Protein 9JM7 (pdb70)

Secondary structure (DSSP, 8-state):
-HHHHHHHHHHHHT-S-HHHHHHHHHS-HHHHHHHHHHHHHHHHHTT-HHHH--HHHHHHHHH-/-HHHHHHHHHHHHHHHHHHHHHTSS-HHHHHHHHHHHHHHHHHHT--HHHHHHHHHHHHHHHHH-/-HHHHHHHHHHHHT-S-HHHHHHHHT--STHHHHHHHHHHHHHHHTT-HHHH--HHHHHHHHH-/-HHHHHHHHHHHHHHHHHHHHTTS--HHHHHHHHHHHHHHHHHHS--HHHHHHHHHHHHHHHHH-/-HHHHHHHHHHHHT-S-HHHHHHHHSSTHHHHHHHHHHHHHHHHHHT-HHHH--HHHHHHHHH-/-HHHHHHHHHHHHHHHHHHHHHTSS-HHHHHHHHHHHHHHHHHHS--HHHHHHHHHHHHHHHHH-

B-factor: mean 50.33, std 24.83, range [6.51, 97.69]

Foldseek 3Di:
DLLLVLLVLLVVLVQDDPVLNVCSVPNDLVSVLVSLLSSLVSSVVVVVNVSSCSVVSSVVSVVD/DLVVLLVVLLVLLVVLVVCDVVPNDDDVVSLVSSVVVLVVSCVVVVDPSSVVSNVVSSVVSNVVD/DLLVVLLVLLVVLVQDDPVLSCCSNPNDAPVNLVSLLSSLVVSVVVVNNVSSVNVVSSCVRVVD/DLVVLLVVLVVQLVVLVVCVVVVNDDDVRSLVSSCVVLVVSCVVPPDPSSVVSSVVSSVVSVVVD/DLLVLLLVLLVVLVLDDPVQSVCLVPPPLVSVLVSLVRSLVSCVVVVVNVSSVSVVSSVVSVVD/DLVVLLVVLLVLLVVLLVCDVVPVDDPVVSLVSSVVVLVVSCVVVVDPSSVVSNVVSSVVSVVSD

Nearest PDB structures (foldseek):
  7z3q-assembly3_E  TM=3.842E-01  e=3.992E+00  Homo sapiens
  4hwi-assembly1_B  TM=5.485E-01  e=4.210E+00  Arabidopsis thaliana
  7z3q-assembly3_E  TM=3.921E-01  e=6.815E+00  Homo sapiens
  7z3q-assembly3_E  TM=3.857E-01  e=7.756E+00  Homo sapiens

Sequence (387 aa):
VVREAIAYFAKEAGALSEAELEKVKNGSNEEAIALGEKAVARAKALGKEKEAKIKVLVEELKKEGVEAAKKEIKKLKEEVLKKYKKGEINEEEAIKEFVEKALKLVKAVGDEAVKKFAIEEAKALVEELVVREAIAYFAKEAGALSEAELEKVKNGSNEEAIALGEKAVARAKALGKEKEAKIKVLVEELKKEGVEAAKKEIKKLKEEVLKKYKKGEINEEEAIKEFVEKALKLVKAVGDEAVKKFAIEEAKALVEELVVREAIAYFAKEAGALSEAELEKVKNGSNEEAIALGEKAVARAKALGKEKEAKIKVLVEELKKEGVEAAKKEIKKLKEEVLKKYKKGEINEEEAIKEFVEKALKLVKAVGDEAVKKFAIEEAKALVEEL

Solvent-accessible surface area: 20498 Å² total

Structure (mmCIF, N/CA/C/O backbone):
data_9JM7
#
_entry.id   9JM7
#
_cell.length_a   37.701
_cell.length_b   63.447
_cell.length_c   123.334
_cell.angle_alpha   90.00
_cell.angle_beta   94.88
_cell.angle_gamma   90.00
#
_symmetry.space_group_name_H-M   'P 1 21 1'
#
loop_
_entity.id
_entity.type
_entity.pdbx_description
1 polymer LRD-2A
2 polymer LRD-2V
3 water water
#
loop_
_atom_site.group_PDB
_atom_site.id
_atom_site.type_symbol
_atom_site.label_atom_id
_atom_site.label_alt_id
_atom_site.label_comp_id
_atom_site.label_asym_id
_atom_site.label_entity_id
_atom_site.label_seq_id
_atom_site.pdbx_PDB_ins_code
_atom_site.Cartn_x
_atom_site.Cartn_y
_atom_site.Cartn_z
_atom_site.occupancy
_atom_site.B_iso_or_equiv
_atom_site.auth_seq_id
_atom_site.auth_comp_id
_atom_site.auth_asym_id
_atom_site.auth_atom_id
_atom_site.pdbx_PDB_model_num
ATOM 1 N N . VAL A 1 3 ? 9.884 7.259 11.276 1.00 16.81 1 VAL A N 1
ATOM 2 C CA . VAL A 1 3 ? 8.674 6.508 10.884 1.00 19.79 1 VAL A CA 1
ATOM 3 C C . VAL A 1 3 ? 8.810 5.043 11.318 1.00 20.41 1 VAL A C 1
ATOM 4 O O . VAL A 1 3 ? 7.815 4.404 11.684 1.00 17.61 1 VAL A O 1
ATOM 8 N N . VAL A 1 4 ? 10.042 4.526 11.313 1.00 19.36 2 VAL A N 1
ATOM 9 C CA . VAL A 1 4 ? 10.238 3.127 11.695 1.00 28.17 2 VAL A CA 1
ATOM 10 C C . VAL A 1 4 ? 9.773 2.900 13.122 1.00 23.38 2 VAL A C 1
ATOM 11 O O . VAL A 1 4 ? 8.978 1.991 13.404 1.00 23.66 2 VAL A O 1
ATOM 15 N N . ARG A 1 5 ? 10.223 3.754 14.037 1.00 23.46 3 ARG A N 1
ATOM 16 C CA . ARG A 1 5 ? 9.815 3.650 15.432 1.00 23.67 3 ARG A CA 1
ATOM 17 C C . ARG A 1 5 ? 8.317 3.739 15.560 1.00 27.59 3 ARG A C 1
ATOM 18 O O . ARG A 1 5 ? 7.696 2.953 16.289 1.00 33.07 3 ARG A O 1
ATOM 26 N N . GLU A 1 6 ? 7.707 4.708 14.871 1.00 22.09 4 GLU A N 1
ATOM 27 C CA . GLU A 1 6 ? 6.270 4.876 14.973 1.00 22.28 4 GLU A CA 1
ATOM 28 C C . GLU A 1 6 ? 5.543 3.675 14.386 1.00 24.57 4 GLU A C 1
ATOM 29 O O . GLU A 1 6 ? 4.501 3.262 14.903 1.00 25.86 4 GLU A O 1
ATOM 35 N N . ALA A 1 7 ? 6.090 3.090 13.312 1.00 22.83 5 ALA A N 1
ATOM 36 C CA . ALA A 1 7 ? 5.457 1.906 12.734 1.00 24.24 5 ALA A CA 1
ATOM 37 C C . ALA A 1 7 ? 5.522 0.718 13.699 1.00 21.30 5 ALA A C 1
ATOM 38 O O . ALA A 1 7 ? 4.524 -0.001 13.879 1.00 22.07 5 ALA A O 1
ATOM 40 N N . ILE A 1 8 ? 6.675 0.528 14.349 1.00 22.48 6 ILE A N 1
ATOM 41 C CA . ILE A 1 8 ? 6.824 -0.551 15.328 1.00 27.75 6 ILE A CA 1
ATOM 42 C C . ILE A 1 8 ? 5.860 -0.338 16.489 1.00 30.20 6 ILE A C 1
ATOM 43 O O . ILE A 1 8 ? 5.150 -1.271 16.900 1.00 26.04 6 ILE A O 1
ATOM 48 N N . ALA A 1 9 ? 5.809 0.892 17.017 1.00 28.18 7 ALA A N 1
ATOM 49 C CA . ALA A 1 9 ? 4.924 1.198 18.143 1.00 25.14 7 ALA A CA 1
ATOM 50 C C . ALA A 1 9 ? 3.473 0.945 17.777 1.00 31.21 7 ALA A C 1
ATOM 51 O O . ALA A 1 9 ? 2.732 0.317 18.541 1.00 36.71 7 ALA A O 1
ATOM 53 N N . TYR A 1 10 ? 3.051 1.389 16.585 1.00 30.50 8 TYR A N 1
ATOM 54 C CA . TYR A 1 10 ? 1.674 1.172 16.142 1.00 29.94 8 TYR A CA 1
ATOM 55 C C . TYR A 1 10 ? 1.341 -0.317 16.018 1.00 29.98 8 TYR A C 1
ATOM 56 O O . TYR A 1 10 ? 0.260 -0.759 16.420 1.00 29.66 8 TYR A O 1
ATOM 65 N N . PHE A 1 11 ? 2.229 -1.101 15.391 1.00 25.60 9 PHE A N 1
ATOM 66 C CA . PHE A 1 11 ? 1.901 -2.509 15.209 1.00 28.47 9 PHE A CA 1
ATOM 67 C C . PHE A 1 11 ? 1.958 -3.265 16.532 1.00 30.11 9 PHE A C 1
ATOM 68 O O . PHE A 1 11 ? 1.140 -4.163 16.765 1.00 36.25 9 PHE A O 1
ATOM 76 N N . ALA A 1 12 ? 2.883 -2.900 17.417 1.00 27.15 10 ALA A N 1
ATOM 77 C CA . ALA A 1 12 ? 2.924 -3.527 18.731 1.00 37.83 10 ALA A CA 1
ATOM 78 C C . ALA A 1 12 ? 1.700 -3.152 19.551 1.00 32.13 10 ALA A C 1
ATOM 79 O O . ALA A 1 12 ? 1.220 -3.964 20.346 1.00 42.64 10 ALA A O 1
ATOM 81 N N . LYS A 1 13 ? 1.202 -1.926 19.379 1.00 39.38 11 LYS A N 1
ATOM 82 C CA . LYS A 1 13 ? -0.051 -1.507 19.998 1.00 37.85 11 LYS A CA 1
ATOM 83 C C . LYS A 1 13 ? -1.213 -2.335 19.489 1.00 38.30 11 LYS A C 1
ATOM 84 O O . LYS A 1 13 ? -1.923 -2.971 20.272 1.00 42.44 11 LYS A O 1
ATOM 90 N N . GLU A 1 14 ? -1.398 -2.368 18.169 1.00 37.07 12 GLU A N 1
ATOM 91 C CA . GLU A 1 14 ? -2.484 -3.147 17.585 1.00 39.64 12 GLU A CA 1
ATOM 92 C C . GLU A 1 14 ? -2.411 -4.607 18.015 1.00 43.46 12 GLU A C 1
ATOM 93 O O . GLU A 1 14 ? -3.448 -5.242 18.245 1.00 37.97 12 GLU A O 1
ATOM 99 N N . ALA A 1 15 ? -1.195 -5.160 18.102 1.00 37.78 13 ALA A N 1
ATOM 100 C CA . ALA A 1 15 ? -0.985 -6.529 18.558 1.00 41.86 13 ALA A CA 1
ATOM 101 C C . ALA A 1 15 ? -1.042 -6.667 20.071 1.00 49.81 13 ALA A C 1
ATOM 102 O O . ALA A 1 15 ? -1.160 -7.796 20.567 1.00 47.32 13 ALA A O 1
ATOM 104 N N . GLY A 1 16 ? -0.982 -5.558 20.808 1.00 47.37 14 GLY A N 1
ATOM 105 C CA . GLY A 1 16 ? -0.933 -5.635 22.255 1.00 49.59 14 GLY A CA 1
ATOM 106 C C . GLY A 1 16 ? 0.313 -6.318 22.762 1.00 51.03 14 GLY A C 1
ATOM 107 O O . GLY A 1 16 ? 0.279 -6.970 23.812 1.00 48.91 14 GLY A O 1
ATOM 108 N N . ALA A 1 17 ? 1.420 -6.184 22.036 1.00 51.41 15 ALA A N 1
ATOM 109 C CA . ALA A 1 17 ? 2.666 -6.852 22.376 1.00 48.58 15 ALA A CA 1
ATOM 110 C C . ALA A 1 17 ? 3.525 -6.061 23.343 1.00 41.83 15 ALA A C 1
ATOM 111 O O . ALA A 1 17 ? 4.512 -6.604 23.847 1.00 45.38 15 ALA A O 1
ATOM 113 N N . LEU A 1 18 ? 3.175 -4.806 23.619 1.00 45.46 16 LEU A N 1
ATOM 114 C CA . LEU A 1 18 ? 3.965 -3.947 24.491 1.00 46.02 16 LEU A CA 1
ATOM 115 C C . LEU A 1 18 ? 3.033 -3.111 25.361 1.00 49.61 16 LEU A C 1
ATOM 116 O O . LEU A 1 18 ? 1.835 -2.986 25.091 1.00 47.89 16 LEU A O 1
ATOM 121 N N . SER A 1 19 ? 3.602 -2.504 26.397 1.00 49.30 17 SER A N 1
ATOM 122 C CA . SER A 1 19 ? 2.854 -1.647 27.306 1.00 54.09 17 SER A CA 1
ATOM 123 C C . SER A 1 19 ? 2.976 -0.180 26.900 1.00 53.55 17 SER A C 1
ATOM 124 O O . SER A 1 19 ? 3.878 0.217 26.153 1.00 51.91 17 SER A O 1
ATOM 127 N N . GLU A 1 20 ? 2.078 0.642 27.458 1.00 53.35 18 GLU A N 1
ATOM 128 C CA . GLU A 1 20 ? 2.106 2.068 27.157 1.00 54.61 18 GLU A CA 1
ATOM 129 C C . GLU A 1 20 ? 3.483 2.642 27.425 1.00 54.35 18 GLU A C 1
ATOM 130 O O . GLU A 1 20 ? 4.035 3.369 26.589 1.00 57.54 18 GLU A O 1
ATOM 132 N N . ALA A 1 21 ? 4.085 2.267 28.554 1.00 51.88 19 ALA A N 1
ATOM 133 C CA . ALA A 1 21 ? 5.430 2.742 28.845 1.00 53.49 19 ALA A CA 1
ATOM 134 C C . ALA A 1 21 ? 6.419 2.229 27.815 1.00 50.41 19 ALA A C 1
ATOM 135 O O . ALA A 1 21 ? 7.329 2.960 27.398 1.00 55.19 19 ALA A O 1
ATOM 137 N N . GLU A 1 22 ? 6.193 1.019 27.311 1.00 47.42 20 GLU A N 1
ATOM 138 C CA . GLU A 1 22 ? 7.126 0.469 26.343 1.00 51.20 20 GLU A CA 1
ATOM 139 C C . GLU A 1 22 ? 6.912 1.086 24.974 1.00 49.45 20 GLU A C 1
ATOM 140 O O . GLU A 1 22 ? 7.881 1.314 24.242 1.00 46.90 20 GLU A O 1
ATOM 146 N N . LEU A 1 23 ? 5.666 1.406 24.633 1.00 49.66 21 LEU A N 1
ATOM 147 C CA . LEU A 1 23 ? 5.421 2.092 23.372 1.00 49.10 21 LEU A CA 1
ATOM 148 C C . LEU A 1 23 ? 6.071 3.465 23.387 1.00 46.58 21 LEU A C 1
ATOM 149 O O . LEU A 1 23 ? 6.655 3.907 22.386 1.00 47.74 21 LEU A O 1
ATOM 154 N N . GLU A 1 24 ? 5.979 4.159 24.523 1.00 49.06 22 GLU A N 1
ATOM 155 C CA . GLU A 1 24 ? 6.608 5.466 24.623 1.00 43.37 22 GLU A CA 1
ATOM 156 C C . GLU A 1 24 ? 8.122 5.338 24.533 1.00 44.33 22 GLU A C 1
ATOM 157 O O . GLU A 1 24 ? 8.779 6.161 23.891 1.00 47.32 22 GLU A O 1
ATOM 160 N N . LYS A 1 25 ? 8.695 4.294 25.141 1.00 48.79 23 LYS A N 1
ATOM 161 C CA . LYS A 1 25 ? 10.144 4.116 25.047 1.00 50.12 23 LYS A CA 1
ATOM 162 C C . LYS A 1 25 ? 10.590 3.679 23.652 1.00 43.87 23 LYS A C 1
ATOM 163 O O . LYS A 1 25 ? 11.709 3.996 23.243 1.00 46.24 23 LYS A O 1
ATOM 169 N N . VAL A 1 26 ? 9.711 3.027 22.893 1.00 45.37 24 VAL A N 1
ATOM 170 C CA . VAL A 1 26 ? 9.987 2.746 21.487 1.00 39.61 24 VAL A CA 1
ATOM 171 C C . VAL A 1 26 ? 10.006 4.039 20.699 1.00 39.32 24 VAL A C 1
ATOM 172 O O . VAL A 1 26 ? 10.858 4.242 19.827 1.00 38.43 24 VAL A O 1
ATOM 176 N N . LYS A 1 27 ? 9.049 4.930 20.980 1.00 43.54 25 LYS A N 1
ATOM 177 C CA . LYS A 1 27 ? 8.935 6.156 20.199 1.00 43.84 25 LYS A CA 1
ATOM 178 C C . LYS A 1 27 ? 10.041 7.152 20.525 1.00 45.67 25 LYS A C 1
ATOM 179 O O . LYS A 1 27 ? 10.636 7.744 19.616 1.00 45.38 25 LYS A O 1
ATOM 185 N N . ASN A 1 28 ? 10.353 7.333 21.808 1.00 42.30 26 ASN A N 1
ATOM 186 C CA . ASN A 1 28 ? 11.221 8.432 22.212 1.00 49.12 26 ASN A CA 1
ATOM 187 C C . ASN A 1 28 ? 12.387 7.976 23.075 1.00 54.91 26 ASN A C 1
ATOM 188 O O . ASN A 1 28 ? 12.953 8.797 23.806 1.00 63.30 26 ASN A O 1
ATOM 193 N N . GLY A 1 29 ? 12.777 6.710 22.995 1.00 50.71 27 GLY A N 1
ATOM 194 C CA . GLY A 1 29 ? 13.910 6.215 23.742 1.00 49.42 27 GLY A CA 1
ATOM 195 C C . GLY A 1 29 ? 15.150 6.165 22.838 1.00 49.38 27 GLY A C 1
ATOM 196 O O . GLY A 1 29 ? 15.210 6.744 21.796 1.00 46.10 27 GLY A O 1
ATOM 197 N N . SER A 1 30 ? 16.124 5.387 23.324 1.00 52.75 28 SER A N 1
ATOM 198 C CA . SER A 1 30 ? 17.374 5.257 22.585 1.00 53.54 28 SER A CA 1
ATOM 199 C C . SER A 1 30 ? 17.246 4.169 21.519 1.00 56.57 28 SER A C 1
ATOM 200 O O . SER A 1 30 ? 16.320 3.349 21.537 1.00 52.90 28 SER A O 1
ATOM 203 N N . ASN A 1 31 ? 18.196 4.165 20.579 1.00 54.49 29 ASN A N 1
ATOM 204 C CA . ASN A 1 31 ? 18.138 3.157 19.524 1.00 52.57 29 ASN A CA 1
ATOM 205 C C . ASN A 1 31 ? 18.164 1.749 20.122 1.00 55.48 29 ASN A C 1
ATOM 206 O O . ASN A 1 31 ? 17.407 0.869 19.699 1.00 51.61 29 ASN A O 1
ATOM 211 N N . GLU A 1 32 ? 19.055 1.518 21.094 1.00 52.87 30 GLU A N 1
ATOM 212 C CA . GLU A 1 32 ? 19.183 0.174 21.667 1.00 52.42 30 GLU A CA 1
ATOM 213 C C . GLU A 1 32 ? 17.899 -0.278 22.357 1.00 49.71 30 GLU A C 1
ATOM 214 O O . GLU A 1 32 ? 17.455 -1.423 22.166 1.00 51.21 30 GLU A O 1
ATOM 220 N N . GLU A 1 33 ? 17.249 0.606 23.115 1.00 48.62 31 GLU A N 1
ATOM 221 C CA . GLU A 1 33 ? 16.027 0.181 23.793 1.00 50.80 31 GLU A CA 1
ATOM 222 C C . GLU A 1 33 ? 14.892 0.016 22.800 1.00 44.41 31 GLU A C 1
ATOM 223 O O . GLU A 1 33 ? 14.008 -0.825 22.999 1.00 48.39 31 GLU A O 1
ATOM 229 N N . ALA A 1 34 ? 14.890 0.822 21.742 1.00 46.14 32 ALA A N 1
ATOM 230 C CA . ALA A 1 34 ? 13.919 0.629 20.676 1.00 47.86 32 ALA A CA 1
ATOM 231 C C . ALA A 1 34 ? 14.068 -0.762 20.055 1.00 43.56 32 ALA A C 1
ATOM 232 O O . ALA A 1 34 ? 13.075 -1.486 19.886 1.00 33.00 32 ALA A O 1
ATOM 234 N N . ILE A 1 35 ? 15.307 -1.166 19.747 1.00 47.66 33 ILE A N 1
ATOM 235 C CA . ILE A 1 35 ? 15.540 -2.503 19.187 1.00 42.27 33 ILE A CA 1
ATOM 236 C C . ILE A 1 35 ? 15.111 -3.581 20.169 1.00 41.53 33 ILE A C 1
ATOM 237 O O . ILE A 1 35 ? 14.440 -4.561 19.799 1.00 39.93 33 ILE A O 1
ATOM 242 N N . ALA A 1 36 ? 15.498 -3.423 21.435 1.00 41.00 34 ALA A N 1
ATOM 243 C CA . ALA A 1 36 ? 15.156 -4.405 22.464 1.00 44.56 34 ALA A CA 1
ATOM 244 C C . ALA A 1 36 ? 13.645 -4.571 22.602 1.00 39.55 34 ALA A C 1
ATOM 245 O O . ALA A 1 36 ? 13.124 -5.696 22.636 1.00 39.37 34 ALA A O 1
ATOM 247 N N . LEU A 1 37 ? 12.925 -3.454 22.688 1.00 42.18 35 LEU A N 1
ATOM 248 C CA . LEU A 1 37 ? 11.482 -3.517 22.865 1.00 36.19 35 LEU A CA 1
ATOM 249 C C . LEU A 1 37 ? 10.798 -4.070 21.626 1.00 34.79 35 LEU A C 1
ATOM 250 O O . LEU A 1 37 ? 9.788 -4.771 21.740 1.00 34.24 35 LEU A O 1
ATOM 255 N N . GLY A 1 38 ? 11.316 -3.767 20.434 1.00 42.28 36 GLY A N 1
ATOM 256 C CA . GLY A 1 38 ? 10.764 -4.382 19.234 1.00 35.60 36 GLY A CA 1
ATOM 257 C C . GLY A 1 38 ? 10.968 -5.886 19.212 1.00 29.15 36 GLY A C 1
ATOM 258 O O . GLY A 1 38 ? 10.071 -6.640 18.808 1.00 32.37 36 GLY A O 1
ATOM 259 N N . GLU A 1 39 ? 12.139 -6.362 19.657 1.00 31.65 37 GLU A N 1
ATOM 260 C CA . GLU A 1 39 ? 12.331 -7.814 19.714 1.00 34.26 37 GLU A CA 1
ATOM 261 C C . GLU A 1 39 ? 11.378 -8.439 20.728 1.00 35.76 37 GLU A C 1
ATOM 262 O O . GLU A 1 39 ? 10.796 -9.504 20.478 1.00 39.38 37 GLU A O 1
ATOM 268 N N . LYS A 1 40 ? 11.161 -7.748 21.852 1.00 41.84 38 LYS A N 1
ATOM 269 C CA . LYS A 1 40 ? 10.178 -8.212 22.829 1.00 39.55 38 LYS A CA 1
ATOM 270 C C . LYS A 1 40 ? 8.781 -8.256 22.229 1.00 40.64 38 LYS A C 1
ATOM 271 O O . LYS A 1 40 ? 8.063 -9.241 22.407 1.00 40.18 38 LYS A O 1
ATOM 277 N N . ALA A 1 41 ? 8.387 -7.203 21.501 1.00 39.45 39 ALA A N 1
ATOM 278 C CA . ALA A 1 41 ? 7.087 -7.174 20.834 1.00 35.48 39 ALA A CA 1
ATOM 279 C C . ALA A 1 41 ? 6.953 -8.283 19.807 1.00 30.65 39 ALA A C 1
ATOM 280 O O . ALA A 1 41 ? 5.878 -8.866 19.661 1.00 36.14 39 ALA A O 1
ATOM 282 N N . VAL A 1 42 ? 8.031 -8.599 19.090 1.00 37.11 40 VAL A N 1
ATOM 283 C CA . VAL A 1 42 ? 8.001 -9.724 18.155 1.00 37.33 40 VAL A CA 1
ATOM 284 C C . VAL A 1 42 ? 7.681 -11.009 18.902 1.00 35.91 40 VAL A C 1
ATOM 285 O O . VAL A 1 42 ? 6.756 -11.747 18.545 1.00 31.81 40 VAL A O 1
ATOM 289 N N . ALA A 1 43 ? 8.430 -11.262 19.978 1.00 39.20 41 ALA A N 1
ATOM 290 C CA . ALA A 1 43 ? 8.218 -12.479 20.757 1.00 42.56 41 ALA A CA 1
ATOM 291 C C . ALA A 1 43 ? 6.815 -12.512 21.367 1.00 44.17 41 ALA A C 1
ATOM 292 O O . ALA A 1 43 ? 6.141 -13.556 21.356 1.00 44.43 41 ALA A O 1
ATOM 294 N N . ARG A 1 44 ? 6.328 -11.362 21.844 1.00 38.33 42 ARG A N 1
ATOM 295 C CA . ARG A 1 44 ? 5.031 -11.324 22.511 1.00 36.74 42 ARG A CA 1
ATOM 296 C C . ARG A 1 44 ? 3.902 -11.492 21.519 1.00 39.53 42 ARG A C 1
ATOM 297 O O . ARG A 1 44 ? 2.906 -12.158 21.815 1.00 39.01 42 ARG A O 1
ATOM 305 N N . ALA A 1 45 ? 4.036 -10.902 20.334 1.00 39.00 43 ALA A N 1
ATOM 306 C CA . ALA A 1 45 ? 2.990 -11.044 19.338 1.00 40.29 43 ALA A CA 1
ATOM 307 C C . ALA A 1 45 ? 2.940 -12.463 18.809 1.00 34.33 43 ALA A C 1
ATOM 308 O O . ALA A 1 45 ? 1.849 -13.017 18.625 1.00 36.46 43 ALA A O 1
ATOM 310 N N . LYS A 1 46 ? 4.103 -13.076 18.545 1.00 40.56 44 LYS A N 1
ATOM 311 C CA . LYS A 1 46 ? 4.058 -14.478 18.125 1.00 38.19 44 LYS A CA 1
ATOM 312 C C . LYS A 1 46 ? 3.454 -15.358 19.213 1.00 41.73 44 LYS A C 1
ATOM 313 O O . LYS A 1 46 ? 2.648 -16.247 18.908 1.00 44.88 44 LYS A O 1
ATOM 319 N N . ALA A 1 47 ? 3.709 -15.036 20.484 1.00 41.89 45 ALA A N 1
ATOM 320 C CA . ALA A 1 47 ? 3.119 -15.821 21.563 1.00 44.48 45 ALA A CA 1
ATOM 321 C C . ALA A 1 47 ? 1.602 -15.686 21.592 1.00 45.22 45 ALA A C 1
ATOM 322 O O . ALA A 1 47 ? 0.907 -16.627 21.988 1.00 43.47 45 ALA A O 1
ATOM 324 N N . LEU A 1 48 ? 1.074 -14.543 21.167 1.00 42.88 46 LEU A N 1
ATOM 325 C CA . LEU A 1 48 ? -0.357 -14.267 21.153 1.00 36.08 46 LEU A CA 1
ATOM 326 C C . LEU A 1 48 ? -1.048 -14.686 19.857 1.00 42.67 46 LEU A C 1
ATOM 327 O O . LEU A 1 48 ? -2.250 -14.426 19.698 1.00 43.35 46 LEU A O 1
ATOM 332 N N . GLY A 1 49 ? -0.329 -15.307 18.924 1.00 40.27 47 GLY A N 1
ATOM 333 C CA . GLY A 1 49 ? -0.925 -15.701 17.665 1.00 40.09 47 GLY A CA 1
ATOM 334 C C . GLY A 1 49 ? -0.949 -14.639 16.582 1.00 39.48 47 GLY A C 1
ATOM 335 O O . GLY A 1 49 ? -1.501 -14.893 15.503 1.00 42.29 47 GLY A O 1
ATOM 336 N N . LYS A 1 50 ? -0.402 -13.454 16.834 1.00 39.39 48 LYS A N 1
ATOM 337 C CA . LYS A 1 50 ? -0.283 -12.428 15.789 1.00 38.92 48 LYS A CA 1
ATOM 338 C C . LYS A 1 50 ? 1.018 -12.666 15.022 1.00 33.89 48 LYS A C 1
ATOM 339 O O . LYS A 1 50 ? 2.006 -11.941 15.159 1.00 30.56 48 LYS A O 1
ATOM 345 N N . GLU A 1 51 ? 1.009 -13.708 14.182 1.00 36.19 49 GLU A N 1
ATOM 346 C CA . GLU A 1 51 ? 2.247 -14.114 13.525 1.00 34.86 49 GLU A CA 1
ATOM 347 C C . GLU A 1 51 ? 2.618 -13.148 12.402 1.00 29.40 49 GLU A C 1
ATOM 348 O O . GLU A 1 51 ? 3.793 -12.830 12.220 1.00 30.93 49 GLU A O 1
ATOM 354 N N . LYS A 1 52 ? 1.642 -12.705 11.615 1.00 24.87 50 LYS A N 1
ATOM 355 C CA . LYS A 1 52 ? 1.948 -11.728 10.568 1.00 31.05 50 LYS A CA 1
ATOM 356 C C . LYS A 1 52 ? 2.465 -10.421 11.166 1.00 27.24 50 LYS A C 1
ATOM 357 O O . LYS A 1 52 ? 3.385 -9.793 10.620 1.00 25.11 50 LYS A O 1
ATOM 363 N N . GLU A 1 53 ? 1.863 -9.957 12.268 1.00 25.39 51 GLU A N 1
ATOM 364 C CA . GLU A 1 53 ? 2.365 -8.737 12.884 1.00 26.14 51 GLU A CA 1
ATOM 365 C C . GLU A 1 53 ? 3.749 -8.946 13.471 1.00 23.58 51 GLU A C 1
ATOM 366 O O . GLU A 1 53 ? 4.592 -8.041 13.437 1.00 24.35 51 GLU A O 1
ATOM 372 N N . ALA A 1 54 ? 3.995 -10.124 14.042 1.00 25.39 52 ALA A N 1
ATOM 373 C CA . ALA A 1 54 ? 5.347 -10.442 14.474 1.00 22.37 52 ALA A CA 1
ATOM 374 C C . ALA A 1 54 ? 6.318 -10.351 13.309 1.00 18.56 52 ALA A C 1
ATOM 375 O O . ALA A 1 54 ? 7.405 -9.791 13.445 1.00 22.98 52 ALA A O 1
ATOM 377 N N . LYS A 1 55 ? 5.950 -10.891 12.155 1.00 21.13 53 LYS A N 1
ATOM 378 C CA . LYS A 1 55 ? 6.849 -10.793 11.000 1.00 24.70 53 LYS A CA 1
ATOM 379 C C . LYS A 1 55 ? 7.113 -9.335 10.576 1.00 20.27 53 LYS A C 1
ATOM 380 O O . LYS A 1 55 ? 8.248 -8.941 10.284 1.00 16.98 53 LYS A O 1
ATOM 405 N N . ILE A 1 57 ? 6.909 -6.601 12.384 1.00 23.31 55 ILE A N 1
ATOM 406 C CA . ILE A 1 57 ? 7.690 -5.902 13.387 1.00 18.96 55 ILE A CA 1
ATOM 407 C C . ILE A 1 57 ? 9.106 -6.388 13.379 1.00 25.94 55 ILE A C 1
ATOM 408 O O . ILE A 1 57 ? 10.000 -5.582 13.591 1.00 24.27 55 ILE A O 1
ATOM 413 N N . LYS A 1 58 ? 9.334 -7.683 13.099 1.00 21.93 56 LYS A N 1
ATOM 414 C CA . LYS A 1 58 ? 10.702 -8.190 12.990 1.00 27.24 56 LYS A CA 1
ATOM 415 C C . LYS A 1 58 ? 11.451 -7.490 11.857 1.00 25.21 56 LYS A C 1
ATOM 416 O O . LYS A 1 58 ? 12.585 -7.018 12.043 1.00 21.43 56 LYS A O 1
ATOM 422 N N . VAL A 1 59 ? 10.809 -7.328 10.700 1.00 24.04 57 VAL A N 1
ATOM 423 C CA . VAL A 1 59 ? 11.471 -6.624 9.603 1.00 22.77 57 VAL A CA 1
ATOM 424 C C . VAL A 1 59 ? 11.821 -5.178 9.986 1.00 24.91 57 VAL A C 1
ATOM 425 O O . VAL A 1 59 ? 12.926 -4.695 9.704 1.00 29.92 57 VAL A O 1
ATOM 429 N N . LEU A 1 60 ? 10.908 -4.478 10.668 1.00 24.50 58 LEU A N 1
ATOM 430 C CA . LEU A 1 60 ? 11.194 -3.077 11.006 1.00 28.74 58 LEU A CA 1
ATOM 431 C C . LEU A 1 60 ? 12.380 -2.960 11.973 1.00 29.80 58 LEU A C 1
ATOM 432 O O . LEU A 1 60 ? 13.182 -2.027 11.883 1.00 26.34 58 LEU A O 1
ATOM 437 N N . VAL A 1 61 ? 12.485 -3.894 12.921 1.00 27.34 59 VAL A N 1
ATOM 438 C CA . VAL A 1 61 ? 13.611 -3.934 13.856 1.00 30.22 59 VAL A CA 1
ATOM 439 C C . VAL A 1 61 ? 14.907 -4.217 13.119 1.00 29.92 59 VAL A C 1
ATOM 440 O O . VAL A 1 61 ? 15.945 -3.605 13.406 1.00 29.39 59 VAL A O 1
ATOM 444 N N . GLU A 1 62 ? 14.862 -5.119 12.127 1.00 24.37 60 GLU A N 1
ATOM 445 C CA . GLU A 1 62 ? 16.037 -5.296 11.278 1.00 30.08 60 GLU A CA 1
ATOM 446 C C . GLU A 1 62 ? 16.439 -3.966 10.667 1.00 30.53 60 GLU A C 1
ATOM 447 O O . GLU A 1 62 ? 17.626 -3.629 10.608 1.00 33.89 60 GLU A O 1
ATOM 453 N N . GLU A 1 63 ? 15.446 -3.182 10.241 1.00 28.35 61 GLU A N 1
ATOM 454 C CA . GLU A 1 63 ? 15.716 -1.858 9.682 1.00 34.54 61 GLU A CA 1
ATOM 455 C C . GLU A 1 63 ? 16.341 -0.925 10.712 1.00 33.95 61 GLU A C 1
ATOM 456 O O . GLU A 1 63 ? 17.251 -0.151 10.388 1.00 38.15 61 GLU A O 1
ATOM 462 N N . LEU A 1 64 ? 15.851 -0.956 11.954 1.00 32.43 62 LEU A N 1
ATOM 463 C CA . LEU A 1 64 ? 16.457 -0.125 12.997 1.00 39.69 62 LEU A CA 1
ATOM 464 C C . LEU A 1 64 ? 17.918 -0.503 13.203 1.00 41.19 62 LEU A C 1
ATOM 465 O O . LEU A 1 64 ? 18.768 0.371 13.389 1.00 45.30 62 LEU A O 1
ATOM 470 N N . LYS A 1 65 ? 18.221 -1.809 13.213 1.00 37.94 63 LYS A N 1
ATOM 471 C CA . LYS A 1 65 ? 19.612 -2.240 13.290 1.00 38.22 63 LYS A CA 1
ATOM 472 C C . LYS A 1 65 ? 20.410 -1.673 12.123 1.00 45.91 63 LYS A C 1
ATOM 473 O O . LYS A 1 65 ? 21.454 -1.041 12.322 1.00 48.85 63 LYS A O 1
ATOM 479 N N . LYS A 1 66 ? 19.885 -1.814 10.899 1.00 45.88 64 LYS A N 1
ATOM 480 C CA . LYS A 1 66 ? 20.642 -1.393 9.721 1.00 43.85 64 LYS A CA 1
ATOM 481 C C . LYS A 1 66 ? 21.019 0.076 9.788 1.00 49.41 64 LYS A C 1
ATOM 482 O O . LYS A 1 66 ? 22.068 0.471 9.265 1.00 58.56 64 LYS A O 1
ATOM 488 N N . GLU A 1 67 ? 20.225 0.887 10.476 1.00 54.16 65 GLU A N 1
ATOM 489 C CA . GLU A 1 67 ? 20.515 2.313 10.600 1.00 46.51 65 GLU A CA 1
ATOM 490 C C . GLU A 1 67 ? 21.710 2.553 11.516 1.00 46.12 65 GLU A C 1
ATOM 491 O O . GLU A 1 67 ? 21.576 2.501 12.741 1.00 45.77 65 GLU A O 1
ATOM 493 N N . GLY B 2 2 ? 4.983 15.422 -4.247 1.00 10.65 1 GLY B N 1
ATOM 494 C CA . GLY B 2 2 ? 4.357 15.897 -3.028 1.00 8.72 1 GLY B CA 1
ATOM 495 C C . GLY B 2 2 ? 3.678 14.823 -2.222 1.00 17.58 1 GLY B C 1
ATOM 496 O O . GLY B 2 2 ? 3.784 13.596 -2.537 1.00 10.38 1 GLY B O 1
ATOM 497 N N . VAL B 2 3 ? 2.902 15.271 -1.241 1.00 15.75 2 VAL B N 1
ATOM 498 C CA . VAL B 2 3 ? 2.207 14.339 -0.359 1.00 18.96 2 VAL B CA 1
ATOM 499 C C . VAL B 2 3 ? 1.326 13.393 -1.176 1.00 23.74 2 VAL B C 1
ATOM 500 O O . VAL B 2 3 ? 1.379 12.164 -1.004 1.00 17.04 2 VAL B O 1
ATOM 504 N N . GLU B 2 4 ? 0.525 13.956 -2.076 1.00 17.91 3 GLU B N 1
ATOM 505 C CA . GLU B 2 4 ? -0.491 13.166 -2.781 1.00 20.22 3 GLU B CA 1
ATOM 506 C C . GLU B 2 4 ? 0.132 12.181 -3.768 1.00 26.31 3 GLU B C 1
ATOM 507 O O . GLU B 2 4 ? -0.318 11.027 -3.887 1.00 18.33 3 GLU B O 1
ATOM 513 N N . ALA B 2 5 ? 1.167 12.613 -4.475 1.00 11.32 4 ALA B N 1
ATOM 514 C CA . ALA B 2 5 ? 1.891 11.749 -5.389 1.00 21.05 4 ALA B CA 1
ATOM 515 C C . ALA B 2 5 ? 2.617 10.623 -4.631 1.00 14.40 4 ALA B C 1
ATOM 516 O O . ALA B 2 5 ? 2.662 9.477 -5.083 1.00 15.56 4 ALA B O 1
ATOM 518 N N . ALA B 2 6 ? 3.202 10.951 -3.482 1.00 16.84 5 ALA B N 1
ATOM 519 C CA . ALA B 2 6 ? 3.863 9.965 -2.641 1.00 15.89 5 ALA B CA 1
ATOM 520 C C . ALA B 2 6 ? 2.873 8.914 -2.154 1.00 18.48 5 ALA B C 1
ATOM 521 O O . ALA B 2 6 ? 3.190 7.714 -2.108 1.00 16.13 5 ALA B O 1
ATOM 523 N N . LYS B 2 7 ? 1.678 9.339 -1.777 1.00 17.73 6 LYS B N 1
ATOM 524 C CA . LYS B 2 7 ? 0.666 8.410 -1.315 1.00 16.47 6 LYS B CA 1
ATOM 525 C C . LYS B 2 7 ? 0.206 7.507 -2.451 1.00 17.10 6 LYS B C 1
ATOM 526 O O . LYS B 2 7 ? 0.080 6.283 -2.272 1.00 16.53 6 LYS B O 1
ATOM 532 N N . LYS B 2 8 ? 0.022 8.080 -3.641 1.00 14.52 7 LYS B N 1
ATOM 533 C CA . LYS B 2 8 ? -0.280 7.277 -4.819 1.00 19.13 7 LYS B CA 1
ATOM 534 C C . LYS B 2 8 ? 0.773 6.203 -5.051 1.00 15.59 7 LYS B C 1
ATOM 535 O O . LYS B 2 8 ? 0.439 5.047 -5.352 1.00 14.18 7 LYS B O 1
ATOM 541 N N . GLU B 2 9 ? 2.064 6.583 -4.962 1.00 16.00 8 GLU B N 1
ATOM 542 C CA . GLU B 2 9 ? 3.137 5.597 -5.159 1.00 18.25 8 GLU B CA 1
ATOM 543 C C . GLU B 2 9 ? 3.136 4.521 -4.075 1.00 12.51 8 GLU B C 1
ATOM 544 O O . GLU B 2 9 ? 3.435 3.354 -4.358 1.00 12.85 8 GLU B O 1
ATOM 550 N N . ILE B 2 10 ? 2.861 4.894 -2.821 1.00 9.89 9 ILE B N 1
ATOM 551 C CA . ILE B 2 10 ? 2.834 3.920 -1.740 1.00 8.26 9 ILE B CA 1
ATOM 552 C C . ILE B 2 10 ? 1.691 2.905 -1.957 1.00 14.81 9 ILE B C 1
ATOM 553 O O . ILE B 2 10 ? 1.867 1.685 -1.798 1.00 14.31 9 ILE B O 1
ATOM 558 N N . LYS B 2 11 ? 0.513 3.386 -2.371 1.00 12.34 10 LYS B N 1
ATOM 559 C CA . LYS B 2 11 ? -0.606 2.476 -2.609 1.00 12.63 10 LYS B CA 1
ATOM 560 C C . LYS B 2 11 ? -0.335 1.562 -3.794 1.00 18.33 10 LYS B C 1
ATOM 561 O O . LYS B 2 11 ? -0.624 0.349 -3.742 1.00 12.87 10 LYS B O 1
ATOM 567 N N . LYS B 2 12 ? 0.226 2.134 -4.873 1.00 14.75 11 LYS B N 1
ATOM 568 C CA . LYS B 2 12 ? 0.550 1.336 -6.046 1.00 17.91 11 LYS B CA 1
ATOM 569 C C . LYS B 2 12 ? 1.623 0.293 -5.735 1.00 19.61 11 LYS B C 1
ATOM 570 O O . LYS B 2 12 ? 1.564 -0.830 -6.255 1.00 14.21 11 LYS B O 1
ATOM 576 N N . LEU B 2 13 ? 2.575 0.637 -4.862 1.00 15.08 12 LEU B N 1
ATOM 577 C CA . LEU B 2 13 ? 3.583 -0.321 -4.416 1.00 19.02 12 LEU B CA 1
ATOM 578 C C . LEU B 2 13 ? 2.956 -1.467 -3.635 1.00 17.92 12 LEU B C 1
ATOM 579 O O . LEU B 2 13 ? 3.363 -2.631 -3.789 1.00 16.15 12 LEU B O 1
ATOM 584 N N . LYS B 2 14 ? 2.039 -1.161 -2.720 1.00 15.95 13 LYS B N 1
ATOM 585 C CA . LYS B 2 14 ? 1.345 -2.216 -1.993 1.00 19.81 13 LYS B CA 1
ATOM 586 C C . LYS B 2 14 ? 0.587 -3.161 -2.941 1.00 20.96 13 LYS B C 1
ATOM 587 O O . LYS B 2 14 ? 0.551 -4.377 -2.727 1.00 17.51 13 LYS B O 1
ATOM 593 N N . GLU B 2 15 ? -0.054 -2.595 -3.967 1.00 18.04 14 GLU B N 1
ATOM 594 C CA . GLU B 2 15 ? -0.773 -3.425 -4.934 1.00 19.22 14 GLU B CA 1
ATOM 595 C C . GLU B 2 15 ? 0.191 -4.270 -5.766 1.00 17.70 14 GLU B C 1
ATOM 596 O O . GLU B 2 15 ? -0.119 -5.423 -6.101 1.00 19.56 14 GLU B O 1
ATOM 602 N N . GLU B 2 16 ? 1.351 -3.729 -6.124 1.00 18.18 15 GLU B N 1
ATOM 603 C CA . GLU B 2 16 ? 2.331 -4.523 -6.874 1.00 17.82 15 GLU B CA 1
ATOM 604 C C . GLU B 2 16 ? 2.857 -5.685 -6.037 1.00 22.78 15 GLU B C 1
ATOM 605 O O . GLU B 2 16 ? 3.040 -6.821 -6.535 1.00 14.32 15 GLU B O 1
ATOM 611 N N . VAL B 2 17 ? 3.159 -5.405 -4.775 1.00 17.95 16 VAL B N 1
ATOM 612 C CA . VAL B 2 17 ? 3.641 -6.433 -3.862 1.00 15.46 16 VAL B CA 1
ATOM 613 C C . VAL B 2 17 ? 2.597 -7.524 -3.682 1.00 13.62 16 VAL B C 1
ATOM 614 O O . VAL B 2 17 ? 2.915 -8.730 -3.671 1.00 13.65 16 VAL B O 1
ATOM 618 N N . LEU B 2 18 ? 1.313 -7.125 -3.521 1.00 14.18 17 LEU B N 1
ATOM 619 C CA . LEU B 2 18 ? 0.256 -8.116 -3.333 1.00 14.30 17 LEU B CA 1
ATOM 620 C C . LEU B 2 18 ? 0.093 -8.960 -4.582 1.00 13.58 17 LEU B C 1
ATOM 621 O O . LEU B 2 18 ? -0.108 -10.166 -4.493 1.00 17.94 17 LEU B O 1
ATOM 626 N N . LYS B 2 19 ? 0.196 -8.338 -5.755 1.00 13.32 18 LYS B N 1
ATOM 627 C CA . LYS B 2 19 ? 0.063 -9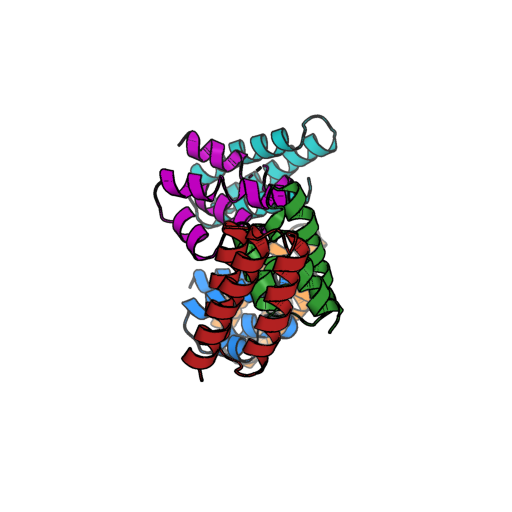.093 -6.993 1.00 14.13 18 LYS B CA 1
ATOM 628 C C . LYS B 2 19 ? 1.177 -10.116 -7.149 1.00 20.50 18 LYS B C 1
ATOM 629 O O . LYS B 2 19 ? 0.915 -11.258 -7.560 1.00 18.82 18 LYS B O 1
ATOM 635 N N . LYS B 2 20 ? 2.422 -9.756 -6.837 1.00 16.11 19 LYS B N 1
ATOM 636 C CA . LYS B 2 20 ? 3.465 -10.776 -6.849 1.00 18.73 19 LYS B CA 1
ATOM 637 C C . LYS B 2 20 ? 3.152 -11.906 -5.864 1.00 18.10 19 LYS B C 1
ATOM 638 O O . LYS B 2 20 ? 3.456 -13.070 -6.122 1.00 16.97 19 LYS B O 1
ATOM 644 N N . TYR B 2 21 ? 2.612 -11.563 -4.697 1.00 16.36 20 TYR B N 1
ATOM 645 C CA . TYR B 2 21 ? 2.409 -12.547 -3.648 1.00 15.20 20 TYR B CA 1
ATOM 646 C C . TYR B 2 21 ? 1.286 -13.517 -4.022 1.00 18.62 20 TYR B C 1
ATOM 647 O O . TYR B 2 21 ? 1.440 -14.734 -3.886 1.00 12.54 20 TYR B O 1
ATOM 656 N N . LYS B 2 22 ? 0.187 -12.991 -4.574 1.00 15.41 21 LYS B N 1
ATOM 657 C CA . LYS B 2 22 ? -0.934 -13.815 -4.981 1.00 18.89 21 LYS B CA 1
ATOM 658 C C . LYS B 2 22 ? -0.688 -14.553 -6.288 1.00 24.42 21 LYS B C 1
ATOM 659 O O . LYS B 2 22 ? -1.388 -15.542 -6.561 1.00 21.89 21 LYS B O 1
ATOM 665 N N . LYS B 2 23 ? 0.349 -14.179 -7.044 1.00 20.51 22 LYS B N 1
ATOM 666 C CA . LYS B 2 23 ? 0.793 -14.966 -8.182 1.00 22.74 22 LYS B CA 1
ATOM 667 C C . LYS B 2 23 ? 1.736 -16.095 -7.793 1.00 23.32 22 LYS B C 1
ATOM 668 O O . LYS B 2 23 ? 1.973 -16.976 -8.620 1.00 25.65 22 LYS B O 1
ATOM 674 N N . GLY B 2 24 ? 2.259 -16.087 -6.560 1.00 18.48 23 GLY B N 1
ATOM 675 C CA . GLY B 2 24 ? 3.193 -17.070 -6.089 1.00 24.36 23 GLY B CA 1
ATOM 676 C C . GLY B 2 24 ? 4.651 -16.756 -6.296 1.00 27.35 23 GLY B C 1
ATOM 677 O O . GLY B 2 24 ? 5.495 -17.639 -6.073 1.00 23.89 23 GLY B O 1
ATOM 678 N N . GLU B 2 25 ? 4.980 -15.539 -6.713 1.00 24.13 24 GLU B N 1
ATOM 679 C CA . GLU B 2 25 ? 6.368 -15.200 -6.992 1.00 23.61 24 GLU B CA 1
ATOM 680 C C . GLU B 2 25 ? 7.151 -14.912 -5.719 1.00 20.53 24 GLU B C 1
ATOM 681 O O . GLU B 2 25 ? 8.366 -15.086 -5.705 1.00 22.03 24 GLU B O 1
ATOM 687 N N . ILE B 2 26 ? 6.489 -14.495 -4.641 1.00 20.55 25 ILE B N 1
ATOM 688 C CA . ILE B 2 26 ? 7.162 -14.237 -3.371 1.00 21.21 25 ILE B CA 1
ATOM 689 C C . ILE B 2 26 ? 6.323 -14.790 -2.241 1.00 18.99 25 ILE B C 1
ATOM 690 O O . ILE B 2 26 ? 5.109 -14.971 -2.374 1.00 16.22 25 ILE B O 1
ATOM 695 N N . ASN B 2 27 ? 6.987 -15.089 -1.139 1.00 18.51 26 ASN B N 1
ATOM 696 C CA . ASN B 2 27 ? 6.262 -15.530 0.035 1.00 19.18 26 ASN B CA 1
ATOM 697 C C . ASN B 2 27 ? 5.895 -14.334 0.904 1.00 19.62 26 ASN B C 1
ATOM 698 O O . ASN B 2 27 ? 6.243 -13.186 0.629 1.00 26.32 26 ASN B O 1
ATOM 703 N N . GLU B 2 28 ? 5.286 -14.650 2.043 1.00 21.04 27 GLU B N 1
ATOM 704 C CA . GLU B 2 28 ? 4.720 -13.646 2.933 1.00 25.20 27 GLU B CA 1
ATOM 705 C C . GLU B 2 28 ? 5.800 -12.704 3.469 1.00 25.45 27 GLU B C 1
ATOM 706 O O . GLU B 2 28 ? 5.657 -11.475 3.404 1.00 19.29 27 GLU B O 1
ATOM 712 N N . GLU B 2 29 ? 6.891 -13.265 3.996 1.00 23.36 28 GLU B N 1
ATOM 713 C CA . GLU B 2 29 ? 7.946 -12.430 4.574 1.00 19.86 28 GLU B CA 1
ATOM 714 C C . GLU B 2 29 ? 8.668 -11.623 3.507 1.00 21.23 28 GLU B C 1
ATOM 715 O O . GLU B 2 29 ? 9.033 -10.457 3.739 1.00 25.00 28 GLU B O 1
ATOM 721 N N . GLU B 2 30 ? 8.859 -12.189 2.313 1.00 13.93 29 GLU B N 1
ATOM 722 C CA . GLU B 2 30 ? 9.435 -11.437 1.212 1.00 14.00 29 GLU B CA 1
ATOM 723 C C . GLU B 2 30 ? 8.551 -10.278 0.805 1.00 13.70 29 GLU B C 1
ATOM 724 O O . GLU B 2 30 ? 9.047 -9.225 0.451 1.00 14.29 29 GLU B O 1
ATOM 730 N N . ALA B 2 31 ? 7.224 -10.472 0.849 1.00 14.55 30 ALA B N 1
ATOM 731 C CA . ALA B 2 31 ? 6.305 -9.393 0.525 1.00 15.91 30 ALA B CA 1
ATOM 732 C C . ALA B 2 31 ? 6.435 -8.263 1.528 1.00 11.16 30 ALA B C 1
ATOM 733 O O . ALA B 2 31 ? 6.495 -7.099 1.148 1.00 12.47 30 ALA B O 1
ATOM 735 N N . ILE B 2 32 ? 6.455 -8.604 2.822 1.00 13.83 31 ILE B N 1
ATOM 736 C CA . ILE B 2 32 ? 6.635 -7.579 3.856 1.00 10.71 31 ILE B CA 1
ATOM 737 C C . ILE B 2 32 ? 7.914 -6.812 3.630 1.00 15.76 31 ILE B C 1
ATOM 738 O O . ILE B 2 32 ? 7.932 -5.566 3.717 1.00 17.66 31 ILE B O 1
ATOM 743 N N . LYS B 2 33 ? 9.016 -7.517 3.359 1.00 12.98 32 LYS B N 1
ATOM 744 C CA . LYS B 2 33 ? 10.316 -6.888 3.204 1.00 13.85 32 LYS B CA 1
ATOM 745 C C . LYS B 2 33 ? 10.355 -5.974 1.998 1.00 12.11 32 LYS B C 1
ATOM 746 O O . LYS B 2 33 ? 10.893 -4.868 2.056 1.00 15.57 32 LYS B O 1
ATOM 752 N N . GLU B 2 34 ? 9.833 -6.438 0.867 1.00 10.10 33 GLU B N 1
ATOM 753 C CA . GLU B 2 34 ? 9.897 -5.602 -0.321 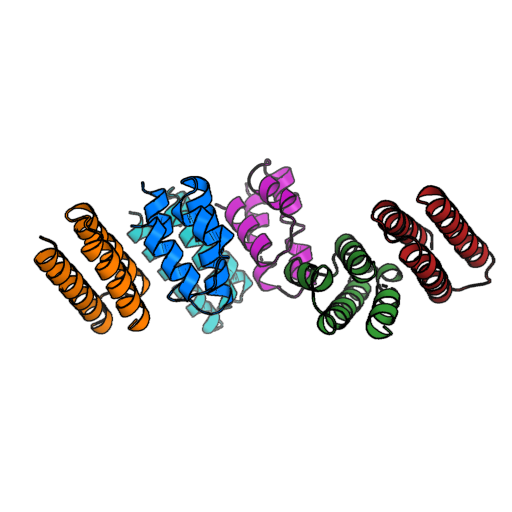1.00 15.34 33 GLU B CA 1
ATOM 754 C C . GLU B 2 34 ? 9.066 -4.320 -0.118 1.00 19.48 33 GLU B C 1
ATOM 755 O O . GLU B 2 34 ? 9.516 -3.219 -0.486 1.00 14.34 33 GLU B O 1
ATOM 761 N N . PHE B 2 35 ? 7.875 -4.451 0.512 1.00 12.49 34 PHE B N 1
ATOM 762 C CA . PHE B 2 35 ? 7.080 -3.232 0.802 1.00 14.33 34 PHE B CA 1
ATOM 763 C C . PHE B 2 35 ? 7.804 -2.329 1.783 1.00 14.29 34 PHE B C 1
ATOM 764 O O . PHE B 2 35 ? 7.869 -1.111 1.576 1.00 14.04 34 PHE B O 1
ATOM 772 N N . VAL B 2 36 ? 8.351 -2.876 2.863 1.00 15.75 35 VAL B N 1
ATOM 773 C CA . VAL B 2 36 ? 8.998 -2.037 3.863 1.00 23.52 35 VAL B CA 1
ATOM 774 C C . VAL B 2 36 ? 10.161 -1.269 3.226 1.00 15.51 35 VAL B C 1
ATOM 775 O O . VAL B 2 36 ? 10.281 -0.040 3.363 1.00 17.80 35 VAL B O 1
ATOM 779 N N . GLU B 2 37 ? 10.984 -1.958 2.461 1.00 17.99 36 GLU B N 1
ATOM 780 C CA . GLU B 2 37 ? 12.1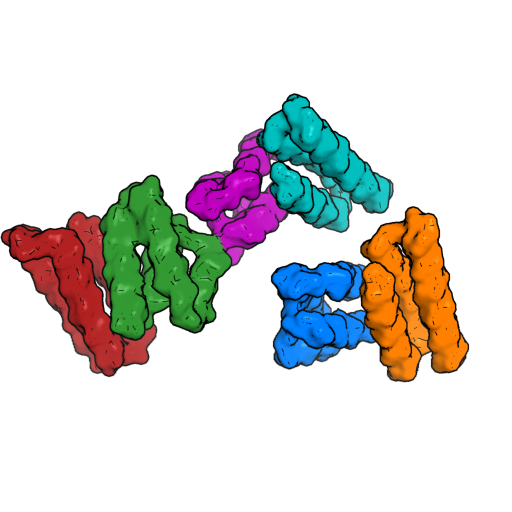43 -1.305 1.862 1.00 18.44 36 GLU B CA 1
ATOM 781 C C . GLU B 2 37 ? 11.730 -0.178 0.897 1.00 19.04 36 GLU B C 1
ATOM 782 O O . GLU B 2 37 ? 12.266 0.942 0.962 1.00 17.62 36 GLU B O 1
ATOM 788 N N . LYS B 2 38 ? 10.785 -0.463 -0.016 1.00 11.63 37 LYS B N 1
ATOM 789 C CA . LYS B 2 38 ? 10.502 0.576 -1.022 1.00 16.38 37 LYS B CA 1
ATOM 790 C C . LYS B 2 38 ? 9.666 1.708 -0.431 1.00 15.43 37 LYS B C 1
ATOM 791 O O . LYS B 2 38 ? 9.842 2.895 -0.780 1.00 16.44 37 LYS B O 1
ATOM 797 N N . ALA B 2 39 ? 8.749 1.381 0.473 1.00 17.72 38 ALA B N 1
ATOM 798 C CA . ALA B 2 39 ? 7.980 2.432 1.092 1.00 17.73 38 ALA B CA 1
ATOM 799 C C . ALA B 2 39 ? 8.852 3.289 1.998 1.00 16.09 38 ALA B C 1
ATOM 800 O O . ALA B 2 39 ? 8.566 4.477 2.158 1.00 18.52 38 ALA B O 1
ATOM 802 N N . LEU B 2 40 ? 9.899 2.732 2.611 1.00 14.87 39 LEU B N 1
ATOM 803 C CA . LEU B 2 40 ? 10.779 3.572 3.426 1.00 14.68 39 LEU B CA 1
ATOM 804 C C . LEU B 2 40 ? 11.532 4.563 2.544 1.00 16.80 39 LEU B C 1
ATOM 805 O O . LEU B 2 40 ? 11.686 5.738 2.907 1.00 12.72 39 LEU B O 1
ATOM 810 N N . LYS B 2 41 ? 11.969 4.105 1.371 1.00 16.20 40 LYS B N 1
ATOM 811 C CA . LYS B 2 41 ? 12.481 5.069 0.402 1.00 13.29 40 LYS B CA 1
ATOM 812 C C . LYS B 2 41 ? 11.500 6.219 0.225 1.00 13.00 40 LYS B C 1
ATOM 813 O O . LYS B 2 41 ? 11.860 7.401 0.381 1.00 15.06 40 LYS B O 1
ATOM 819 N N . LEU B 2 42 ? 10.246 5.886 -0.061 1.00 15.01 41 LEU B N 1
ATOM 820 C CA . LEU B 2 42 ? 9.223 6.905 -0.369 1.00 12.94 41 LEU B CA 1
ATOM 821 C C . LEU B 2 42 ? 8.957 7.824 0.812 1.00 14.50 41 LEU B C 1
ATOM 822 O O . LEU B 2 42 ? 8.802 9.049 0.633 1.00 12.90 41 LEU B O 1
ATOM 827 N N . VAL B 2 43 ? 8.886 7.285 2.028 1.00 11.55 42 VAL B N 1
ATOM 828 C CA . VAL B 2 43 ? 8.560 8.117 3.182 1.00 6.51 42 VAL B CA 1
ATOM 829 C C . VAL B 2 43 ? 9.701 9.079 3.517 1.00 17.68 42 VAL B C 1
ATOM 830 O O . VAL B 2 43 ? 9.457 10.253 3.836 1.00 14.30 42 VAL B O 1
ATOM 834 N N . LYS B 2 44 ? 10.972 8.608 3.440 1.00 14.65 43 LYS B N 1
ATOM 835 C CA . LYS B 2 44 ? 12.096 9.500 3.731 1.00 14.00 43 LYS B CA 1
ATOM 836 C C . LYS B 2 44 ? 12.240 10.579 2.667 1.00 10.79 43 LYS B C 1
ATOM 837 O O . LYS B 2 44 ? 12.522 11.740 2.993 1.00 13.22 43 LYS B O 1
ATOM 843 N N . ALA B 2 45 ? 11.946 10.249 1.411 1.00 13.22 44 ALA B N 1
ATOM 844 C CA . ALA B 2 45 ? 11.942 11.283 0.385 1.00 14.00 44 ALA B CA 1
ATOM 845 C C . ALA B 2 45 ? 10.833 12.319 0.618 1.00 21.09 44 ALA B C 1
ATOM 846 O O . ALA B 2 45 ? 11.031 13.513 0.331 1.00 20.83 44 ALA B O 1
ATOM 848 N N . VAL B 2 46 ? 9.633 11.889 1.038 1.00 13.45 45 VAL B N 1
ATOM 849 C CA . VAL B 2 46 ? 8.508 12.808 1.317 1.00 13.65 45 VAL B CA 1
ATOM 850 C C . VAL B 2 46 ? 8.051 12.570 2.744 1.00 17.81 45 VAL B C 1
ATOM 851 O O . VAL B 2 46 ? 7.075 11.847 2.992 1.00 21.98 45 VAL B O 1
ATOM 855 N N . GLY B 2 47 ? 8.709 13.212 3.708 1.00 11.14 46 GLY B N 1
ATOM 856 C CA . GLY B 2 47 ? 8.540 12.880 5.120 1.00 10.96 46 GLY B CA 1
ATOM 857 C C . GLY B 2 47 ? 7.396 13.518 5.877 1.00 23.33 46 GLY B C 1
ATOM 858 O O . GLY B 2 47 ? 7.357 13.490 7.113 1.00 24.94 46 GLY B O 1
ATOM 859 N N . ASP B 2 48 ? 6.457 14.098 5.151 1.00 15.15 47 ASP B N 1
ATOM 860 C CA . ASP B 2 48 ? 5.315 14.732 5.791 1.00 20.46 47 ASP B CA 1
ATOM 861 C C . ASP B 2 48 ? 4.531 13.725 6.626 1.00 28.62 47 ASP B C 1
ATOM 862 O O . ASP B 2 48 ? 4.543 12.515 6.358 1.00 23.00 47 ASP B O 1
ATOM 867 N N . GLU B 2 49 ? 3.878 14.235 7.677 1.00 18.23 48 GLU B N 1
ATOM 868 C CA . GLU B 2 49 ? 3.107 13.373 8.563 1.00 20.32 48 GLU B CA 1
ATOM 869 C C . GLU B 2 49 ? 2.021 12.607 7.793 1.00 23.82 48 GLU B C 1
ATOM 870 O O . GLU B 2 49 ? 1.712 11.448 8.114 1.00 20.97 48 GLU B O 1
ATOM 876 N N . ALA B 2 50 ? 1.414 13.258 6.793 1.00 19.23 49 ALA B N 1
ATOM 877 C CA . ALA B 2 50 ? 0.388 12.614 5.976 1.00 21.87 49 ALA B CA 1
ATOM 878 C C . ALA B 2 50 ? 0.931 11.353 5.308 1.00 21.70 49 ALA B C 1
ATOM 879 O O . ALA B 2 50 ? 0.245 10.316 5.255 1.00 16.20 49 ALA B O 1
ATOM 881 N N . VAL B 2 51 ? 2.162 11.437 4.792 1.00 17.43 50 VAL B N 1
ATOM 882 C CA . VAL B 2 51 ? 2.810 10.309 4.121 1.00 25.37 50 VAL B CA 1
ATOM 883 C C . VAL B 2 51 ? 3.178 9.209 5.128 1.00 18.90 50 VAL B C 1
ATOM 884 O O . VAL B 2 51 ? 2.980 8.016 4.858 1.00 18.44 50 VAL B O 1
ATOM 888 N N . LYS B 2 52 ? 3.712 9.589 6.291 1.00 17.06 51 LYS B N 1
ATOM 889 C CA . LYS B 2 52 ? 4.056 8.589 7.307 1.00 22.53 51 LYS B CA 1
ATOM 890 C C . LYS B 2 52 ? 2.820 7.823 7.756 1.00 18.88 51 LYS B C 1
ATOM 891 O O . LYS B 2 52 ? 2.837 6.582 7.844 1.00 19.45 51 LYS B O 1
ATOM 897 N N . LYS B 2 53 ? 1.743 8.538 8.053 1.00 16.98 52 LYS B N 1
ATOM 898 C CA . LYS B 2 53 ? 0.492 7.919 8.460 1.00 17.99 52 LYS B CA 1
ATOM 899 C C . LYS B 2 53 ? -0.047 7.004 7.366 1.00 17.69 52 LYS B C 1
ATOM 900 O O . LYS B 2 53 ? -0.477 5.880 7.638 1.00 14.20 52 LYS B O 1
ATOM 906 N N . PHE B 2 54 ? -0.047 7.484 6.123 1.00 13.76 53 PHE B N 1
ATOM 907 C CA . PHE B 2 54 ? -0.577 6.683 5.031 1.00 12.16 53 PHE B CA 1
ATOM 908 C C . PHE B 2 54 ? 0.205 5.404 4.825 1.00 16.42 53 PHE B C 1
ATOM 909 O O . PHE B 2 54 ? -0.395 4.358 4.512 1.00 13.37 53 PHE B O 1
ATOM 917 N N . ALA B 2 55 ? 1.544 5.481 4.928 1.00 10.93 54 ALA B N 1
ATOM 918 C CA . ALA B 2 55 ? 2.392 4.305 4.771 1.00 12.54 54 ALA B CA 1
ATOM 919 C C . ALA B 2 55 ? 2.151 3.298 5.872 1.00 12.80 54 ALA B C 1
ATOM 920 O O . ALA B 2 55 ? 2.140 2.096 5.606 1.00 15.56 54 ALA B O 1
ATOM 922 N N . ILE B 2 56 ? 2.007 3.743 7.113 1.00 9.93 55 ILE B N 1
ATOM 923 C CA . ILE B 2 56 ? 1.696 2.812 8.195 1.00 12.38 55 ILE B CA 1
ATOM 924 C C . ILE B 2 56 ? 0.324 2.157 7.961 1.00 20.53 55 ILE B C 1
ATOM 925 O O . ILE B 2 56 ? 0.122 0.968 8.232 1.00 18.40 55 ILE B O 1
ATOM 930 N N . GLU B 2 57 ? -0.636 2.933 7.466 1.00 17.36 56 GLU B N 1
ATOM 931 C CA . GLU B 2 57 ? -1.956 2.354 7.204 1.00 21.32 56 GLU B CA 1
ATOM 932 C C . GLU B 2 57 ? -1.894 1.351 6.058 1.00 16.06 56 GLU B C 1
ATOM 933 O O . GLU B 2 57 ? -2.563 0.314 6.093 1.00 15.22 56 GLU B O 1
ATOM 939 N N . GLU B 2 58 ? -1.124 1.660 5.012 1.00 13.53 57 GLU B N 1
ATOM 940 C CA . GLU B 2 58 ? -1.014 0.723 3.905 1.00 17.74 57 GLU B CA 1
ATOM 941 C C . GLU B 2 58 ? -0.245 -0.527 4.348 1.00 15.92 57 GLU B C 1
ATOM 942 O O . GLU B 2 58 ? -0.514 -1.624 3.859 1.00 12.96 57 GLU B O 1
ATOM 948 N N . ALA B 2 59 ? 0.707 -0.377 5.266 1.00 12.25 58 ALA B N 1
ATOM 949 C CA . ALA B 2 59 ? 1.355 -1.562 5.836 1.00 20.99 58 ALA B CA 1
ATOM 950 C C . ALA B 2 59 ? 0.354 -2.422 6.599 1.00 19.93 58 ALA B C 1
ATOM 951 O O . ALA B 2 59 ? 0.408 -3.662 6.539 1.00 19.20 58 ALA B O 1
ATOM 953 N N . LYS B 2 60 ? -0.543 -1.790 7.352 1.00 17.69 59 LYS B N 1
ATOM 954 C CA . LYS B 2 60 ? -1.556 -2.549 8.091 1.00 21.06 59 LYS B CA 1
ATOM 955 C C . LYS B 2 60 ? -2.509 -3.273 7.139 1.00 16.86 59 LYS B C 1
ATOM 956 O O . LYS B 2 60 ? -2.838 -4.450 7.354 1.00 21.26 59 LYS B O 1
ATOM 962 N N . ALA B 2 61 ? -2.938 -2.600 6.067 1.00 15.50 60 ALA B N 1
ATOM 963 C CA . ALA B 2 61 ? -3.778 -3.273 5.081 1.00 21.28 60 ALA B CA 1
ATOM 964 C C . ALA B 2 61 ? -3.025 -4.417 4.405 1.00 20.16 60 ALA B C 1
ATOM 965 O O . ALA B 2 61 ? -3.587 -5.505 4.178 1.00 21.20 60 ALA B O 1
ATOM 967 N N . LEU B 2 62 ? -1.755 -4.198 4.059 1.00 16.77 61 LEU B N 1
ATOM 968 C CA . LEU B 2 62 ? -0.958 -5.245 3.436 1.00 17.02 61 LEU B CA 1
ATOM 969 C C . LEU B 2 62 ? -0.861 -6.472 4.347 1.00 17.09 61 LEU B C 1
ATOM 970 O O . LEU B 2 62 ? -1.110 -7.584 3.921 1.00 14.05 61 LEU B O 1
ATOM 975 N N . VAL B 2 63 ? -0.560 -6.245 5.623 1.00 14.82 62 VAL B N 1
ATOM 976 C CA . VAL B 2 63 ? -0.408 -7.362 6.547 1.00 14.48 62 VAL B CA 1
ATOM 977 C C . VAL B 2 63 ? -1.733 -8.095 6.734 1.00 20.07 62 VAL B C 1
ATOM 978 O O . VAL B 2 63 ? -1.758 -9.324 6.792 1.00 19.31 62 VAL B O 1
ATOM 982 N N . GLU B 2 64 ? -2.852 -7.368 6.779 1.00 18.90 63 GLU B N 1
ATOM 983 C CA . GLU B 2 64 ? -4.159 -8.010 6.917 1.00 16.92 63 GLU B CA 1
ATOM 984 C C . GLU B 2 64 ? -4.466 -8.882 5.711 1.00 20.53 63 GLU B C 1
ATOM 985 O O . GLU B 2 64 ? -5.112 -9.933 5.836 1.00 24.79 63 GLU B O 1
ATOM 991 N N . GLU B 2 65 ? -4.062 -8.436 4.530 1.00 14.08 64 GLU B N 1
ATOM 992 C CA . GLU B 2 65 ? -4.410 -9.191 3.352 1.00 20.39 64 GLU B CA 1
ATOM 993 C C . GLU B 2 65 ? -3.478 -10.377 3.085 1.00 24.67 64 GLU B C 1
ATOM 994 O O . GLU B 2 65 ? -3.819 -11.247 2.282 1.00 20.31 64 GLU B O 1
ATOM 1000 N N . LEU B 2 66 ? -2.360 -10.499 3.777 1.00 17.97 65 LEU B N 1
ATOM 1001 C CA . LEU B 2 66 ? -1.439 -11.610 3.498 1.00 20.31 65 LEU B CA 1
ATOM 1002 C C . LEU B 2 66 ? -2.044 -12.958 3.987 1.00 16.78 65 LEU B C 1
ATOM 1003 O O . LEU B 2 66 ? -2.651 -12.953 5.075 1.00 15.34 65 LEU B O 1
ATOM 1008 N N . VAL C 1 3 ? 3.472 -16.036 50.408 1.00 80.08 1 VAL C N 1
ATOM 1009 C CA . VAL C 1 3 ? 4.719 -16.627 50.855 1.00 80.95 1 VAL C CA 1
ATOM 1010 C C . VAL C 1 3 ? 4.702 -17.999 50.200 1.00 76.07 1 VAL C C 1
ATOM 1011 O O . VAL C 1 3 ? 5.715 -18.475 49.698 1.00 76.41 1 VAL C O 1
ATOM 1015 N N . VAL C 1 4 ? 3.498 -18.582 50.146 1.00 76.48 2 VAL C N 1
ATOM 1016 C CA . VAL C 1 4 ? 3.327 -19.955 49.671 1.00 82.77 2 VAL C CA 1
ATOM 1017 C C . VAL C 1 4 ? 3.707 -20.067 48.206 1.00 80.46 2 VAL C C 1
ATOM 1018 O O . VAL C 1 4 ? 4.419 -20.992 47.806 1.00 77.77 2 VAL C O 1
ATOM 1019 N N . ARG C 1 5 ? 3.206 -19.150 47.374 1.00 82.13 3 ARG C N 1
ATOM 1020 C CA . ARG C 1 5 ? 3.605 -19.155 45.968 1.00 78.11 3 ARG C CA 1
ATOM 1021 C C . ARG C 1 5 ? 5.113 -18.973 45.831 1.00 76.56 3 ARG C C 1
ATOM 1022 O O . ARG C 1 5 ? 5.770 -19.695 45.071 1.00 79.80 3 ARG C O 1
ATOM 1030 N N . GLU C 1 6 ? 5.682 -18.008 46.566 1.00 73.69 4 GLU C N 1
ATOM 1031 C CA . GLU C 1 6 ? 7.116 -17.739 46.478 1.00 76.34 4 GLU C CA 1
ATOM 1032 C C . GLU C 1 6 ? 7.934 -18.920 46.992 1.00 78.89 4 GLU C C 1
ATOM 1033 O O . GLU C 1 6 ? 8.970 -19.268 46.410 1.00 76.58 4 GLU C O 1
ATOM 1039 N N . ALA C 1 7 ? 7.472 -19.569 48.064 1.00 79.02 5 ALA C N 1
ATOM 1040 C CA . ALA C 1 7 ? 8.181 -20.739 48.574 1.00 77.40 5 ALA C CA 1
ATOM 1041 C C . ALA C 1 7 ? 8.092 -21.907 47.600 1.00 77.82 5 ALA C C 1
ATOM 1042 O O . ALA C 1 7 ? 9.074 -22.627 47.397 1.00 78.74 5 ALA C O 1
ATOM 1044 N N . ILE C 1 8 ? 6.919 -22.122 46.998 1.00 77.76 6 ILE C N 1
ATOM 1045 C CA . ILE C 1 8 ? 6.796 -23.169 45.989 1.00 78.91 6 ILE C CA 1
ATOM 1046 C C . ILE C 1 8 ? 7.744 -22.892 44.835 1.00 78.12 6 ILE C C 1
ATOM 1047 O O . ILE C 1 8 ? 8.445 -23.791 44.357 1.00 78.77 6 ILE C O 1
ATOM 1052 N N . ALA C 1 9 ? 7.789 -21.641 44.375 1.00 72.96 7 ALA C N 1
ATOM 1053 C CA . ALA C 1 9 ? 8.677 -21.283 43.277 1.00 77.50 7 ALA C CA 1
ATOM 1054 C C . ALA C 1 9 ? 10.135 -21.546 43.634 1.00 79.22 7 ALA C C 1
ATOM 1055 O O . ALA C 1 9 ? 10.871 -22.157 42.853 1.00 83.78 7 ALA C O 1
ATOM 1057 N N . TYR C 1 10 ? 10.567 -21.108 44.821 1.00 78.95 8 TYR C N 1
ATOM 1058 C CA . TYR C 1 10 ? 11.956 -21.319 45.229 1.00 78.44 8 TYR C CA 1
ATOM 1059 C C . TYR C 1 10 ? 12.282 -22.805 45.349 1.00 80.57 8 TYR C C 1
ATOM 1060 O O . TYR C 1 10 ? 13.336 -23.262 44.887 1.00 82.10 8 TYR C O 1
ATOM 1069 N N . PHE C 1 11 ? 11.405 -23.571 46.001 1.00 76.88 9 PHE C N 1
ATOM 1070 C CA . PHE C 1 11 ? 11.703 -24.975 46.239 1.00 81.78 9 PHE C CA 1
ATOM 1071 C C . PHE C 1 11 ? 11.651 -25.785 44.947 1.00 84.45 9 PHE C C 1
ATOM 1072 O O . PHE C 1 11 ? 12.430 -26.731 44.781 1.00 81.61 9 PHE C O 1
ATOM 1080 N N . ALA C 1 12 ? 10.761 -25.421 44.015 1.00 82.74 10 ALA C N 1
ATOM 1081 C CA . ALA C 1 12 ? 10.733 -26.083 42.715 1.00 84.98 10 ALA C CA 1
ATOM 1082 C C . ALA C 1 12 ? 11.944 -25.695 41.874 1.00 85.71 10 ALA C C 1
ATOM 1083 O O . ALA C 1 12 ? 12.463 -26.518 41.109 1.00 85.93 10 ALA C O 1
ATOM 1085 N N . LYS C 1 13 ? 12.405 -24.445 41.997 1.00 84.02 11 LYS C N 1
ATOM 1086 C CA . LYS C 1 13 ? 13.633 -24.031 41.325 1.00 86.29 11 LYS C CA 1
ATOM 1087 C C . LYS C 1 13 ? 14.822 -24.844 41.816 1.00 86.15 11 LYS C C 1
ATOM 1088 O O . LYS C 1 13 ? 15.551 -25.446 41.018 1.00 89.71 11 LYS C O 1
ATOM 1094 N N . GLU C 1 14 ? 15.036 -24.864 43.133 1.00 85.81 12 GLU C N 1
ATOM 1095 C CA . GLU C 1 14 ? 16.130 -25.647 43.700 1.00 85.36 12 GLU C CA 1
ATOM 1096 C C . GLU C 1 14 ? 16.002 -27.123 43.342 1.00 85.91 12 GLU C C 1
ATOM 1097 O O . GLU C 1 14 ? 17.004 -27.787 43.044 1.00 83.05 12 GLU C O 1
ATOM 1103 N N . ALA C 1 15 ? 14.775 -27.653 43.354 1.00 86.14 13 ALA C N 1
ATOM 1104 C CA . ALA C 1 15 ? 14.528 -29.034 42.962 1.00 84.99 13 ALA C CA 1
ATOM 1105 C C . ALA C 1 15 ? 14.526 -29.228 41.453 1.00 85.43 13 ALA C C 1
ATOM 1106 O O . ALA C 1 15 ? 14.616 -30.372 40.992 1.00 82.41 13 ALA C O 1
ATOM 1108 N N . GLY C 1 16 ? 14.456 -28.144 40.682 1.00 84.33 14 GLY C N 1
ATOM 1109 C CA . GLY C 1 16 ? 14.367 -28.255 39.238 1.00 84.93 14 GLY C CA 1
ATOM 1110 C C . GLY C 1 16 ? 13.110 -28.940 38.755 1.00 85.81 14 GLY C C 1
ATOM 1111 O O . GLY C 1 16 ? 13.134 -29.611 37.717 1.00 86.28 14 GLY C O 1
ATOM 1112 N N . ALA C 1 17 ? 12.005 -28.792 39.482 1.00 83.80 15 ALA C N 1
ATOM 1113 C CA . ALA C 1 17 ? 10.768 -29.474 39.130 1.00 85.75 15 ALA C CA 1
ATOM 1114 C C . ALA C 1 17 ? 9.912 -28.693 38.144 1.00 83.40 15 ALA C C 1
ATOM 1115 O O . ALA C 1 17 ? 8.917 -29.233 37.648 1.00 83.65 15 ALA C O 1
ATOM 1117 N N . LEU C 1 18 ? 10.258 -27.445 37.851 1.00 83.32 16 LEU C N 1
ATOM 1118 C CA . LEU C 1 18 ? 9.483 -26.643 36.919 1.00 85.90 16 LEU C CA 1
ATOM 1119 C C . LEU C 1 18 ? 10.426 -25.809 36.064 1.00 87.38 16 LEU C C 1
ATOM 1120 O O . LEU C 1 18 ? 11.613 -25.667 36.367 1.00 89.84 16 LEU C O 1
ATOM 1125 N N . SER C 1 19 ? 9.885 -25.290 34.966 1.00 87.68 17 SER C N 1
ATOM 1126 C CA . SER C 1 19 ? 10.594 -24.394 34.064 1.00 85.66 17 SER C CA 1
ATOM 1127 C C . SER C 1 19 ? 10.198 -22.946 34.334 1.00 83.14 17 SER C C 1
ATOM 1128 O O . SER C 1 19 ? 9.231 -22.663 35.044 1.00 83.67 17 SER C O 1
ATOM 1131 N N . GLU C 1 20 ? 10.967 -22.023 33.747 1.00 82.05 18 GLU C N 1
ATOM 1132 C CA . GLU C 1 20 ? 10.650 -20.602 33.860 1.00 81.83 18 GLU C CA 1
ATOM 1133 C C . GLU C 1 20 ? 9.218 -20.323 33.408 1.00 84.80 18 GLU C C 1
ATOM 1134 O O . GLU C 1 20 ? 8.504 -19.526 34.033 1.00 84.59 18 GLU C O 1
ATOM 1137 N N . ALA C 1 21 ? 8.771 -20.991 32.337 1.00 86.86 19 ALA C N 1
ATOM 1138 C CA . ALA C 1 21 ? 7.389 -20.830 31.899 1.00 84.57 19 ALA C CA 1
ATOM 1139 C C . ALA C 1 21 ? 6.431 -21.292 32.983 1.00 85.61 19 ALA C C 1
ATOM 1140 O O . ALA C 1 21 ? 5.328 -20.750 33.121 1.00 88.40 19 ALA C O 1
ATOM 1142 N N . GLU C 1 22 ? 6.838 -22.296 33.755 1.00 86.08 20 GLU C N 1
ATOM 1143 C CA . GLU C 1 22 ? 6.046 -22.761 34.881 1.00 85.38 20 GLU C CA 1
ATOM 1144 C C . GLU C 1 22 ? 6.286 -21.906 36.122 1.00 85.73 20 GLU C C 1
ATOM 1145 O O . GLU C 1 22 ? 5.365 -21.693 36.918 1.00 84.51 20 GLU C O 1
ATOM 1151 N N . LEU C 1 23 ? 7.513 -21.398 36.278 1.00 87.03 21 LEU C N 1
ATOM 1152 C CA . LEU C 1 23 ? 7.877 -20.584 37.435 1.00 86.67 21 LEU C CA 1
ATOM 1153 C C . LEU C 1 23 ? 7.108 -19.267 37.488 1.00 84.35 21 LEU C C 1
ATOM 1154 O O . LEU C 1 23 ? 6.694 -18.827 38.569 1.00 83.27 21 LEU C O 1
ATOM 1159 N N . GLU C 1 24 ? 6.927 -18.612 36.338 1.00 87.10 22 GLU C N 1
ATOM 1160 C CA . GLU C 1 24 ? 6.305 -17.289 36.341 1.00 88.85 22 GLU C CA 1
ATOM 1161 C C . GLU C 1 24 ? 4.854 -17.326 36.812 1.00 89.59 22 GLU C C 1
ATOM 1162 O O . GLU C 1 24 ? 4.413 -16.429 37.540 1.00 88.63 22 GLU C O 1
ATOM 1168 N N . LYS C 1 25 ? 4.088 -18.338 36.398 1.00 88.02 23 LYS C N 1
ATOM 1169 C CA . LYS C 1 25 ? 2.699 -18.402 36.837 1.00 86.30 23 LYS C CA 1
ATOM 1170 C C . LYS C 1 25 ? 2.564 -18.815 38.296 1.00 87.30 23 LYS C C 1
ATOM 1171 O O . LYS C 1 25 ? 1.547 -18.501 38.923 1.00 85.96 23 LYS C O 1
ATOM 1177 N N . VAL C 1 26 ? 3.556 -19.511 38.852 1.00 85.61 24 VAL C N 1
ATOM 1178 C CA . VAL C 1 26 ? 3.547 -19.785 40.285 1.00 86.75 24 VAL C CA 1
ATOM 1179 C C . VAL C 1 26 ? 3.864 -18.517 41.076 1.00 86.06 24 VAL C C 1
ATOM 1180 O O . VAL C 1 26 ? 3.153 -18.171 42.026 1.00 84.34 24 VAL C O 1
ATOM 1184 N N . LYS C 1 27 ? 4.902 -17.778 40.659 1.00 87.46 25 LYS C N 1
ATOM 1185 C CA . LYS C 1 27 ? 5.326 -16.609 41.434 1.00 86.54 25 LYS C CA 1
ATOM 1186 C C . LYS C 1 27 ? 4.327 -15.465 41.326 1.00 90.69 25 LYS C C 1
ATOM 1187 O O . LYS C 1 27 ? 3.944 -14.867 42.338 1.00 96.32 25 LYS C O 1
ATOM 1193 N N . ASN C 1 28 ? 3.884 -15.156 40.111 1.00 91.24 26 ASN C N 1
ATOM 1194 C CA . ASN C 1 28 ? 3.045 -13.996 39.828 1.00 87.12 26 ASN C CA 1
ATOM 1195 C C . ASN C 1 28 ? 1.847 -14.421 39.001 1.00 88.14 26 ASN C C 1
ATOM 1196 O O . ASN C 1 28 ? 1.596 -13.906 37.910 1.00 88.27 26 ASN C O 1
ATOM 1201 N N . GLY C 1 29 ? 1.111 -15.409 39.503 1.00 91.23 27 GLY C N 1
ATOM 1202 C CA . GLY C 1 29 ? -0.071 -15.921 38.854 1.00 89.99 27 GLY C CA 1
ATOM 1203 C C . GLY C 1 29 ? -1.342 -15.464 39.448 1.00 90.34 27 GLY C C 1
ATOM 1204 O O . GLY C 1 29 ? -1.402 -14.368 40.142 1.00 90.67 27 GLY C O 1
ATOM 1205 N N . SER C 1 30 ? -2.431 -16.197 39.259 1.00 92.36 28 SER C N 1
ATOM 1206 C CA . SER C 1 30 ? -3.747 -15.859 39.785 1.00 93.35 28 SER C CA 1
ATOM 1207 C C . SER C 1 30 ? -4.502 -17.156 40.096 1.00 94.91 28 SER C C 1
ATOM 1208 O O . SER C 1 30 ? -5.341 -17.614 39.317 1.00 93.86 28 SER C O 1
ATOM 1209 N N . ASN C 1 31 ? -4.173 -17.749 41.249 1.00 95.43 29 ASN C N 1
ATOM 1210 C CA . ASN C 1 31 ? -4.833 -18.944 41.770 1.00 92.89 29 ASN C CA 1
ATOM 1211 C C . ASN C 1 31 ? -4.862 -20.107 40.782 1.00 92.31 29 ASN C C 1
ATOM 1212 O O . ASN C 1 31 ? -4.002 -20.208 39.903 1.00 91.27 29 ASN C O 1
ATOM 1214 N N . GLU C 1 32 ? -5.843 -21.000 40.961 1.00 92.76 30 GLU C N 1
ATOM 1215 C CA . GLU C 1 32 ? -6.052 -22.224 40.184 1.00 88.93 30 GLU C CA 1
ATOM 1216 C C . GLU C 1 32 ? -4.794 -22.814 39.557 1.00 85.48 30 GLU C C 1
ATOM 1217 O O . GLU C 1 32 ? -4.294 -23.856 40.003 1.00 86.12 30 GLU C O 1
ATOM 1223 N N . GLU C 1 33 ? -4.206 -22.097 38.596 1.00 86.80 31 GLU C N 1
ATOM 1224 C CA . GLU C 1 33 ? -3.049 -22.654 37.910 1.00 90.50 31 GLU C CA 1
ATOM 1225 C C . GLU C 1 33 ? -1.916 -22.917 38.888 1.00 89.24 31 GLU C C 1
ATOM 1226 O O . GLU C 1 33 ? -1.237 -23.947 38.779 1.00 87.91 31 GLU C O 1
ATOM 1232 N N . ALA C 1 34 ? -1.795 -22.089 39.928 1.00 90.36 32 ALA C N 1
ATOM 1233 C CA . ALA C 1 34 ? -0.740 -22.314 40.910 1.00 88.19 32 ALA C CA 1
ATOM 1234 C C . ALA C 1 34 ? -0.820 -23.717 41.497 1.00 86.53 32 ALA C C 1
ATOM 1235 O O . ALA C 1 34 ? 0.150 -24.489 41.389 1.00 85.85 32 ALA C O 1
ATOM 1237 N N . ILE C 1 35 ? -1.999 -24.147 41.986 1.00 82.28 33 ILE C N 1
ATOM 1238 C CA . ILE C 1 35 ? -2.026 -25.494 42.542 1.00 85.88 33 ILE C CA 1
ATOM 1239 C C . ILE C 1 35 ? -1.671 -26.505 41.470 1.00 83.61 33 ILE C C 1
ATOM 1240 O O . ILE C 1 35 ? -0.821 -27.379 41.674 1.00 83.10 33 ILE C O 1
ATOM 1245 N N . ALA C 1 36 ? -2.229 -26.327 40.263 1.00 83.71 34 ALA C N 1
ATOM 1246 C CA . ALA C 1 36 ? -1.934 -27.258 39.185 1.00 82.16 34 ALA C CA 1
ATOM 1247 C C . ALA C 1 36 ? -0.435 -27.350 38.960 1.00 79.62 34 ALA C C 1
ATOM 1248 O O . ALA C 1 36 ? 0.145 -28.444 39.000 1.00 78.41 34 ALA C O 1
ATOM 1250 N N . LEU C 1 37 ? 0.234 -26.198 38.871 1.00 80.68 35 LEU C N 1
ATOM 1251 C CA . LEU C 1 37 ? 1.658 -26.259 38.575 1.00 83.86 35 LEU C CA 1
ATOM 1252 C C . LEU C 1 37 ? 2.403 -26.908 39.728 1.00 84.28 35 LEU C C 1
ATOM 1253 O O . LEU C 1 37 ? 3.271 -27.770 39.514 1.00 83.05 35 LEU C O 1
ATOM 1258 N N . GLY C 1 38 ? 1.962 -26.623 40.953 1.00 83.67 36 GLY C N 1
ATOM 1259 C CA . GLY C 1 38 ? 2.601 -27.223 42.103 1.00 82.38 36 GLY C CA 1
ATOM 1260 C C . GLY C 1 38 ? 2.490 -28.732 42.086 1.00 80.21 36 GLY C C 1
ATOM 1261 O O . GLY C 1 38 ? 3.476 -29.435 42.330 1.00 77.67 36 GLY C O 1
ATOM 1262 N N . GLU C 1 39 ? 1.325 -29.253 41.684 1.00 80.03 37 GLU C N 1
ATOM 1263 C CA . GLU C 1 39 ? 1.194 -30.701 41.649 1.00 79.66 37 GLU C CA 1
ATOM 1264 C C . GLU C 1 39 ? 2.159 -31.293 40.641 1.00 82.16 37 GLU C C 1
ATOM 1265 O O . GLU C 1 39 ? 2.840 -32.287 40.938 1.00 79.21 37 GLU C O 1
ATOM 1271 N N . LYS C 1 40 ? 2.318 -30.639 39.486 1.00 79.15 38 LYS C N 1
ATOM 1272 C CA . LYS C 1 40 ? 3.292 -31.150 38.534 1.00 82.35 38 LYS C CA 1
ATOM 1273 C C . LYS C 1 40 ? 4.682 -31.129 39.147 1.00 79.56 38 LYS C C 1
ATOM 1274 O O . LYS C 1 40 ? 5.408 -32.132 39.093 1.00 78.50 38 LYS C O 1
ATOM 1280 N N . ALA C 1 41 ? 5.020 -30.033 39.838 1.00 78.43 39 ALA C N 1
ATOM 1281 C CA . ALA C 1 41 ? 6.319 -29.951 40.495 1.00 80.11 39 ALA C CA 1
ATOM 1282 C C . ALA C 1 41 ? 6.500 -31.078 41.502 1.00 78.66 39 ALA C C 1
ATOM 1283 O O . ALA C 1 41 ? 7.604 -31.616 41.646 1.00 75.76 39 ALA C O 1
ATOM 1285 N N . VAL C 1 42 ? 5.432 -31.448 42.215 1.00 77.82 40 VAL C N 1
ATOM 1286 C CA . VAL C 1 42 ? 5.526 -32.602 43.101 1.00 77.42 40 VAL C CA 1
ATOM 1287 C C . VAL C 1 42 ? 5.732 -33.874 42.289 1.00 77.70 40 VAL C C 1
ATOM 1288 O O . VAL C 1 42 ? 6.687 -34.630 42.512 1.00 78.82 40 VAL C O 1
ATOM 1292 N N . ALA C 1 43 ? 4.878 -34.084 41.282 1.00 75.96 41 ALA C N 1
ATOM 1293 C CA . ALA C 1 43 ? 4.900 -35.340 40.539 1.00 77.11 41 ALA C CA 1
ATOM 1294 C C . ALA C 1 43 ? 6.240 -35.550 39.855 1.00 79.88 41 ALA C C 1
ATOM 1295 O O . ALA C 1 43 ? 6.726 -36.683 39.752 1.00 79.98 41 ALA C O 1
ATOM 1297 N N . ARG C 1 44 ? 6.835 -34.476 39.345 1.00 79.00 42 ARG C N 1
ATOM 1298 C CA . ARG C 1 44 ? 8.135 -34.612 38.714 1.00 79.30 42 ARG C CA 1
ATOM 1299 C C . ARG C 1 44 ? 9.235 -34.777 39.755 1.00 79.89 42 ARG C C 1
ATOM 1300 O O . ARG C 1 44 ? 10.151 -35.581 39.557 1.00 79.67 42 ARG C O 1
ATOM 1308 N N . ALA C 1 45 ? 9.105 -34.114 40.908 1.00 78.96 43 ALA C N 1
ATOM 1309 C CA . ALA C 1 45 ? 10.168 -34.169 41.906 1.00 77.78 43 ALA C CA 1
ATOM 1310 C C . ALA C 1 45 ? 10.338 -35.573 42.470 1.00 80.81 43 ALA C C 1
ATOM 1311 O O . ALA C 1 45 ? 11.470 -36.045 42.632 1.00 80.81 43 ALA C O 1
ATOM 1313 N N . LYS C 1 46 ? 9.231 -36.259 42.767 1.00 80.15 44 LYS C N 1
ATOM 1314 C CA . LYS C 1 46 ? 9.332 -37.659 43.178 1.00 81.70 44 LYS C CA 1
ATOM 1315 C C . LYS C 1 46 ? 9.943 -38.526 42.083 1.00 82.12 44 LYS C C 1
ATOM 1316 O O . LYS C 1 46 ? 10.693 -39.466 42.380 1.00 85.26 44 LYS C O 1
ATOM 1322 N N . ALA C 1 47 ? 9.671 -38.207 40.817 1.00 80.27 45 ALA C N 1
ATOM 1323 C CA . ALA C 1 47 ? 10.270 -38.977 39.734 1.00 81.85 45 ALA C CA 1
ATOM 1324 C C . ALA C 1 47 ? 11.778 -38.727 39.638 1.00 83.60 45 ALA C C 1
ATOM 1325 O O . ALA C 1 47 ? 12.529 -39.626 39.241 1.00 84.99 45 ALA C O 1
ATOM 1327 N N . LEU C 1 48 ? 12.209 -37.530 40.027 1.00 82.15 46 LEU C N 1
ATOM 1328 C CA . LEU C 1 48 ? 13.541 -36.940 39.923 1.00 83.04 46 LEU C CA 1
ATOM 1329 C C . LEU C 1 48 ? 14.452 -37.191 41.149 1.00 84.54 46 LEU C C 1
ATOM 1330 O O . LEU C 1 48 ? 15.526 -36.582 41.219 1.00 82.01 46 LEU C O 1
ATOM 1335 N N . GLY C 1 49 ? 13.997 -37.981 42.147 1.00 83.71 47 GLY C N 1
ATOM 1336 C CA . GLY C 1 49 ? 14.688 -38.335 43.397 1.00 85.28 47 GLY C CA 1
ATOM 1337 C C . GLY C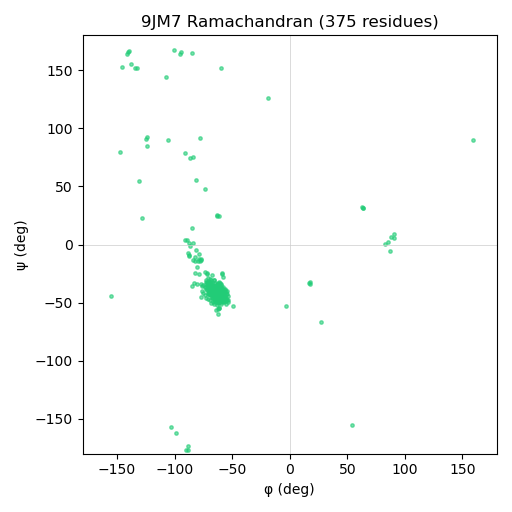 1 49 ? 14.543 -37.393 44.586 1.00 84.84 47 GLY C C 1
ATOM 1338 O O . GLY C 1 49 ? 14.919 -37.791 45.706 1.00 84.49 47 GLY C O 1
ATOM 1339 N N . LYS C 1 50 ? 13.898 -36.226 44.423 1.00 84.88 48 LYS C N 1
ATOM 1340 C CA . LYS C 1 50 ? 13.701 -35.268 45.526 1.00 83.86 48 LYS C CA 1
ATOM 1341 C C . LYS C 1 50 ? 12.373 -35.536 46.238 1.00 81.31 48 LYS C C 1
ATOM 1342 O O . LYS C 1 50 ? 11.375 -34.837 46.046 1.00 80.55 48 LYS C O 1
ATOM 1348 N N . GLU C 1 51 ? 12.373 -36.562 47.097 1.00 81.96 49 GLU C N 1
ATOM 1349 C CA . GLU C 1 51 ? 11.123 -37.030 47.696 1.00 82.60 49 GLU C CA 1
ATOM 1350 C C . GLU C 1 51 ? 10.661 -36.115 48.824 1.00 80.44 49 GLU C C 1
ATOM 1351 O O . GLU C 1 51 ? 9.480 -35.745 48.898 1.00 77.61 49 GLU C O 1
ATOM 1357 N N . LYS C 1 52 ? 11.591 -35.730 49.700 1.00 79.76 50 LYS C N 1
ATOM 1358 C CA . LYS C 1 52 ? 11.258 -34.824 50.791 1.00 77.37 50 LYS C CA 1
ATOM 1359 C C . LYS C 1 52 ? 10.777 -33.480 50.259 1.00 76.50 50 LYS C C 1
ATOM 1360 O O . LYS C 1 52 ? 9.779 -32.931 50.743 1.00 74.92 50 LYS C O 1
ATOM 1366 N N . GLU C 1 53 ? 11.468 -32.944 49.251 1.00 77.81 51 GLU C N 1
ATOM 1367 C CA . GLU C 1 53 ? 11.042 -31.690 48.641 1.00 77.49 51 GLU C CA 1
ATOM 1368 C C . GLU C 1 53 ? 9.682 -31.854 47.974 1.00 77.13 51 GLU C C 1
ATOM 1369 O O . GLU C 1 53 ? 8.853 -30.935 47.995 1.00 73.41 51 GLU C O 1
ATOM 1375 N N . ALA C 1 54 ? 9.433 -33.030 47.388 1.00 77.22 52 ALA C N 1
ATOM 1376 C CA . ALA C 1 54 ? 8.120 -33.317 46.822 1.00 77.56 52 ALA C CA 1
ATOM 1377 C C . ALA C 1 54 ? 7.038 -33.212 47.888 1.00 75.54 52 ALA C C 1
ATOM 1378 O O . ALA C 1 54 ? 5.996 -32.585 47.674 1.00 74.39 52 ALA C O 1
ATOM 1380 N N . LYS C 1 55 ? 7.282 -33.803 49.052 1.00 74.32 53 LYS C N 1
ATOM 1381 C CA . LYS C 1 55 ? 6.336 -33.735 50.165 1.00 75.31 53 LYS C CA 1
ATOM 1382 C C . LYS C 1 55 ? 6.136 -32.301 50.674 1.00 73.53 53 LYS C C 1
ATOM 1383 O O . LYS C 1 55 ? 5.022 -31.899 51.014 1.00 70.39 53 LYS C O 1
ATOM 1408 N N . ILE C 1 57 ? 6.576 -29.424 48.971 1.00 77.87 55 ILE C N 1
ATOM 1409 C CA . ILE C 1 57 ? 5.857 -28.653 47.962 1.00 78.89 55 ILE C CA 1
ATOM 1410 C C . ILE C 1 57 ? 4.407 -29.132 47.936 1.00 76.04 55 ILE C C 1
ATOM 1411 O O . ILE C 1 57 ? 3.493 -28.349 47.692 1.00 74.12 55 ILE C O 1
ATOM 1416 N N . LYS C 1 58 ? 4.197 -30.421 48.221 1.00 76.09 56 LYS C N 1
ATOM 1417 C CA . LYS C 1 58 ? 2.839 -30.941 48.333 1.00 76.34 56 LYS C CA 1
ATOM 1418 C C . LYS C 1 58 ? 2.086 -30.271 49.478 1.00 76.30 56 LYS C C 1
ATOM 1419 O O . LYS C 1 58 ? 0.922 -29.894 49.326 1.00 76.31 56 LYS C O 1
ATOM 1425 N N . VAL C 1 59 ? 2.724 -30.150 50.647 1.00 76.65 57 VAL C N 1
ATOM 1426 C CA . VAL C 1 59 ? 2.099 -29.459 51.777 1.00 76.70 57 VAL C CA 1
ATOM 1427 C C . VAL C 1 59 ? 1.791 -28.012 51.414 1.00 75.53 57 VAL C C 1
ATOM 1428 O O . VAL C 1 59 ? 0.733 -27.469 51.768 1.00 72.69 57 VAL C O 1
ATOM 1432 N N . LEU C 1 60 ? 2.711 -27.362 50.702 1.00 74.37 58 LEU C N 1
ATOM 1433 C CA . LEU C 1 60 ? 2.463 -25.981 50.305 1.00 73.16 58 LEU C CA 1
ATOM 1434 C C . LEU C 1 60 ? 1.285 -25.900 49.337 1.00 73.49 58 LEU C C 1
ATOM 1435 O O . LEU C 1 60 ? 0.481 -24.963 49.399 1.00 72.21 58 LEU C O 1
ATOM 1440 N N . VAL C 1 61 ? 1.153 -26.892 48.456 1.00 73.04 59 VAL C N 1
ATOM 1441 C CA . VAL C 1 61 ? 0.022 -26.943 47.535 1.00 75.33 59 VAL C CA 1
ATOM 1442 C C . VAL C 1 61 ? -1.275 -27.191 48.293 1.00 77.70 59 VAL C C 1
ATOM 1443 O O . VAL C 1 61 ? -2.326 -26.635 47.952 1.00 78.44 59 VAL C O 1
ATOM 1447 N N . GLU C 1 62 ? -1.222 -28.033 49.329 1.00 75.86 60 GLU C N 1
ATOM 1448 C CA . GLU C 1 62 ? -2.366 -28.202 50.218 1.00 75.60 60 GLU C CA 1
ATOM 1449 C C . GLU C 1 62 ? -2.778 -26.875 50.833 1.00 79.19 60 GLU C C 1
ATOM 1450 O O . GLU C 1 62 ? -3.971 -26.589 50.961 1.00 75.76 60 GLU C O 1
ATOM 1456 N N . GLU C 1 63 ? -1.801 -26.065 51.249 1.00 77.17 61 GLU C N 1
ATOM 1457 C CA . GLU C 1 63 ? -2.128 -24.762 51.823 1.00 77.32 61 GLU C CA 1
ATOM 1458 C C . GLU C 1 63 ? -2.734 -23.817 50.786 1.00 78.92 61 GLU C C 1
ATOM 1459 O O . GLU C 1 63 ? -3.720 -23.128 51.072 1.00 78.83 61 GLU C O 1
ATOM 1465 N N . LEU C 1 64 ? -2.171 -23.782 49.574 1.00 80.11 62 LEU C N 1
ATOM 1466 C CA . LEU C 1 64 ? -2.695 -22.889 48.540 1.00 79.34 62 LEU C CA 1
ATOM 1467 C C . LEU C 1 64 ? -4.108 -23.276 48.117 1.00 80.36 62 LEU C C 1
ATOM 1468 O O . LEU C 1 64 ? -5.000 -22.421 48.049 1.00 80.58 62 LEU C O 1
ATOM 1473 N N . LYS C 1 65 ? -4.332 -24.559 47.822 1.00 79.66 63 LYS C N 1
ATOM 1474 C CA . LYS C 1 65 ? -5.682 -25.032 47.527 1.00 81.91 63 LYS C CA 1
ATOM 1475 C C . LYS C 1 65 ? -6.598 -24.787 48.714 1.00 80.81 63 LYS C C 1
ATOM 1476 O O . LYS C 1 65 ? -7.727 -24.305 48.566 1.00 82.00 63 LYS C O 1
ATOM 1482 N N . LYS C 1 66 ? -6.110 -25.126 49.905 1.00 80.69 64 LYS C N 1
ATOM 1483 C CA . LYS C 1 66 ? -6.847 -25.021 51.154 1.00 83.63 64 LYS C CA 1
ATOM 1484 C C . LYS C 1 66 ? -7.300 -23.596 51.436 1.00 81.69 64 LYS C C 1
ATOM 1485 O O . LYS C 1 66 ? -8.307 -23.396 52.125 1.00 83.27 64 LYS C O 1
ATOM 1491 N N . GLU C 1 67 ? -6.598 -22.607 50.899 1.00 80.10 65 GLU C N 1
ATOM 1492 C CA . GLU C 1 67 ? -6.966 -21.218 51.097 1.00 80.06 65 GLU C CA 1
ATOM 1493 C C . GLU C 1 67 ? -7.468 -20.618 49.787 1.00 82.16 65 GLU C C 1
ATOM 1494 O O . GLU C 1 67 ? -8.209 -21.264 49.044 1.00 82.04 65 GLU C O 1
ATOM 1500 N N . GLY D 2 2 ? 8.389 -7.699 65.313 1.00 71.02 1 GLY D N 1
ATOM 1501 C CA . GLY D 2 2 ? 9.432 -7.172 64.451 1.00 79.13 1 GLY D CA 1
ATOM 1502 C C . GLY D 2 2 ? 10.153 -8.270 63.693 1.00 78.27 1 GLY D C 1
ATOM 1503 O O . GLY D 2 2 ? 9.725 -9.423 63.722 1.00 73.65 1 GLY D O 1
ATOM 1504 N N . VAL D 2 3 ? 11.253 -7.910 63.023 1.00 80.64 2 VAL D N 1
ATOM 1505 C CA . VAL D 2 3 ? 12.014 -8.903 62.258 1.00 79.82 2 VAL D CA 1
ATOM 1506 C C . VAL D 2 3 ? 12.571 -9.981 63.161 1.00 78.98 2 VAL D C 1
ATOM 1507 O O . VAL D 2 3 ? 12.239 -11.169 63.013 1.00 78.75 2 VAL D O 1
ATOM 1511 N N . GLU D 2 4 ? 13.412 -9.612 64.139 1.00 77.65 3 GLU D N 1
ATOM 1512 C CA . GLU D 2 4 ? 14.109 -10.643 64.899 1.00 76.87 3 GLU D CA 1
ATOM 1513 C C . GLU D 2 4 ? 13.179 -11.405 65.817 1.00 75.64 3 GLU D C 1
ATOM 1514 O O . GLU D 2 4 ? 13.422 -12.577 66.079 1.00 81.12 3 GLU D O 1
ATOM 1520 N N . ALA D 2 5 ? 12.135 -10.770 66.345 1.00 76.72 4 ALA D N 1
ATOM 1521 C CA . ALA D 2 5 ? 11.213 -11.539 67.171 1.00 78.45 4 ALA D CA 1
ATOM 1522 C C . ALA D 2 5 ? 10.602 -12.674 66.356 1.00 77.03 4 ALA D C 1
ATOM 1523 O O . ALA D 2 5 ? 10.631 -13.842 66.769 1.00 76.86 4 ALA D O 1
ATOM 1525 N N . ALA D 2 6 ? 10.141 -12.360 65.143 1.00 74.21 5 ALA D N 1
ATOM 1526 C CA . ALA D 2 6 ? 9.587 -13.385 64.267 1.00 74.08 5 ALA D CA 1
ATOM 1527 C C . ALA D 2 6 ? 10.638 -14.411 63.861 1.00 71.50 5 ALA D C 1
ATOM 1528 O O . ALA D 2 6 ? 10.354 -15.609 63.831 1.00 72.19 5 ALA D O 1
ATOM 1530 N N . LYS D 2 7 ? 11.855 -13.967 63.543 1.00 70.10 6 LYS D N 1
ATOM 1531 C CA . LYS D 2 7 ? 12.887 -14.903 63.102 1.00 75.22 6 LYS D CA 1
ATOM 1532 C C . LYS D 2 7 ? 13.361 -15.807 64.235 1.00 75.85 6 LYS D C 1
ATOM 1533 O O . LYS D 2 7 ? 13.604 -16.999 64.017 1.00 73.24 6 LYS D O 1
ATOM 1539 N N . LYS D 2 8 ? 13.545 -15.254 65.437 1.00 75.70 7 LYS D N 1
ATOM 1540 C CA . LYS D 2 8 ? 13.857 -16.068 66.606 1.00 76.48 7 LYS D CA 1
ATOM 1541 C C . LYS D 2 8 ? 12.757 -17.087 66.859 1.00 74.48 7 LYS D C 1
ATOM 1542 O O . LYS D 2 8 ? 13.040 -18.254 67.155 1.00 71.89 7 LYS D O 1
ATOM 1548 N N . GLU D 2 9 ? 11.492 -16.664 66.750 1.00 74.06 8 GLU D N 1
ATOM 1549 C CA . GLU D 2 9 ? 10.391 -17.604 66.931 1.00 75.15 8 GLU D CA 1
ATOM 1550 C C . GLU D 2 9 ? 10.399 -18.685 65.850 1.00 72.03 8 GLU D C 1
ATOM 1551 O O . GLU D 2 9 ? 10.132 -19.853 66.136 1.00 71.60 8 GLU D O 1
ATOM 1557 N N . ILE D 2 10 ? 10.722 -18.318 64.607 1.00 70.55 9 ILE D N 1
ATOM 1558 C CA . ILE D 2 10 ? 10.750 -19.289 63.514 1.00 73.26 9 ILE D CA 1
ATOM 1559 C C . ILE D 2 10 ? 11.893 -20.282 63.703 1.00 73.71 9 ILE D C 1
ATOM 1560 O O . ILE D 2 10 ? 11.736 -21.485 63.456 1.00 74.39 9 ILE D O 1
ATOM 1565 N N . LYS D 2 11 ? 13.068 -19.794 64.112 1.00 72.92 10 LYS D N 1
ATOM 1566 C CA . LYS D 2 11 ? 14.205 -20.682 64.350 1.00 75.25 10 LYS D CA 1
ATOM 1567 C C . LYS D 2 11 ? 13.933 -21.615 65.525 1.00 76.30 10 LYS D C 1
ATOM 1568 O O . LYS D 2 11 ? 14.261 -22.808 65.470 1.00 77.58 10 LYS D O 1
ATOM 1574 N N . LYS D 2 12 ? 13.328 -21.091 66.596 1.00 76.56 11 LYS D N 1
ATOM 1575 C CA . LYS D 2 12 ? 12.930 -21.944 67.709 1.00 78.75 11 LYS D CA 1
ATOM 1576 C C . LYS D 2 12 ? 11.855 -22.935 67.284 1.00 76.59 11 LYS D C 1
ATOM 1577 O O . LYS D 2 12 ? 11.819 -24.061 67.784 1.00 76.21 11 LYS D O 1
ATOM 1578 N N . LEU D 2 13 ? 10.977 -22.537 66.362 1.00 73.14 12 LEU D N 1
ATOM 1579 C CA . LEU D 2 13 ? 9.980 -23.451 65.818 1.00 75.91 12 LEU D CA 1
ATOM 1580 C C . LEU D 2 13 ? 10.639 -24.588 65.049 1.00 73.80 12 LEU D C 1
ATOM 1581 O O . LEU D 2 13 ? 10.269 -25.756 65.207 1.00 75.69 12 LEU D O 1
ATOM 1586 N N . LYS D 2 14 ? 11.597 -24.254 64.184 1.00 73.57 13 LYS D N 1
ATOM 1587 C CA . LYS D 2 14 ? 12.353 -25.281 63.472 1.00 79.25 13 LYS D CA 1
ATOM 1588 C C . LYS D 2 14 ? 13.035 -26.225 64.453 1.00 78.18 13 LYS D C 1
ATOM 1589 O O . LYS D 2 14 ? 13.053 -27.445 64.250 1.00 74.98 13 LYS D O 1
ATOM 1595 N N . GLU D 2 15 ? 13.595 -25.672 65.529 1.00 78.97 14 GLU D N 1
ATOM 1596 C CA . GLU D 2 15 ? 14.242 -26.509 66.532 1.00 79.58 14 GLU D CA 1
ATOM 1597 C C . GLU D 2 15 ? 13.229 -27.391 67.256 1.00 78.39 14 GLU D C 1
ATOM 1598 O O . GLU D 2 15 ? 13.510 -28.562 67.529 1.00 78.78 14 GLU D O 1
ATOM 1604 N N . GLU D 2 16 ? 12.039 -26.855 67.553 1.00 76.26 15 GLU D N 1
ATOM 1605 C CA . GLU D 2 16 ? 10.997 -27.639 68.214 1.00 79.64 15 GLU D CA 1
ATOM 1606 C C . GLU D 2 16 ? 10.561 -28.802 67.338 1.00 79.67 15 GLU D C 1
ATOM 1607 O O . GLU D 2 16 ? 10.481 -29.950 67.795 1.00 83.18 15 GLU D O 1
ATOM 1613 N N . VAL D 2 17 ? 10.293 -28.523 66.061 1.00 76.18 16 VAL D N 1
ATOM 1614 C CA . VAL D 2 17 ? 9.880 -29.576 65.141 1.00 77.86 16 VAL D CA 1
ATOM 1615 C C . VAL D 2 17 ? 10.979 -30.619 64.975 1.00 77.67 16 VAL D C 1
ATOM 1616 O O . VAL D 2 17 ? 10.706 -31.819 65.001 1.00 76.22 16 VAL D O 1
ATOM 1620 N N . LEU D 2 18 ? 12.234 -30.189 64.807 1.00 76.89 17 LEU D N 1
ATOM 1621 C CA . LEU D 2 18 ? 13.305 -31.161 64.593 1.00 78.34 17 LEU D CA 1
ATOM 1622 C C . LEU D 2 18 ? 13.588 -31.993 65.844 1.00 82.17 17 LEU D C 1
ATOM 1623 O O . LEU D 2 18 ? 13.775 -33.213 65.751 1.00 82.08 17 LEU D O 1
ATOM 1628 N N . LYS D 2 19 ? 13.626 -31.359 67.021 1.00 80.88 18 LYS D N 1
ATOM 1629 C CA . LYS D 2 19 ? 13.859 -32.108 68.251 1.00 81.81 18 LYS D CA 1
ATOM 1630 C C . LYS D 2 19 ? 12.721 -33.090 68.500 1.00 79.38 18 LYS D C 1
ATOM 1631 O O . LYS D 2 19 ? 12.956 -34.235 68.901 1.00 75.21 18 LYS D O 1
ATOM 1635 N N . LYS D 2 20 ? 11.479 -32.656 68.268 1.00 77.14 19 LYS D N 1
ATOM 1636 C CA . LYS D 2 20 ? 10.347 -33.569 68.304 1.00 78.24 19 LYS D CA 1
ATOM 1637 C C . LYS D 2 20 ? 10.508 -34.677 67.271 1.00 80.58 19 LYS D C 1
ATOM 1638 O O . LYS D 2 20 ? 10.178 -35.842 67.533 1.00 81.14 19 LYS D O 1
ATOM 1644 N N . TYR D 2 21 ? 11.054 -34.337 66.102 1.00 78.16 20 TYR D N 1
ATOM 1645 C CA . TYR D 2 21 ? 11.121 -35.277 64.991 1.00 79.48 20 TYR D CA 1
ATOM 1646 C C . TYR D 2 21 ? 12.082 -36.406 65.301 1.00 78.86 20 TYR D C 1
ATOM 1647 O O . TYR D 2 21 ? 11.740 -37.593 65.188 1.00 76.68 20 TYR D O 1
ATOM 1656 N N . LYS D 2 22 ? 13.276 -36.056 65.730 1.00 80.03 21 LYS D N 1
ATOM 1657 C CA . LYS D 2 22 ? 14.232 -37.082 66.092 1.00 84.91 21 LYS D CA 1
ATOM 1658 C C . LYS D 2 22 ? 14.026 -37.584 67.544 1.00 82.87 21 LYS D C 1
ATOM 1659 O O . LYS D 2 22 ? 14.747 -38.476 68.018 1.00 78.71 21 LYS D O 1
ATOM 1665 N N . LYS D 2 23 ? 13.025 -37.059 68.252 1.00 83.14 22 LYS D N 1
ATOM 1666 C CA . LYS D 2 23 ? 12.615 -37.799 69.433 1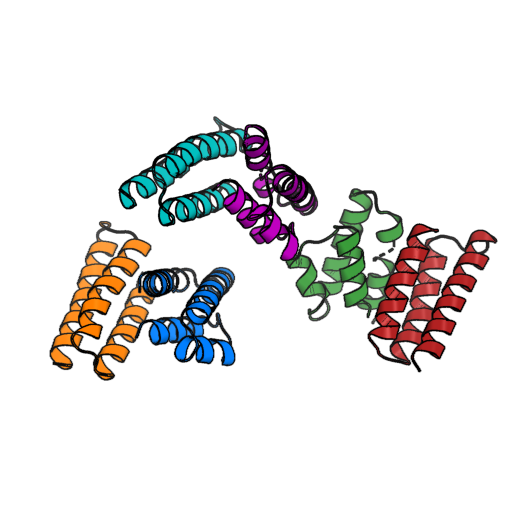.00 81.39 22 LYS D CA 1
ATOM 1667 C C . LYS D 2 23 ? 11.739 -38.985 69.063 1.00 85.27 22 LYS D C 1
ATOM 1668 O O . LYS D 2 23 ? 11.440 -39.808 69.934 1.00 88.97 22 LYS D O 1
ATOM 1674 N N . GLY D 2 24 ? 11.342 -39.096 67.796 1.00 82.65 23 GLY D N 1
ATOM 1675 C CA . GLY D 2 24 ? 10.458 -40.146 67.345 1.00 77.49 23 GLY D CA 1
ATOM 1676 C C . GLY D 2 24 ? 9.002 -39.790 67.473 1.00 76.55 23 GLY D C 1
ATOM 1677 O O . GLY D 2 24 ? 8.141 -40.648 67.235 1.00 76.77 23 GLY D O 1
ATOM 1678 N N . GLU D 2 25 ? 8.700 -38.543 67.842 1.00 75.05 24 GLU D N 1
ATOM 1679 C CA . GLU D 2 25 ? 7.326 -38.128 68.084 1.00 75.14 24 GLU D CA 1
ATOM 1680 C C . GLU D 2 25 ? 6.585 -37.779 66.802 1.00 75.17 24 GLU D C 1
ATOM 1681 O O . GLU D 2 25 ? 5.351 -37.848 66.775 1.00 76.84 24 GLU D O 1
ATOM 1687 N N . ILE D 2 26 ? 7.294 -37.393 65.740 1.00 77.35 25 ILE D N 1
ATOM 1688 C CA . ILE D 2 26 ? 6.650 -37.095 64.467 1.00 75.72 25 ILE D CA 1
ATOM 1689 C C . ILE D 2 26 ? 7.406 -37.738 63.315 1.00 74.82 25 ILE D C 1
ATOM 1690 O O . ILE D 2 26 ? 8.625 -37.942 63.372 1.00 72.74 25 ILE D O 1
ATOM 1695 N N . ASN D 2 27 ? 6.660 -38.038 62.252 1.00 77.39 26 ASN D N 1
ATOM 1696 C CA . ASN D 2 27 ? 7.186 -38.558 60.999 1.00 75.56 26 ASN D CA 1
ATOM 1697 C C . ASN D 2 27 ? 7.553 -37.385 60.092 1.00 73.05 26 ASN D C 1
ATOM 1698 O O . ASN D 2 27 ? 7.478 -36.220 60.495 1.00 69.72 26 ASN D O 1
ATOM 1703 N N . GLU D 2 28 ? 7.920 -37.680 58.841 1.00 72.17 27 GLU D N 1
ATOM 1704 C CA . GLU D 2 28 ? 8.350 -36.625 57.930 1.00 72.87 27 GLU D CA 1
ATOM 1705 C C . GLU D 2 28 ? 7.213 -35.649 57.652 1.00 71.48 27 GLU D C 1
ATOM 1706 O O . GLU D 2 28 ? 7.313 -34.453 57.955 1.00 72.27 27 GLU D O 1
ATOM 1712 N N . GLU D 2 29 ? 6.086 -36.176 57.166 1.00 75.92 28 GLU D N 1
ATOM 1713 C CA . GLU D 2 29 ? 4.987 -35.320 56.731 1.00 76.06 28 GLU D CA 1
ATOM 1714 C C . GLU D 2 29 ? 4.433 -34.503 57.885 1.00 74.68 28 GLU D C 1
ATOM 1715 O O . GLU D 2 29 ? 4.076 -33.331 57.708 1.00 73.26 28 GLU D O 1
ATOM 1716 N N . GLU D 2 30 ? 4.372 -35.094 59.081 1.00 74.65 29 GLU D N 1
ATOM 1717 C CA . GLU D 2 30 ? 3.923 -34.344 60.249 1.00 75.83 29 GLU D CA 1
ATOM 1718 C C . GLU D 2 30 ? 4.889 -33.210 60.586 1.00 75.18 29 GLU D C 1
ATOM 1719 O O . GLU D 2 30 ? 4.458 -32.108 60.951 1.00 72.97 29 GLU D O 1
ATOM 1725 N N . ALA D 2 31 ? 6.196 -33.441 60.412 1.00 70.50 30 ALA D N 1
ATOM 1726 C CA . ALA D 2 31 ? 7.173 -32.387 60.679 1.00 70.78 30 ALA D CA 1
ATOM 1727 C C . ALA D 2 31 ? 7.040 -31.236 59.685 1.00 73.65 30 ALA D C 1
ATOM 1728 O O . ALA D 2 31 ? 6.984 -30.059 60.086 1.00 75.53 30 ALA D O 1
ATOM 1730 N N . ILE D 2 32 ? 6.987 -31.550 58.381 1.00 72.29 31 ILE D N 1
ATOM 1731 C CA . ILE D 2 32 ? 6.774 -30.491 57.390 1.00 72.91 31 ILE D CA 1
ATOM 1732 C C . ILE D 2 32 ? 5.490 -29.730 57.693 1.00 72.62 31 ILE D C 1
ATOM 1733 O O . ILE D 2 32 ? 5.460 -28.494 57.639 1.00 73.85 31 ILE D O 1
ATOM 1738 N N . LYS D 2 33 ? 4.410 -30.452 58.002 1.00 70.51 32 LYS D N 1
ATOM 1739 C CA . LYS D 2 33 ? 3.131 -29.788 58.223 1.00 73.64 32 LYS D CA 1
ATOM 1740 C C . LYS D 2 33 ? 3.197 -28.858 59.429 1.00 74.20 32 LYS D C 1
ATOM 1741 O O . LYS D 2 33 ? 2.679 -27.734 59.382 1.00 71.58 32 LYS D O 1
ATOM 1747 N N . GLU D 2 34 ? 3.839 -29.303 60.515 1.00 74.20 33 GLU D N 1
ATOM 1748 C CA . GLU D 2 34 ? 3.936 -28.469 61.709 1.00 76.09 33 GLU D CA 1
ATOM 1749 C C . GLU D 2 34 ? 4.705 -27.191 61.423 1.00 73.31 33 GLU D C 1
ATOM 1750 O O . GLU D 2 34 ? 4.248 -26.080 61.756 1.00 71.21 33 GLU D O 1
ATOM 1756 N N . PHE D 2 35 ? 5.865 -27.323 60.767 1.00 73.16 34 PHE D N 1
ATOM 1757 C CA . PHE D 2 35 ? 6.644 -26.137 60.435 1.00 72.77 34 PHE D CA 1
ATOM 1758 C C . PHE D 2 35 ? 5.854 -25.210 59.524 1.00 72.12 34 PHE D C 1
ATOM 1759 O O . PHE D 2 35 ? 5.815 -23.996 59.744 1.00 72.95 34 PHE D O 1
ATOM 1767 N N . VAL D 2 36 ? 5.199 -25.770 58.501 1.00 70.35 35 VAL D N 1
ATOM 1768 C CA . VAL D 2 36 ? 4.481 -24.945 57.533 1.00 73.70 35 VAL D CA 1
ATOM 1769 C C . VAL D 2 36 ? 3.372 -24.155 58.218 1.00 72.56 35 VAL D C 1
ATOM 1770 O O . VAL D 2 36 ? 3.277 -22.936 58.059 1.00 67.25 35 VAL D O 1
ATOM 1774 N N . GLU D 2 37 ? 2.547 -24.829 59.024 1.00 72.18 36 GLU D N 1
ATOM 1775 C CA . GLU D 2 37 ? 1.411 -24.156 59.654 1.00 72.51 36 GLU D CA 1
ATOM 1776 C C . GLU D 2 37 ? 1.864 -23.050 60.593 1.00 70.38 36 GLU D C 1
ATOM 1777 O O . GLU D 2 37 ? 1.412 -21.896 60.489 1.00 70.38 36 GLU D O 1
ATOM 1783 N N . LYS D 2 38 ? 2.777 -23.372 61.512 1.00 70.47 37 LYS D N 1
ATOM 1784 C CA . LYS D 2 38 ? 3.116 -22.374 62.519 1.00 67.56 37 LYS D CA 1
ATOM 1785 C C . LYS D 2 38 ? 3.974 -21.253 61.928 1.00 71.14 37 LYS D C 1
ATOM 1786 O O . LYS D 2 38 ? 3.783 -20.075 62.269 1.00 72.47 37 LYS D O 1
ATOM 1792 N N . ALA D 2 39 ? 4.884 -21.579 60.999 1.00 71.52 38 ALA D N 1
ATOM 1793 C CA . ALA D 2 39 ? 5.687 -20.543 60.360 1.00 67.33 38 ALA D CA 1
ATOM 1794 C C . ALA D 2 39 ? 4.856 -19.689 59.412 1.00 70.18 38 ALA D C 1
ATOM 1795 O O . ALA D 2 39 ? 5.181 -18.518 59.210 1.00 73.64 38 ALA D O 1
ATOM 1797 N N . LEU D 2 40 ? 3.787 -20.240 58.822 1.00 69.40 39 LEU D N 1
ATOM 1798 C CA . LEU D 2 40 ? 2.882 -19.420 58.024 1.00 71.10 39 LEU D CA 1
ATOM 1799 C C . LEU D 2 40 ? 2.131 -18.432 58.901 1.00 67.86 39 LEU D C 1
ATOM 1800 O O . LEU D 2 40 ? 1.965 -17.267 58.524 1.00 64.10 39 LEU D O 1
ATOM 1805 N N . LYS D 2 41 ? 1.651 -18.885 60.065 1.00 67.15 40 LYS D N 1
ATOM 1806 C CA . LYS D 2 41 ? 1.094 -17.944 61.036 1.00 69.83 40 LYS D CA 1
ATOM 1807 C C . LYS D 2 41 ? 2.097 -16.838 61.347 1.00 71.25 40 LYS D C 1
ATOM 1808 O O . LYS D 2 41 ? 1.774 -15.643 61.286 1.00 69.50 40 LYS D O 1
ATOM 1814 N N . LEU D 2 42 ? 3.337 -17.228 61.654 1.00 68.85 41 LEU D N 1
ATOM 1815 C CA . LEU D 2 42 ? 4.348 -16.243 62.026 1.00 69.00 41 LEU D CA 1
ATOM 1816 C C . LEU D 2 42 ? 4.603 -15.253 60.891 1.00 70.79 41 LEU D C 1
ATOM 1817 O O . LEU D 2 42 ? 4.675 -14.041 61.122 1.00 69.24 41 LEU D O 1
ATOM 1822 N N . VAL D 2 43 ? 4.700 -15.748 59.652 1.00 72.24 42 VAL D N 1
ATOM 1823 C CA . VAL D 2 43 ? 5.038 -14.890 58.520 1.00 73.90 42 VAL D CA 1
ATOM 1824 C C . VAL D 2 43 ? 3.885 -13.950 58.188 1.00 70.93 42 VAL D C 1
ATOM 1825 O O . VAL D 2 43 ? 4.098 -12.763 57.916 1.00 71.59 42 VAL D O 1
ATOM 1829 N N . LYS D 2 44 ? 2.645 -14.449 58.220 1.00 70.04 43 LYS D N 1
ATOM 1830 C CA . LYS D 2 44 ? 1.508 -13.568 57.965 1.00 69.62 43 LYS D CA 1
ATOM 1831 C C . LYS D 2 44 ? 1.336 -12.547 59.079 1.00 71.57 43 LYS D C 1
ATOM 1832 O O . LYS D 2 44 ? 0.764 -11.473 58.847 1.00 70.58 43 LYS D O 1
ATOM 1838 N N . ALA D 2 45 ? 1.790 -12.860 60.298 1.00 73.51 44 ALA D N 1
ATOM 1839 C CA . ALA D 2 45 ? 1.727 -11.870 61.364 1.00 70.99 44 ALA D CA 1
ATOM 1840 C C . ALA D 2 45 ? 2.629 -10.664 61.062 1.00 72.13 44 ALA D C 1
ATOM 1841 O O . ALA D 2 45 ? 2.238 -9.522 61.292 1.00 74.89 44 ALA D O 1
ATOM 1843 N N . VAL D 2 46 ? 3.835 -10.909 60.563 1.00 69.40 45 VAL D N 1
ATOM 1844 C CA . VAL D 2 46 ? 4.743 -9.822 60.180 1.00 74.05 45 VAL D CA 1
ATOM 1845 C C . VAL D 2 46 ? 5.130 -10.048 58.700 1.00 76.38 45 VAL D C 1
ATOM 1846 O O . VAL D 2 46 ? 6.085 -10.757 58.395 1.00 75.58 45 VAL D O 1
ATOM 1850 N N . GLY D 2 47 ? 4.368 -9.421 57.796 1.00 77.24 46 GLY D N 1
ATOM 1851 C CA . GLY D 2 47 ? 4.494 -9.653 56.357 1.00 75.97 46 GLY D CA 1
ATOM 1852 C C . GLY D 2 47 ? 5.684 -8.955 55.698 1.00 82.06 46 GLY D C 1
ATOM 1853 O O . GLY D 2 47 ? 5.591 -7.814 55.218 1.00 84.60 46 GLY D O 1
ATOM 1854 N N . ASP D 2 48 ? 6.798 -9.695 55.647 1.00 81.78 47 ASP D N 1
ATOM 1855 C CA . ASP D 2 48 ? 8.115 -9.256 55.187 1.00 79.47 47 ASP D CA 1
ATOM 1856 C C . ASP D 2 48 ? 9.034 -10.203 54.460 1.00 79.86 47 ASP D C 1
ATOM 1857 O O . ASP D 2 48 ? 9.161 -11.376 54.793 1.00 76.85 47 ASP D O 1
ATOM 1862 N N . GLU D 2 49 ? 9.858 -9.532 53.650 1.00 80.49 48 GLU D N 1
ATOM 1863 C CA . GLU D 2 49 ? 10.999 -10.132 52.981 1.00 80.15 48 GLU D CA 1
ATOM 1864 C C . GLU D 2 49 ? 11.969 -10.763 53.969 1.00 80.44 48 GLU D C 1
ATOM 1865 O O . GLU D 2 49 ? 12.482 -11.854 53.724 1.00 81.48 48 GLU D O 1
ATOM 1871 N N . ALA D 2 50 ? 12.288 -10.052 55.061 1.00 77.98 49 ALA D N 1
ATOM 1872 C CA . ALA D 2 50 ? 13.223 -10.623 56.026 1.00 75.53 49 ALA D CA 1
ATOM 1873 C C . ALA D 2 50 ? 12.649 -11.902 56.624 1.00 74.01 49 ALA D C 1
ATOM 1874 O O . ALA D 2 50 ? 13.292 -12.957 56.598 1.00 76.50 49 ALA D O 1
ATOM 1876 N N . VAL D 2 51 ? 11.384 -11.836 57.041 1.00 73.82 50 VAL D N 1
ATOM 1877 C CA . VAL D 2 51 ? 10.735 -12.980 57.669 1.00 74.85 50 VAL D CA 1
ATOM 1878 C C . VAL D 2 51 ? 10.508 -14.090 56.655 1.00 76.84 50 VAL D C 1
ATOM 1879 O O . VAL D 2 51 ? 10.858 -15.258 56.902 1.00 74.37 50 VAL D O 1
ATOM 1883 N N . LYS D 2 52 ? 9.967 -13.750 55.479 1.00 76.72 51 LYS D N 1
ATOM 1884 C CA . LYS D 2 52 ? 9.714 -14.764 54.462 1.00 76.69 51 LYS D CA 1
ATOM 1885 C C . LYS D 2 52 ? 11.004 -15.434 54.013 1.00 74.43 51 LYS D C 1
ATOM 1886 O O . LYS D 2 52 ? 11.070 -16.660 53.895 1.00 73.34 51 LYS D O 1
ATOM 1892 N N . LYS D 2 53 ? 12.026 -14.629 53.712 1.00 73.62 52 LYS D N 1
ATOM 1893 C CA . LYS D 2 53 ? 13.296 -15.167 53.242 1.00 75.22 52 LYS D CA 1
ATOM 1894 C C . LYS D 2 53 ? 13.923 -16.082 54.285 1.00 76.48 52 LYS D C 1
ATOM 1895 O O . LYS D 2 53 ? 14.395 -17.179 53.955 1.00 75.24 52 LYS D O 1
ATOM 1896 N N . PHE D 2 54 ? 13.959 -15.640 55.550 1.00 76.92 53 PHE D N 1
ATOM 1897 C CA . PHE D 2 54 ? 14.540 -16.472 56.604 1.00 75.68 53 PHE D CA 1
ATOM 1898 C C . PHE D 2 54 ? 13.763 -17.769 56.764 1.00 72.72 53 PHE D C 1
ATOM 1899 O O . PHE D 2 54 ? 14.351 -18.837 56.988 1.00 69.90 53 PHE D O 1
ATOM 1907 N N . ALA D 2 55 ? 12.434 -17.689 56.659 1.00 72.96 54 ALA D N 1
ATOM 1908 C CA . ALA D 2 55 ? 11.612 -18.887 56.747 1.00 74.94 54 ALA D CA 1
ATOM 1909 C C . ALA D 2 55 ? 11.929 -19.843 55.607 1.00 73.63 54 ALA D C 1
ATOM 1910 O O . ALA D 2 55 ? 11.981 -21.060 55.811 1.00 73.35 54 ALA D O 1
ATOM 1912 N N . ILE D 2 56 ? 12.154 -19.306 54.403 1.00 74.14 55 ILE D N 1
ATOM 1913 C CA . ILE D 2 56 ? 12.508 -20.142 53.256 1.00 73.02 55 ILE D CA 1
ATOM 1914 C C . ILE D 2 56 ? 13.812 -20.880 53.517 1.00 73.07 55 ILE D C 1
ATOM 1915 O O . ILE D 2 56 ? 13.919 -22.096 53.288 1.00 72.87 55 ILE D O 1
ATOM 1920 N N . GLU D 2 57 ? 14.821 -20.160 54.024 1.00 71.05 56 GLU D N 1
ATOM 1921 C CA . GLU D 2 57 ? 16.112 -20.810 54.248 1.00 75.92 56 GLU D CA 1
ATOM 1922 C C . GLU D 2 57 ? 16.016 -21.875 55.332 1.00 76.12 56 GLU D C 1
ATOM 1923 O O . GLU D 2 57 ? 16.561 -22.980 55.180 1.00 76.38 56 GLU D O 1
ATOM 1929 N N . GLU D 2 58 ? 15.316 -21.571 56.427 1.00 75.85 57 GLU D N 1
ATOM 1930 C CA . GLU D 2 58 ? 15.208 -22.549 57.502 1.00 76.53 57 GLU D CA 1
ATOM 1931 C C . GLU D 2 58 ? 14.360 -23.747 57.096 1.00 75.02 57 GLU D C 1
ATOM 1932 O O . GLU D 2 58 ? 14.660 -24.875 57.503 1.00 74.66 57 GLU D O 1
ATOM 1938 N N . ALA D 2 59 ? 13.329 -23.536 56.272 1.00 77.18 58 ALA D N 1
ATOM 1939 C CA . ALA D 2 59 ? 12.548 -24.657 55.758 1.00 77.37 58 ALA D CA 1
ATOM 1940 C C . ALA D 2 59 ? 13.394 -25.563 54.875 1.00 76.27 58 ALA D C 1
ATOM 1941 O O . ALA D 2 59 ? 13.317 -26.795 54.976 1.00 77.04 58 ALA D O 1
ATOM 1943 N N . LYS D 2 60 ? 14.225 -24.971 54.012 1.00 76.57 59 LYS D N 1
ATOM 1944 C CA . LYS D 2 60 ? 15.069 -25.788 53.149 1.00 76.52 59 LYS D CA 1
ATOM 1945 C C . LYS D 2 60 ? 16.098 -26.567 53.967 1.00 77.45 59 LYS D C 1
ATOM 1946 O O . LYS D 2 60 ? 16.322 -27.763 53.728 1.00 78.03 59 LYS D O 1
ATOM 1952 N N . ALA D 2 61 ? 16.704 -25.919 54.967 1.00 76.23 60 ALA D N 1
ATOM 1953 C CA . ALA D 2 61 ? 17.660 -26.619 55.823 1.00 81.44 60 ALA D CA 1
ATOM 1954 C C . ALA D 2 61 ? 16.992 -27.760 56.592 1.00 79.79 60 ALA D C 1
ATOM 1955 O O . ALA D 2 61 ? 17.564 -28.852 56.724 1.00 76.38 60 ALA D O 1
ATOM 1957 N N . LEU D 2 62 ? 15.783 -27.519 57.115 1.00 78.57 61 LEU D N 1
ATOM 1958 C CA . LEU D 2 62 ? 15.039 -28.561 57.818 1.00 79.29 61 LEU D CA 1
ATOM 1959 C C . LEU D 2 62 ? 14.746 -29.745 56.907 1.00 77.45 61 LEU D C 1
ATOM 1960 O O . LEU D 2 62 ? 14.871 -30.904 57.323 1.00 74.41 61 LEU D O 1
ATOM 1961 N N . VAL D 2 63 ? 14.324 -29.477 55.667 1.00 77.00 62 VAL D N 1
ATOM 1962 C CA . VAL D 2 63 ? 14.083 -30.572 54.729 1.00 78.96 62 VAL D CA 1
ATOM 1963 C C . VAL D 2 63 ? 15.378 -31.333 54.482 1.00 75.05 62 VAL D C 1
ATOM 1964 O O . VAL D 2 63 ? 15.374 -32.563 54.340 1.00 75.36 62 VAL D O 1
ATOM 1968 N N . GLU D 2 64 ? 16.512 -30.619 54.456 1.00 77.14 63 GLU D N 1
ATOM 1969 C CA . GLU D 2 64 ? 17.801 -31.284 54.262 1.00 80.30 63 GLU D CA 1
ATOM 1970 C C . GLU D 2 64 ? 18.148 -32.214 55.420 1.00 81.57 63 GLU D C 1
ATOM 1971 O O . GLU D 2 64 ? 18.626 -33.335 55.204 1.00 80.24 63 GLU D O 1
ATOM 1977 N N . GLU D 2 65 ? 17.942 -31.765 56.656 1.00 80.43 64 GLU D N 1
ATOM 1978 C CA . GLU D 2 65 ? 18.309 -32.573 57.814 1.00 82.48 64 GLU D CA 1
ATOM 1979 C C . GLU D 2 65 ? 17.204 -33.537 58.232 1.00 78.02 64 GLU D C 1
ATOM 1980 O O . GLU D 2 65 ? 17.401 -34.319 59.168 1.00 79.62 64 GLU D O 1
ATOM 1986 N N . LEU D 2 66 ? 16.064 -33.522 57.550 1.00 75.36 65 LEU D N 1
ATOM 1987 C CA . LEU D 2 66 ? 14.933 -34.375 57.908 1.00 78.95 65 LEU D CA 1
ATOM 1988 C C . LEU D 2 66 ? 15.215 -35.860 57.645 1.00 79.65 65 LEU D C 1
ATOM 1989 O O . LEU D 2 66 ? 16.199 -36.220 56.994 1.00 78.02 65 LEU D O 1
ATOM 1994 N N . VAL E 1 3 ? 27.965 -19.692 16.614 1.00 41.68 1 VAL E N 1
ATOM 1995 C CA . VAL E 1 3 ? 26.641 -20.194 16.247 1.00 44.48 1 VAL E CA 1
ATOM 1996 C C . VAL E 1 3 ? 26.222 -21.326 17.196 1.00 39.33 1 VAL E C 1
ATOM 1997 O O . VAL E 1 3 ? 25.078 -21.382 17.641 1.00 37.55 1 VAL E O 1
ATOM 2001 N N . VAL E 1 4 ? 27.159 -22.189 17.581 1.00 40.62 2 VAL E N 1
ATOM 2002 C CA . VAL E 1 4 ? 26.797 -23.301 18.451 1.00 34.17 2 VAL E CA 1
ATOM 2003 C C . VAL E 1 4 ? 26.333 -22.782 19.811 1.00 45.33 2 VAL E C 1
ATOM 2004 O O . VAL E 1 4 ? 25.271 -23.168 20.309 1.00 45.14 2 VAL E O 1
ATOM 2008 N N . ARG E 1 5 ? 27.100 -21.864 20.404 1.00 51.15 3 ARG E N 1
ATOM 2009 C CA . ARG E 1 5 ? 26.704 -21.276 21.682 1.00 51.27 3 ARG E CA 1
ATOM 2010 C C . ARG E 1 5 ? 25.347 -20.597 21.592 1.00 46.68 3 ARG E C 1
ATOM 2011 O O . ARG E 1 5 ? 24.487 -20.794 22.458 1.00 46.45 3 ARG E O 1
ATOM 2019 N N . GLU E 1 6 ? 25.148 -19.769 20.559 1.00 44.27 4 GLU E N 1
ATOM 2020 C CA . GLU E 1 6 ? 23.911 -19.000 20.453 1.00 46.72 4 GLU E CA 1
ATOM 2021 C C . GLU E 1 6 ? 22.726 -19.924 20.258 1.00 50.91 4 GLU E C 1
ATOM 2022 O O . GLU E 1 6 ? 21.640 -19.671 20.786 1.00 51.74 4 GLU E O 1
ATOM 2028 N N . ALA E 1 7 ? 22.926 -21.017 19.519 1.00 51.80 5 ALA E N 1
ATOM 2029 C CA . ALA E 1 7 ? 21.853 -21.981 19.338 1.00 48.03 5 ALA E CA 1
ATOM 2030 C C . ALA E 1 7 ? 21.516 -22.679 20.651 1.00 50.41 5 ALA E C 1
ATOM 2031 O O . ALA E 1 7 ? 20.337 -22.843 20.991 1.00 48.06 5 ALA E O 1
ATOM 2033 N N . ILE E 1 8 ? 22.537 -23.069 21.419 1.00 48.09 6 ILE E N 1
ATOM 2034 C CA . ILE E 1 8 ? 22.286 -23.698 22.714 1.00 51.02 6 ILE E CA 1
ATOM 2035 C C . ILE E 1 8 ? 21.529 -22.741 23.623 1.00 55.48 6 ILE E C 1
ATOM 2036 O O . ILE E 1 8 ? 20.528 -23.106 24.252 1.00 57.64 6 ILE E O 1
ATOM 2041 N N . ALA E 1 9 ? 21.990 -21.495 23.684 1.00 52.78 7 ALA E N 1
ATOM 2042 C CA . ALA E 1 9 ? 21.320 -20.509 24.518 1.00 59.84 7 ALA E CA 1
ATOM 2043 C C . ALA E 1 9 ? 19.880 -20.310 24.069 1.00 57.59 7 ALA E C 1
ATOM 2044 O O . ALA E 1 9 ? 18.971 -20.294 24.898 1.00 62.01 7 ALA E O 1
ATOM 2046 N N . TYR E 1 10 ? 19.654 -20.188 22.757 1.00 53.61 8 TYR E N 1
ATOM 2047 C CA . TYR E 1 10 ? 18.310 -19.952 22.236 1.00 53.83 8 TYR E CA 1
ATOM 2048 C C . TYR E 1 10 ? 17.370 -21.080 22.607 1.00 50.81 8 TYR E C 1
ATOM 2049 O O . TYR E 1 10 ? 16.253 -20.844 23.082 1.00 53.45 8 TYR E O 1
ATOM 2058 N N . PHE E 1 11 ? 17.806 -22.319 22.398 1.00 50.38 9 PHE E N 1
ATOM 2059 C CA . PHE E 1 11 ? 16.928 -23.441 22.684 1.00 47.28 9 PHE E CA 1
ATOM 2060 C C . PHE E 1 11 ? 16.707 -23.594 24.181 1.00 53.58 9 PHE E C 1
ATOM 2061 O O . PHE E 1 11 ? 15.628 -24.021 24.603 1.00 61.61 9 PHE E O 1
ATOM 2069 N N . ALA E 1 12 ? 17.704 -23.250 25.001 1.00 58.31 10 ALA E N 1
ATOM 2070 C CA . ALA E 1 12 ? 17.503 -23.298 26.446 1.00 59.77 10 ALA E CA 1
ATOM 2071 C C . ALA E 1 12 ? 16.572 -22.186 26.912 1.00 58.77 10 ALA E C 1
ATOM 2072 O O . ALA E 1 12 ? 15.747 -22.391 27.810 1.00 59.90 10 ALA E O 1
ATOM 2074 N N . LYS E 1 13 ? 16.674 -21.009 26.296 1.00 61.04 11 LYS E N 1
ATOM 2075 C CA . LYS E 1 13 ? 15.752 -19.922 26.598 1.00 61.01 11 LYS E CA 1
ATOM 2076 C C . LYS E 1 13 ? 14.331 -20.330 26.261 1.00 62.29 11 LYS E C 1
ATOM 2077 O O . LYS E 1 13 ? 13.446 -20.319 27.124 1.00 68.11 11 LYS E O 1
ATOM 2083 N N . GLU E 1 14 ? 14.112 -20.759 25.018 1.00 59.34 12 GLU E N 1
ATOM 2084 C CA . GLU E 1 14 ? 12.787 -21.195 24.604 1.00 59.73 12 GLU E CA 1
ATOM 2085 C C . GLU E 1 14 ? 12.279 -22.318 25.497 1.00 60.63 12 GLU E C 1
ATOM 2086 O O . GLU E 1 14 ? 11.097 -22.348 25.853 1.00 65.05 12 GLU E O 1
ATOM 2092 N N . ALA E 1 15 ? 13.154 -23.239 25.890 1.00 60.49 13 ALA E N 1
ATOM 2093 C CA . ALA E 1 15 ? 12.733 -24.270 26.825 1.00 61.87 13 ALA E CA 1
ATOM 2094 C C . ALA E 1 15 ? 12.674 -23.779 28.268 1.00 66.10 13 ALA E C 1
ATOM 2095 O O . ALA E 1 15 ? 12.106 -24.477 29.116 1.00 69.18 13 ALA E O 1
ATOM 2097 N N . GLY E 1 16 ? 13.233 -22.608 28.569 1.00 62.68 14 GLY E N 1
ATOM 2098 C CA . GLY E 1 16 ? 13.277 -22.153 29.950 1.00 66.48 14 GLY E CA 1
ATOM 2099 C C . GLY E 1 16 ? 14.094 -23.046 30.856 1.00 70.72 14 GLY E C 1
ATOM 2100 O O . GLY E 1 16 ? 13.768 -23.185 32.039 1.00 72.62 14 GLY E O 1
ATOM 2101 N N . ALA E 1 17 ? 15.145 -23.673 30.321 1.00 72.23 15 ALA E N 1
ATOM 2102 C CA . ALA E 1 17 ? 15.982 -24.628 31.041 1.00 71.85 15 ALA E CA 1
ATOM 2103 C C . ALA E 1 17 ? 17.144 -23.987 31.791 1.00 71.46 15 ALA E C 1
ATOM 2104 O O . ALA E 1 17 ? 17.858 -24.694 32.512 1.00 68.61 15 ALA E O 1
ATOM 2106 N N . LEU E 1 18 ? 17.370 -22.686 31.614 1.00 71.09 16 LEU E N 1
ATOM 2107 C CA . LEU E 1 18 ? 18.473 -21.984 32.255 1.00 76.24 16 LEU E CA 1
ATOM 2108 C C . LEU E 1 18 ? 17.987 -20.615 32.711 1.00 74.79 16 LEU E C 1
ATOM 2109 O O . LEU E 1 18 ? 16.922 -20.141 32.304 1.00 73.84 16 LEU E O 1
ATOM 2114 N N . SER E 1 19 ? 18.790 -19.971 33.552 1.00 77.48 17 SER E N 1
ATOM 2115 C CA . SER E 1 19 ? 18.494 -18.632 34.037 1.00 77.09 17 SER E CA 1
ATOM 2116 C C . SER E 1 19 ? 19.192 -17.592 33.172 1.00 80.19 17 SER E C 1
ATOM 2117 O O . SER E 1 19 ? 20.109 -17.891 32.403 1.00 81.10 17 SER E O 1
ATOM 2120 N N . GLU E 1 20 ? 18.757 -16.343 33.335 1.00 77.07 18 GLU E N 1
ATOM 2121 C CA . GLU E 1 20 ? 19.349 -15.243 32.585 1.00 80.00 18 GLU E CA 1
ATOM 2122 C C . GLU E 1 20 ? 20.863 -15.188 32.763 1.00 80.37 18 GLU E C 1
ATOM 2123 O O . GLU E 1 20 ? 21.603 -14.972 31.797 1.00 79.75 18 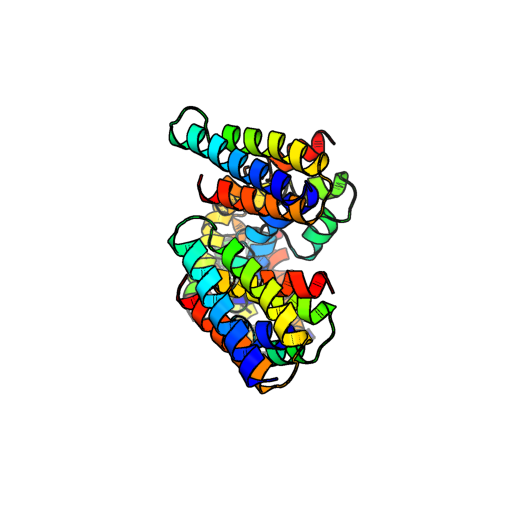GLU E O 1
ATOM 2129 N N . ALA E 1 21 ? 21.340 -15.381 33.996 1.00 81.81 19 ALA E N 1
ATOM 2130 C CA . ALA E 1 21 ? 22.776 -15.365 34.260 1.00 80.05 19 ALA E CA 1
ATOM 2131 C C . ALA E 1 21 ? 23.513 -16.521 33.588 1.00 80.30 19 ALA E C 1
ATOM 2132 O O . ALA E 1 21 ? 24.687 -16.373 33.228 1.00 80.46 19 ALA E O 1
ATOM 2134 N N . GLU E 1 22 ? 22.860 -17.675 33.416 1.00 77.97 20 GLU E N 1
ATOM 2135 C CA . GLU E 1 22 ? 23.546 -18.821 32.825 1.00 75.01 20 GLU E CA 1
ATOM 2136 C C . GLU E 1 22 ? 23.624 -18.754 31.304 1.00 72.57 20 GLU E C 1
ATOM 2137 O O . GLU E 1 22 ? 24.617 -19.205 30.722 1.00 74.99 20 GLU E O 1
ATOM 2143 N N . LEU E 1 23 ? 22.615 -18.192 30.638 1.00 73.51 21 LEU E N 1
ATOM 2144 C CA . LEU E 1 23 ? 22.678 -18.080 29.181 1.00 75.90 21 LEU E CA 1
ATOM 2145 C C . LEU E 1 23 ? 23.814 -17.157 28.744 1.00 75.95 21 LEU E C 1
ATOM 2146 O O . LEU E 1 23 ? 24.541 -17.455 27.781 1.00 73.11 21 LEU E O 1
ATOM 2151 N N . GLU E 1 24 ? 23.989 -16.034 29.449 1.00 73.86 22 GLU E N 1
ATOM 2152 C CA . GLU E 1 24 ? 25.054 -15.101 29.102 1.00 72.61 22 GLU E CA 1
ATOM 2153 C C . GLU E 1 24 ? 26.415 -15.759 29.273 1.00 72.93 22 GLU E C 1
ATOM 2154 O O . GLU E 1 24 ? 27.339 -15.508 28.489 1.00 71.78 22 GLU E O 1
ATOM 2156 N N . LYS E 1 25 ? 26.559 -16.603 30.301 1.00 70.30 23 LYS E N 1
ATOM 2157 C CA . LYS E 1 25 ? 27.802 -17.339 30.481 1.00 73.62 23 LYS E CA 1
ATOM 2158 C C . LYS E 1 25 ? 27.963 -18.439 29.436 1.00 74.08 23 LYS E C 1
ATOM 2159 O O . LYS E 1 25 ? 29.099 -18.804 29.110 1.00 73.08 23 LYS E O 1
ATOM 2165 N N . VAL E 1 26 ? 26.860 -18.930 28.862 1.00 70.96 24 VAL E N 1
ATOM 2166 C CA . VAL E 1 26 ? 26.975 -19.864 27.743 1.00 71.65 24 VAL E CA 1
ATOM 2167 C C . VAL E 1 26 ? 27.550 -19.141 26.532 1.00 67.92 24 VAL E C 1
ATOM 2168 O O . VAL E 1 26 ? 28.457 -19.643 25.858 1.00 67.34 24 VAL E O 1
ATOM 2172 N N . LYS E 1 27 ? 27.043 -17.941 26.245 1.00 69.18 25 LYS E N 1
ATOM 2173 C CA . LYS E 1 27 ? 27.576 -17.189 25.111 1.00 70.41 25 LYS E CA 1
ATOM 2174 C C . LYS E 1 27 ? 28.968 -16.643 25.417 1.00 72.62 25 LYS E C 1
ATOM 2175 O O . LYS E 1 27 ? 29.822 -16.565 24.524 1.00 69.36 25 LYS E O 1
ATOM 2181 N N . ASN E 1 28 ? 29.208 -16.234 26.661 1.00 75.12 26 ASN E N 1
ATOM 2182 C CA . ASN E 1 28 ? 30.450 -15.579 27.069 1.00 70.61 26 ASN E CA 1
ATOM 2183 C C . ASN E 1 28 ? 31.022 -16.378 28.239 1.00 77.21 26 ASN E C 1
ATOM 2184 O O . ASN E 1 28 ? 30.695 -16.127 29.401 1.00 81.84 26 ASN E O 1
ATOM 2189 N N . GLY E 1 29 ? 31.873 -17.353 27.925 1.00 74.65 27 GLY E N 1
ATOM 2190 C CA . GLY E 1 29 ? 32.466 -18.198 28.943 1.00 74.53 27 GLY E CA 1
ATOM 2191 C C . GLY E 1 29 ? 32.978 -19.501 28.362 1.00 74.40 27 GLY E C 1
ATOM 2192 O O . GLY E 1 29 ? 32.245 -20.493 28.289 1.00 75.47 27 GLY E O 1
ATOM 2193 N N . SER E 1 30 ? 34.251 -19.482 27.947 1.00 77.86 28 SER E N 1
ATOM 2194 C CA . SER E 1 30 ? 35.001 -20.571 27.315 1.00 74.07 28 SER E CA 1
ATOM 2195 C C . SER E 1 30 ? 34.421 -21.969 27.504 1.00 76.70 28 SER E C 1
ATOM 2196 O O . SER E 1 30 ? 34.175 -22.399 28.638 1.00 76.14 28 SER E O 1
ATOM 2199 N N . ASN E 1 31 ? 34.202 -22.673 26.383 1.00 78.17 29 ASN E N 1
ATOM 2200 C CA . ASN E 1 31 ? 33.688 -24.044 26.329 1.00 80.25 29 ASN E CA 1
ATOM 2201 C C . ASN E 1 31 ? 33.445 -24.753 27.647 1.00 80.56 29 ASN E C 1
ATOM 2202 O O . ASN E 1 31 ? 32.361 -25.287 27.864 1.00 81.34 29 ASN E O 1
ATOM 2207 N N . GLU E 1 32 ? 34.453 -24.790 28.513 1.00 79.99 30 GLU E N 1
ATOM 2208 C CA . GLU E 1 32 ? 34.347 -25.617 29.708 1.00 80.78 30 GLU E CA 1
ATOM 2209 C C . GLU E 1 32 ? 33.106 -25.265 30.533 1.00 80.48 30 GLU E C 1
ATOM 2210 O O . GLU E 1 32 ? 32.433 -26.155 31.069 1.00 81.23 30 GLU E O 1
ATOM 2216 N N . GLU E 1 33 ? 32.778 -23.979 30.641 1.00 78.18 31 GLU E N 1
ATOM 2217 C CA . GLU E 1 33 ? 31.567 -23.569 31.349 1.00 79.52 31 GLU E CA 1
ATOM 2218 C C . GLU E 1 33 ? 30.307 -23.606 30.476 1.00 77.05 31 GLU E C 1
ATOM 2219 O O . GLU E 1 33 ? 29.216 -23.927 30.970 1.00 76.38 31 GLU E O 1
ATOM 2225 N N . ALA E 1 34 ? 30.438 -23.268 29.187 1.00 77.65 32 ALA E N 1
ATOM 2226 C CA . ALA E 1 34 ? 29.301 -23.330 28.269 1.00 74.00 32 ALA E CA 1
ATOM 2227 C C . ALA E 1 34 ? 28.733 -24.737 28.189 1.00 74.27 32 ALA E C 1
ATOM 2228 O O . ALA E 1 34 ? 27.511 -24.927 28.261 1.00 72.99 32 ALA E O 1
ATOM 2230 N N . ILE E 1 35 ? 29.606 -25.735 28.029 1.00 74.41 33 ILE E N 1
ATOM 2231 C CA . ILE E 1 35 ? 29.190 -27.130 28.001 1.00 76.17 33 ILE E CA 1
ATOM 2232 C C . ILE E 1 35 ? 28.535 -27.504 29.324 1.00 75.09 33 ILE E C 1
ATOM 2233 O O . ILE E 1 35 ? 27.564 -28.256 29.347 1.00 73.23 33 ILE E O 1
ATOM 2238 N N . ALA E 1 36 ? 29.085 -27.005 30.432 1.00 76.15 34 ALA E N 1
ATOM 2239 C CA . ALA E 1 36 ? 28.498 -27.293 31.740 1.00 75.48 34 ALA E CA 1
ATOM 2240 C C . ALA E 1 36 ? 27.050 -26.835 31.788 1.00 70.28 34 ALA E C 1
ATOM 2241 O O . ALA E 1 36 ? 26.155 -27.594 32.185 1.00 69.32 34 ALA E O 1
ATOM 2243 N N . LEU E 1 37 ? 26.792 -25.606 31.358 1.00 68.35 35 LEU E N 1
ATOM 2244 C CA . LEU E 1 37 ? 25.430 -25.090 31.422 1.00 69.47 35 LEU E CA 1
ATOM 2245 C C . LEU E 1 37 ? 24.516 -25.787 30.411 1.00 73.26 35 LEU E C 1
ATOM 2246 O O . LEU E 1 37 ? 23.342 -26.054 30.704 1.00 71.47 35 LEU E O 1
ATOM 2251 N N . GLY E 1 38 ? 25.035 -26.094 29.217 1.00 72.77 36 GLY E N 1
ATOM 2252 C CA . GLY E 1 38 ? 24.220 -26.784 28.225 1.00 69.75 36 GLY E CA 1
ATOM 2253 C C . GLY E 1 38 ? 23.883 -28.208 28.629 1.00 66.47 36 GLY E C 1
ATOM 2254 O O . GLY E 1 38 ? 22.746 -28.661 28.463 1.00 68.56 36 GLY E O 1
ATOM 2255 N N . GLU E 1 39 ? 24.882 -28.949 29.108 1.00 67.10 37 GLU E N 1
ATOM 2256 C CA . GLU E 1 39 ? 24.721 -30.269 29.701 1.00 69.55 37 GLU E CA 1
ATOM 2257 C C . GLU E 1 39 ? 24.099 -30.116 31.080 1.00 69.73 37 GLU E C 1
ATOM 2258 O O . GLU E 1 39 ? 24.594 -30.666 32.067 1.00 78.37 37 GLU E O 1
ATOM 2260 N N . LYS E 1 40 ? 23.047 -29.321 31.153 1.00 66.36 38 LYS E N 1
ATOM 2261 C CA . LYS E 1 40 ? 22.277 -29.088 32.361 1.00 70.26 38 LYS E CA 1
ATOM 2262 C C . LYS E 1 40 ? 20.919 -28.669 31.842 1.00 68.28 38 LYS E C 1
ATOM 2263 O O . LYS E 1 40 ? 19.877 -29.146 32.303 1.00 62.99 38 LYS E O 1
ATOM 2269 N N . ALA E 1 41 ? 20.959 -27.784 30.842 1.00 68.14 39 ALA E N 1
ATOM 2270 C CA . ALA E 1 41 ? 19.755 -27.446 30.096 1.00 65.80 39 ALA E CA 1
ATOM 2271 C C . ALA E 1 41 ? 19.181 -28.691 29.442 1.00 62.30 39 ALA E C 1
ATOM 2272 O O . ALA E 1 41 ? 17.958 -28.821 29.319 1.00 65.49 39 ALA E O 1
ATOM 2274 N N . VAL E 1 42 ? 20.046 -29.619 29.025 1.00 59.56 40 VAL E N 1
ATOM 2275 C CA . VAL E 1 42 ? 19.560 -30.899 28.517 1.00 64.16 40 VAL E CA 1
ATOM 2276 C C . VAL E 1 42 ? 18.735 -31.597 29.588 1.00 62.13 40 VAL E C 1
ATOM 2277 O O . VAL E 1 42 ? 17.623 -32.067 29.330 1.00 59.92 40 VAL E O 1
ATOM 2281 N N . ALA E 1 43 ? 19.281 -31.676 30.808 1.00 64.18 41 ALA E N 1
ATOM 2282 C CA . ALA E 1 43 ? 18.590 -32.362 31.898 1.00 66.20 41 ALA E CA 1
ATOM 2283 C C . ALA E 1 43 ? 17.277 -31.675 32.249 1.00 66.83 41 ALA E C 1
ATOM 2284 O O . ALA E 1 43 ? 16.266 -32.342 32.500 1.00 65.55 41 ALA E O 1
ATOM 2286 N N . ARG E 1 44 ? 17.264 -30.340 32.231 1.00 65.18 42 ARG E N 1
ATOM 2287 C CA . ARG E 1 44 ? 16.051 -29.618 32.601 1.00 66.45 42 ARG E CA 1
ATOM 2288 C C . ARG E 1 44 ? 14.982 -29.775 31.534 1.00 70.31 42 ARG E C 1
ATOM 2289 O O . ARG E 1 44 ? 13.800 -29.956 31.853 1.00 74.92 42 ARG E O 1
ATOM 2292 N N . ALA E 1 45 ? 15.380 -29.761 30.260 1.00 69.47 43 ALA E N 1
ATOM 2293 C CA . ALA E 1 45 ? 14.406 -29.948 29.195 1.00 68.07 43 ALA E CA 1
ATOM 2294 C C . ALA E 1 45 ? 13.864 -31.366 29.222 1.00 64.72 43 ALA E C 1
ATOM 2295 O O . ALA E 1 45 ? 12.656 -31.579 29.084 1.00 70.15 43 ALA E O 1
ATOM 2297 N N . LYS E 1 46 ? 14.748 -32.340 29.446 1.00 67.60 44 LYS E N 1
ATOM 2298 C CA . LYS E 1 46 ? 14.343 -33.733 29.591 1.00 67.81 44 LYS E CA 1
ATOM 2299 C C . LYS E 1 46 ? 13.375 -33.922 30.752 1.00 70.51 44 LYS E C 1
ATOM 2300 O O . LYS E 1 46 ? 12.460 -34.751 30.678 1.00 71.74 44 LYS E O 1
ATOM 2306 N N . ALA E 1 47 ? 13.554 -33.158 31.834 1.00 73.58 45 ALA E N 1
ATOM 2307 C CA . ALA E 1 47 ? 12.651 -33.279 32.973 1.00 73.23 45 ALA E CA 1
ATOM 2308 C C . ALA E 1 47 ? 11.270 -32.708 32.676 1.00 74.00 45 ALA E C 1
ATOM 2309 O O . ALA E 1 47 ? 10.267 -33.241 33.166 1.00 75.85 45 ALA E O 1
ATOM 2311 N N . LEU E 1 48 ? 11.187 -31.666 31.845 1.00 72.53 46 LEU E N 1
ATOM 2312 C CA . LEU E 1 48 ? 9.917 -31.020 31.545 1.00 70.68 46 LEU E CA 1
ATOM 2313 C C . LEU E 1 48 ? 9.188 -31.681 30.381 1.00 71.74 46 LEU E C 1
ATOM 2314 O O . LEU E 1 48 ? 8.094 -31.246 30.016 1.00 72.82 46 LEU E O 1
ATOM 2319 N N . GLY E 1 49 ? 9.742 -32.741 29.807 1.00 72.70 47 GLY E N 1
ATOM 2320 C CA . GLY E 1 49 ? 9.065 -33.380 28.703 1.00 72.38 47 GLY E CA 1
ATOM 2321 C C . GLY E 1 49 ? 9.298 -32.726 27.367 1.00 67.45 47 GLY E C 1
ATOM 2322 O O . GLY E 1 49 ? 8.734 -33.182 26.365 1.00 74.10 47 GLY E O 1
ATOM 2323 N N . LYS E 1 50 ? 10.093 -31.660 27.324 1.00 67.21 48 LYS E N 1
ATOM 2324 C CA . LYS E 1 50 ? 10.497 -31.041 26.066 1.00 63.84 48 LYS E CA 1
ATOM 2325 C C . LYS E 1 50 ? 11.698 -31.841 25.575 1.00 60.86 48 LYS E C 1
ATOM 2326 O O . LYS E 1 50 ? 12.860 -31.434 25.654 1.00 60.02 48 LYS E O 1
ATOM 2329 N N . GLU E 1 51 ? 11.385 -33.019 25.060 1.00 58.17 49 GLU E N 1
ATOM 2330 C CA . GLU E 1 51 ? 12.410 -33.983 24.712 1.00 60.46 49 GLU E CA 1
ATOM 2331 C C . GLU E 1 51 ? 13.116 -33.602 23.424 1.00 56.75 49 GLU E C 1
ATOM 2332 O O . GLU E 1 51 ? 14.336 -33.758 23.324 1.00 57.36 49 GLU E O 1
ATOM 2338 N N . LYS E 1 52 ? 12.373 -33.110 22.430 1.00 55.19 50 LYS E N 1
ATOM 2339 C CA . LYS E 1 52 ? 12.997 -32.746 21.162 1.00 52.22 50 LYS E CA 1
ATOM 2340 C C . LYS E 1 52 ? 14.078 -31.691 21.366 1.00 53.12 50 LYS E C 1
ATOM 2341 O O . LYS E 1 52 ? 15.206 -31.838 20.878 1.00 50.21 50 LYS E O 1
ATOM 2347 N N . GLU E 1 53 ? 13.762 -30.648 22.138 1.00 54.02 51 GLU E N 1
ATOM 2348 C CA . GLU E 1 53 ? 14.723 -29.587 22.419 1.00 50.43 51 GLU E CA 1
ATOM 2349 C C . GLU E 1 53 ? 15.889 -30.089 23.262 1.00 50.60 51 GLU E C 1
ATOM 2350 O O . GLU E 1 53 ? 17.028 -29.643 23.085 1.00 49.25 51 GLU E O 1
ATOM 2356 N N . ALA E 1 54 ? 15.622 -30.997 24.200 1.00 54.24 52 ALA E N 1
ATOM 2357 C CA . ALA E 1 54 ? 16.711 -31.607 24.957 1.00 53.00 52 ALA E CA 1
ATOM 2358 C C . ALA E 1 54 ? 17.659 -32.360 24.033 1.00 50.39 52 ALA E C 1
ATOM 2359 O O . ALA E 1 54 ? 18.882 -32.236 24.149 1.00 50.64 52 ALA E O 1
ATOM 2361 N N . LYS E 1 55 ? 17.110 -33.145 23.109 1.00 50.14 53 LYS E N 1
ATOM 2362 C CA . LYS E 1 55 ? 17.890 -33.908 22.131 1.00 49.10 53 LYS E CA 1
ATOM 2363 C C . LYS E 1 55 ? 18.687 -33.000 21.206 1.00 44.28 53 LYS E C 1
ATOM 2364 O O . LYS E 1 55 ? 19.843 -33.276 20.857 1.00 47.63 53 LYS E O 1
ATOM 2389 N N . ILE E 1 57 ? 19.684 -29.902 21.926 1.00 48.12 55 ILE E N 1
ATOM 2390 C CA . ILE E 1 57 ? 20.743 -29.272 22.700 1.00 49.10 55 ILE E CA 1
ATOM 2391 C C . ILE E 1 57 ? 21.834 -30.298 22.992 1.00 46.30 55 ILE E C 1
ATOM 2392 O O . ILE E 1 57 ? 23.004 -29.954 23.030 1.00 54.45 55 ILE E O 1
ATOM 2397 N N . LYS E 1 58 ? 21.450 -31.561 23.164 1.00 46.49 56 LYS E N 1
ATOM 2398 C CA . LYS E 1 58 ? 22.433 -32.622 23.376 1.00 53.96 56 LYS E CA 1
ATOM 2399 C C . LYS E 1 58 ? 23.360 -32.756 22.172 1.00 53.52 56 LYS E C 1
ATOM 2400 O O . LYS E 1 58 ? 24.586 -32.850 22.322 1.00 51.29 56 LYS E O 1
ATOM 2406 N N . VAL E 1 59 ? 22.792 -32.778 20.966 1.00 51.53 57 VAL E N 1
ATOM 2407 C CA . VAL E 1 59 ? 23.641 -32.816 19.776 1.00 50.06 57 VAL E CA 1
ATOM 2408 C C . VAL E 1 59 ? 24.568 -31.604 19.759 1.00 46.91 57 VAL E C 1
ATOM 2409 O O . VAL E 1 59 ? 25.750 -31.701 19.401 1.00 44.91 57 VAL E O 1
ATOM 2413 N N . LEU E 1 60 ? 24.054 -30.444 20.154 1.00 45.76 58 LEU E N 1
ATOM 2414 C CA . LEU E 1 60 ? 24.901 -29.253 20.128 1.00 50.04 58 LEU E CA 1
ATOM 2415 C C . LEU E 1 60 ? 26.035 -29.312 21.162 1.00 51.02 58 LEU E C 1
ATOM 2416 O O . LEU E 1 60 ? 27.148 -28.842 20.895 1.00 47.70 58 LEU E O 1
ATOM 2421 N N . VAL E 1 61 ? 25.775 -29.863 22.351 1.00 54.75 59 VAL E N 1
ATOM 2422 C CA . VAL E 1 61 ? 26.835 -29.982 23.356 1.00 52.03 59 VAL E CA 1
ATOM 2423 C C . VAL E 1 61 ? 27.874 -31.014 22.927 1.00 54.28 59 VAL E C 1
ATOM 2424 O O . VAL E 1 61 ? 29.074 -30.853 23.188 1.00 52.94 59 VAL E O 1
ATOM 2428 N N . GLU E 1 62 ? 27.440 -32.091 22.274 1.00 52.21 60 GLU E N 1
ATOM 2429 C CA . GLU E 1 62 ? 28.402 -32.986 21.643 1.00 50.63 60 GLU E CA 1
ATOM 2430 C C . GLU E 1 62 ? 29.258 -32.225 20.638 1.00 51.29 60 GLU E C 1
ATOM 2431 O O . GLU E 1 62 ? 30.480 -32.417 20.565 1.00 51.45 60 GLU E O 1
ATOM 2437 N N . GLU E 1 63 ? 28.637 -31.330 19.872 1.00 44.07 61 GLU E N 1
ATOM 2438 C CA . GLU E 1 63 ? 29.404 -30.539 18.916 1.00 49.69 61 GLU E CA 1
ATOM 2439 C C . GLU E 1 63 ? 30.422 -29.642 19.623 1.00 54.35 61 GLU E C 1
ATOM 2440 O O . GLU E 1 63 ? 31.534 -29.432 19.126 1.00 48.16 61 GLU E O 1
ATOM 2446 N N . LEU E 1 64 ? 30.033 -29.071 20.762 1.00 54.31 62 LEU E N 1
ATOM 2447 C CA . LEU E 1 64 ? 30.969 -28.286 21.563 1.00 56.57 62 LEU E CA 1
ATOM 2448 C C . LEU E 1 64 ? 32.117 -29.159 22.061 1.00 56.88 62 LEU E C 1
ATOM 2449 O O . LEU E 1 64 ? 33.272 -28.725 22.081 1.00 61.09 62 LEU E O 1
ATOM 2454 N N . LYS E 1 65 ? 31.810 -30.389 22.480 1.00 58.69 63 LYS E N 1
ATOM 2455 C CA . LYS E 1 65 ? 32.853 -31.333 22.881 1.00 58.88 63 LYS E CA 1
ATOM 2456 C C . LYS E 1 65 ? 33.874 -31.489 21.770 1.00 60.32 63 LYS E C 1
ATOM 2457 O O . LYS E 1 65 ? 35.089 -31.451 22.011 1.00 61.24 63 LYS E O 1
ATOM 2463 N N . LYS E 1 66 ? 33.395 -31.699 20.541 1.00 62.07 64 LYS E N 1
ATOM 2464 C CA . LYS E 1 66 ? 34.312 -31.846 19.421 1.00 59.18 64 LYS E CA 1
ATOM 2465 C C . LYS E 1 66 ? 35.191 -30.616 19.270 1.00 62.54 64 LYS E C 1
ATOM 2466 O O . LYS E 1 66 ? 36.304 -30.721 18.739 1.00 65.13 64 LYS E O 1
ATOM 2472 N N . GLU E 1 67 ? 34.717 -29.470 19.759 1.00 63.06 65 GLU E N 1
ATOM 2473 C CA . GLU E 1 67 ? 35.415 -28.185 19.720 1.00 64.77 65 GLU E CA 1
ATOM 2474 C C . GLU E 1 67 ? 35.454 -27.650 18.290 1.00 67.00 65 GLU E C 1
ATOM 2475 O O . GLU E 1 67 ? 34.431 -27.215 17.754 1.00 64.27 65 GLU E O 1
ATOM 2481 N N . GLY F 2 2 ? 25.732 -15.596 -1.480 1.00 22.96 1 GLY F N 1
ATOM 2482 C CA . GLY F 2 2 ? 25.275 -14.443 -0.728 1.00 27.18 1 GLY F CA 1
ATOM 2483 C C . GLY F 2 2 ? 24.469 -14.812 0.500 1.00 34.91 1 GLY F C 1
ATOM 2484 O O . GLY F 2 2 ? 24.412 -15.993 0.885 1.00 25.52 1 GLY F O 1
ATOM 2485 N N . VAL F 2 3 ? 23.886 -13.799 1.154 1.00 26.00 2 VAL F N 1
ATOM 2486 C CA . VAL F 2 3 ? 23.035 -14.061 2.309 1.00 23.18 2 VAL F CA 1
ATOM 2487 C C . VAL F 2 3 ? 21.791 -14.833 1.870 1.00 27.67 2 VAL F C 1
ATOM 2488 O O . VAL F 2 3 ? 21.422 -15.853 2.468 1.00 24.81 2 VAL F O 1
ATOM 2492 N N . GLU F 2 4 ? 21.113 -14.351 0.826 1.00 24.71 3 GLU F N 1
ATOM 2493 C CA . GLU F 2 4 ? 19.853 -14.972 0.433 1.00 31.97 3 GLU F CA 1
ATOM 2494 C C . GLU F 2 4 ? 20.088 -16.389 -0.083 1.00 24.51 3 GLU F C 1
ATOM 2495 O O . GLU F 2 4 ? 19.237 -17.262 0.086 1.00 19.76 3 GLU F O 1
ATOM 2501 N N . ALA F 2 5 ? 21.211 -16.610 -0.770 1.00 21.93 4 ALA F N 1
ATOM 2502 C CA . ALA F 2 5 ? 21.577 -17.947 -1.216 1.00 24.11 4 ALA F CA 1
ATOM 2503 C C . ALA F 2 5 ? 21.822 -18.864 -0.027 1.00 18.85 4 ALA F C 1
ATOM 2504 O O . ALA F 2 5 ? 21.355 -20.005 -0.007 1.00 22.22 4 ALA F O 1
ATOM 2506 N N . ALA F 2 6 ? 22.527 -18.372 0.983 1.00 20.48 5 ALA F N 1
ATOM 2507 C CA . ALA F 2 6 ? 22.758 -19.190 2.165 1.00 19.31 5 ALA F CA 1
ATOM 2508 C C . ALA F 2 6 ? 21.447 -19.545 2.832 1.00 23.89 5 ALA F C 1
ATOM 2509 O O . ALA F 2 6 ? 21.217 -20.717 3.188 1.00 18.87 5 ALA F O 1
ATOM 2511 N N . LYS F 2 7 ? 20.538 -18.585 2.942 1.00 24.82 6 LYS F N 1
ATOM 2512 C CA . LYS F 2 7 ? 19.269 -18.840 3.605 1.00 24.71 6 LYS F CA 1
ATOM 2513 C C . LYS F 2 7 ? 18.399 -19.805 2.801 1.00 16.38 6 LYS F C 1
ATOM 2514 O O . LYS F 2 7 ? 17.733 -20.678 3.369 1.00 21.92 6 LYS F O 1
ATOM 2520 N N . LYS F 2 8 ? 18.383 -19.652 1.475 1.00 12.93 7 LYS F N 1
ATOM 2521 C CA . LYS F 2 8 ? 17.683 -20.596 0.630 1.00 18.60 7 LYS F CA 1
ATOM 2522 C C . LYS F 2 8 ? 18.227 -22.015 0.832 1.00 20.29 7 LYS F C 1
ATOM 2523 O O . LYS F 2 8 ? 17.454 -22.956 0.924 1.00 17.55 7 LYS F O 1
ATOM 2529 N N . GLU F 2 9 ? 19.551 -22.164 0.905 1.00 13.21 8 GLU F N 1
ATOM 2530 C CA . GLU F 2 9 ? 20.086 -23.511 1.162 1.00 17.89 8 GLU F CA 1
ATOM 2531 C C . GLU F 2 9 ? 19.694 -24.002 2.542 1.00 13.37 8 GLU F C 1
ATOM 2532 O O . GLU F 2 9 ? 19.397 -25.196 2.706 1.00 18.79 8 GLU F O 1
ATOM 2538 N N . ILE F 2 10 ? 19.679 -23.149 3.562 1.00 10.91 9 ILE F N 1
ATOM 2539 C CA . ILE F 2 10 ? 19.344 -23.660 4.886 1.00 12.38 9 ILE F CA 1
ATOM 2540 C C . ILE F 2 10 ? 17.893 -24.150 4.926 1.00 19.86 9 ILE F C 1
ATOM 2541 O O . ILE F 2 10 ? 17.604 -25.210 5.497 1.00 16.45 9 ILE F O 1
ATOM 2546 N N . LYS F 2 11 ? 16.965 -23.381 4.331 1.00 20.15 10 LYS F N 1
ATOM 2547 C CA . LYS F 2 11 ? 15.552 -23.793 4.295 1.00 17.34 10 LYS F CA 1
ATOM 2548 C C . LYS F 2 11 ? 15.358 -25.038 3.444 1.00 15.94 10 LYS F C 1
ATOM 2549 O O . LYS F 2 11 ? 14.633 -25.962 3.843 1.00 18.93 10 LYS F O 1
ATOM 2555 N N . LYS F 2 12 ? 16.019 -25.119 2.288 1.00 22.82 11 LYS F N 1
ATOM 2556 C CA . LYS F 2 12 ? 15.937 -26.348 1.503 1.00 25.25 11 LYS F CA 1
ATOM 2557 C C . LYS F 2 12 ? 16.517 -27.546 2.277 1.00 20.15 11 LYS F C 1
ATOM 2558 O O . LYS F 2 12 ? 16.025 -28.680 2.154 1.00 19.50 11 LYS F O 1
ATOM 2564 N N . LEU F 2 13 ? 17.543 -27.318 3.098 1.00 17.55 12 LEU F N 1
ATOM 2565 C CA . LEU F 2 13 ? 18.103 -28.411 3.902 1.00 20.54 12 LEU F CA 1
ATOM 2566 C C . LEU F 2 13 ? 17.099 -28.887 4.944 1.00 22.43 12 LEU F C 1
ATOM 2567 O O . LEU F 2 13 ? 16.912 -30.099 5.132 1.00 15.96 12 LEU F O 1
ATOM 2572 N N . LYS F 2 14 ? 16.457 -27.945 5.646 1.00 15.81 13 LYS F N 1
ATOM 2573 C CA . LYS F 2 14 ? 15.411 -28.318 6.598 1.00 24.46 13 LYS F CA 1
ATOM 2574 C C . LYS F 2 14 ? 14.325 -29.142 5.920 1.00 19.44 13 LYS F C 1
ATOM 2575 O O . LYS F 2 14 ? 13.890 -30.171 6.447 1.00 18.86 13 LYS F O 1
ATOM 2581 N N . GLU F 2 15 ? 13.932 -28.732 4.722 1.00 16.94 14 GLU F N 1
ATOM 2582 C CA . GLU F 2 15 ? 12.870 -29.449 4.028 1.00 23.65 14 GLU F CA 1
ATOM 2583 C C . GLU F 2 15 ? 13.290 -30.869 3.619 1.00 19.77 14 GLU F C 1
ATOM 2584 O O . GLU F 2 15 ? 12.514 -31.826 3.762 1.00 17.47 14 GLU F O 1
ATOM 2590 N N . GLU F 2 16 ? 14.509 -31.029 3.1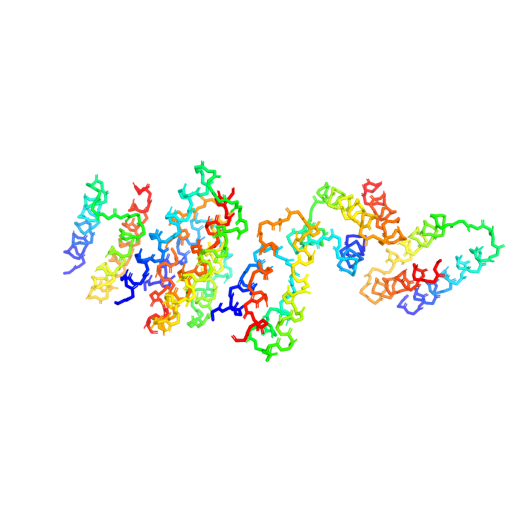05 1.00 21.48 15 GLU F N 1
ATOM 2591 C CA . GLU F 2 16 ? 14.961 -32.360 2.691 1.00 19.96 15 GLU F CA 1
ATOM 2592 C C . GLU F 2 16 ? 15.035 -33.296 3.890 1.00 19.42 15 GLU F C 1
ATOM 2593 O O . GLU F 2 16 ? 14.597 -34.461 3.828 1.00 15.36 15 GLU F O 1
ATOM 2599 N N . VAL F 2 17 ? 15.589 -32.798 5.000 1.00 19.08 16 VAL F N 1
ATOM 2600 C CA . VAL F 2 17 ? 15.678 -33.615 6.211 1.00 22.61 16 VAL F CA 1
ATOM 2601 C C . VAL F 2 17 ? 14.282 -34.001 6.695 1.00 24.00 16 VAL F C 1
ATOM 2602 O O . VAL F 2 17 ? 14.039 -35.153 7.082 1.00 20.24 16 VAL F O 1
ATOM 2606 N N . LEU F 2 18 ? 13.349 -33.028 6.682 1.00 19.40 17 LEU F N 1
ATOM 2607 C CA . LEU F 2 18 ? 11.995 -33.259 7.174 1.00 17.02 17 LEU F CA 1
ATOM 2608 C C . LEU F 2 18 ? 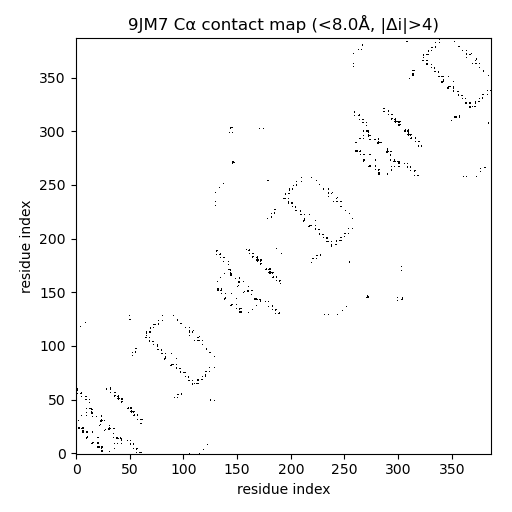11.267 -34.268 6.307 1.00 20.83 17 LEU F C 1
ATOM 2609 O O . LEU F 2 18 ? 10.542 -35.117 6.821 1.00 25.28 17 LEU F O 1
ATOM 2614 N N . LYS F 2 19 ? 11.463 -34.196 4.995 1.00 18.19 18 LYS F N 1
ATOM 2615 C CA . LYS F 2 19 ? 10.838 -35.149 4.096 1.00 17.17 18 LYS F CA 1
ATOM 2616 C C . LYS F 2 19 ? 11.340 -36.563 4.365 1.00 29.33 18 LYS F C 1
ATOM 2617 O O . LYS F 2 19 ? 10.540 -37.510 4.478 1.00 25.40 18 LYS F O 1
ATOM 2623 N N . LYS F 2 20 ? 12.657 -36.724 4.545 1.00 22.32 19 LYS F N 1
ATOM 2624 C CA . LYS F 2 20 ? 13.168 -38.033 4.916 1.00 21.05 19 LYS F CA 1
ATOM 2625 C C . LYS F 2 20 ? 12.534 -38.518 6.217 1.00 26.94 19 LYS F C 1
ATOM 2626 O O . LYS F 2 20 ? 12.129 -39.682 6.332 1.00 25.75 19 LYS F O 1
ATOM 2632 N N . TYR F 2 21 ? 12.383 -37.612 7.184 1.00 22.60 20 TYR F N 1
ATOM 2633 C CA . TYR F 2 21 ? 11.873 -37.985 8.496 1.00 22.41 20 TYR F CA 1
ATOM 2634 C C . TYR F 2 21 ? 10.402 -38.377 8.433 1.00 25.65 20 TYR F C 1
ATOM 2635 O O . TYR F 2 21 ? 9.992 -39.379 9.032 1.00 27.92 20 TYR F O 1
ATOM 2644 N N . LYS F 2 22 ? 9.595 -37.628 7.683 1.00 27.34 21 LYS F N 1
ATOM 2645 C CA . LYS F 2 22 ? 8.172 -37.931 7.630 1.00 28.94 21 LYS F CA 1
ATOM 2646 C C . LYS F 2 22 ? 7.857 -39.119 6.739 1.00 24.51 21 LYS F C 1
ATOM 2647 O O . LYS F 2 22 ? 6.773 -39.689 6.881 1.00 34.01 21 LYS F O 1
ATOM 2653 N N . LYS F 2 23 ? 8.815 -39.584 5.927 1.00 33.03 22 LYS F N 1
ATOM 2654 C CA . LYS F 2 23 ? 8.686 -40.839 5.198 1.00 30.72 22 LYS F CA 1
ATOM 2655 C C . LYS F 2 23 ? 9.033 -42.057 6.043 1.00 31.58 22 LYS F C 1
ATOM 2656 O O . LYS F 2 23 ? 8.659 -43.162 5.660 1.00 30.32 22 LYS F O 1
ATOM 2662 N N . GLY F 2 24 ? 9.668 -41.864 7.203 1.00 37.00 23 GLY F N 1
ATOM 2663 C CA . GLY F 2 24 ? 10.119 -42.924 8.099 1.00 36.37 23 GLY F CA 1
ATOM 2664 C C . GLY F 2 24 ? 11.527 -43.466 7.891 1.00 39.91 23 GLY F C 1
ATOM 2665 O O . GLY F 2 24 ? 11.926 -44.394 8.614 1.00 38.52 23 GLY F O 1
ATOM 2666 N N . GLU F 2 25 ? 12.324 -42.890 6.982 1.00 34.81 24 GLU F N 1
ATOM 2667 C CA . GLU F 2 25 ? 13.631 -43.478 6.703 1.00 35.62 24 GLU F CA 1
ATOM 2668 C C . GLU F 2 25 ? 14.688 -43.099 7.734 1.00 37.22 24 GLU F C 1
ATOM 2669 O O . GLU F 2 25 ? 15.713 -43.779 7.819 1.00 42.50 24 GLU F O 1
ATOM 2675 N N . ILE F 2 26 ? 14.483 -42.032 8.501 1.00 28.31 25 ILE F N 1
ATOM 2676 C CA . ILE F 2 26 ? 15.397 -41.648 9.566 1.00 30.29 25 ILE F CA 1
ATOM 2677 C C . ILE F 2 26 ? 14.585 -41.343 10.812 1.00 26.98 25 ILE F C 1
ATOM 2678 O O . ILE F 2 26 ? 13.419 -40.918 10.730 1.00 28.85 25 ILE F O 1
ATOM 2683 N N . ASN F 2 27 ? 15.175 -41.541 11.986 1.00 27.24 26 ASN F N 1
ATOM 2684 C CA . ASN F 2 27 ? 14.439 -41.165 13.186 1.00 31.84 26 ASN F CA 1
ATOM 2685 C C . ASN F 2 27 ? 14.714 -39.699 13.514 1.00 31.90 26 ASN F C 1
ATOM 2686 O O . ASN F 2 27 ? 15.449 -39.016 12.794 1.00 29.01 26 ASN F O 1
ATOM 2691 N N . GLU F 2 28 ? 14.163 -39.212 14.637 1.00 32.00 27 GLU F N 1
ATOM 2692 C CA . GLU F 2 28 ? 14.264 -37.786 14.962 1.00 33.68 27 GLU F CA 1
ATOM 2693 C C . GLU F 2 28 ? 15.706 -37.359 15.245 1.00 37.46 27 GLU F C 1
ATOM 2694 O O . GLU F 2 28 ? 16.113 -36.250 14.876 1.00 34.69 27 GLU F O 1
ATOM 2700 N N . GLU F 2 29 ? 16.450 -38.166 16.007 1.00 34.77 28 GLU F N 1
ATOM 2701 C CA . GLU F 2 29 ? 17.823 -37.801 16.344 1.00 38.29 28 GLU F CA 1
ATOM 2702 C C . GLU F 2 29 ? 18.714 -37.761 15.104 1.00 28.38 28 GLU F C 1
ATOM 2703 O O . GLU F 2 29 ? 19.594 -36.903 14.984 1.00 25.49 28 GLU F O 1
ATOM 2709 N N . GLU F 2 30 ? 18.505 -38.689 14.173 1.00 23.47 29 GLU F N 1
ATOM 2710 C CA . GLU F 2 30 ? 19.242 -38.665 12.918 1.00 19.93 29 GLU F CA 1
ATOM 2711 C C . GLU F 2 30 ? 18.888 -37.436 12.120 1.00 22.97 29 GLU F C 1
ATOM 2712 O O . GLU F 2 30 ? 19.756 -36.829 11.485 1.00 24.23 29 GLU F O 1
ATOM 2718 N N . ALA F 2 31 ? 17.617 -37.035 12.153 1.00 18.37 30 ALA F N 1
ATOM 2719 C CA . ALA F 2 31 ? 17.199 -35.834 11.463 1.00 20.08 30 ALA F CA 1
ATOM 2720 C C . ALA F 2 31 ? 17.847 -34.597 12.085 1.00 26.17 30 ALA F C 1
ATOM 2721 O O . ALA F 2 31 ? 18.344 -33.712 11.379 1.00 22.55 30 ALA F O 1
ATOM 2723 N N . ILE F 2 32 ? 17.837 -34.525 13.419 1.00 27.08 31 ILE F N 1
ATOM 2724 C CA . ILE F 2 32 ? 18.518 -33.436 14.121 1.00 26.97 31 ILE F CA 1
ATOM 2725 C C . ILE F 2 32 ? 19.994 -33.377 13.741 1.00 27.98 31 ILE F C 1
ATOM 2726 O O . ILE F 2 32 ? 20.531 -32.300 13.438 1.00 25.00 31 ILE F O 1
ATOM 2731 N N . LYS F 2 33 ? 20.685 -34.524 13.770 1.00 25.35 32 LYS F N 1
ATOM 2732 C CA . LYS F 2 33 ? 22.122 -34.565 13.493 1.00 21.24 32 LYS F CA 1
ATOM 2733 C C . LYS F 2 33 ? 22.434 -34.225 12.042 1.00 22.55 32 LYS F C 1
ATOM 2734 O O . LYS F 2 33 ? 23.406 -33.504 11.767 1.00 20.53 32 LYS F O 1
ATOM 2740 N N . GLU F 2 34 ? 21.637 -34.728 11.100 1.00 13.90 33 GLU F N 1
ATOM 2741 C CA . GLU F 2 34 ? 21.841 -34.369 9.702 1.00 19.37 33 GLU F CA 1
ATOM 2742 C C . GLU F 2 34 ? 21.667 -32.851 9.498 1.00 27.88 33 GLU F C 1
ATOM 2743 O O . GLU F 2 34 ? 22.514 -32.180 8.870 1.00 18.78 33 GLU F O 1
ATOM 2749 N N . PHE F 2 35 ? 20.602 -32.279 10.070 1.00 19.18 34 PHE F N 1
ATOM 2750 C CA . PHE F 2 35 ? 20.420 -30.855 9.915 1.00 22.58 34 PHE F CA 1
ATOM 2751 C C . PHE F 2 35 ? 21.553 -30.086 10.592 1.00 21.43 34 PHE F C 1
ATOM 2752 O O . PHE F 2 35 ? 22.087 -29.141 10.022 1.00 15.78 34 PHE F O 1
ATOM 2760 N N . VAL F 2 36 ? 21.915 -30.476 11.813 1.00 19.07 35 VAL F N 1
ATOM 2761 C CA . VAL F 2 36 ? 22.917 -29.726 12.555 1.00 21.62 35 VAL F CA 1
ATOM 2762 C C . VAL F 2 36 ? 24.235 -29.713 11.797 1.00 21.57 35 VAL F C 1
ATOM 2763 O O . VAL F 2 36 ? 24.838 -28.658 11.613 1.00 18.18 35 VAL F O 1
ATOM 2767 N N . GLU F 2 37 ? 24.672 -30.881 11.324 1.00 17.30 36 GLU F N 1
ATOM 2768 C CA . GLU F 2 37 ? 25.956 -30.970 10.640 1.00 22.08 36 GLU F CA 1
ATOM 2769 C C . GLU F 2 37 ? 25.966 -30.132 9.369 1.00 19.78 36 GLU F C 1
ATOM 2770 O O . GLU F 2 37 ? 26.902 -29.333 9.133 1.00 13.79 36 GLU F O 1
ATOM 2776 N N . LYS F 2 38 ? 24.944 -30.284 8.524 1.00 14.18 37 LYS F N 1
ATOM 2777 C CA . LYS F 2 38 ? 24.986 -29.557 7.254 1.00 19.06 37 LYS F CA 1
ATOM 2778 C C . LYS F 2 38 ? 24.731 -28.056 7.458 1.00 14.92 37 LYS F C 1
ATOM 2779 O O . LYS F 2 38 ? 25.299 -27.207 6.747 1.00 15.64 37 LYS F O 1
ATOM 2785 N N . ALA F 2 39 ? 23.887 -27.682 8.424 1.00 17.57 38 ALA F N 1
ATOM 2786 C CA . ALA F 2 39 ? 23.667 -26.249 8.646 1.00 21.05 38 ALA F CA 1
ATOM 2787 C C . ALA F 2 39 ? 24.867 -25.583 9.314 1.00 17.09 38 ALA F C 1
ATOM 2788 O O . ALA F 2 39 ? 25.116 -24.403 9.057 1.00 18.23 38 ALA F O 1
ATOM 2790 N N . LEU F 2 40 ? 25.629 -26.315 10.154 1.00 16.17 39 LEU F N 1
ATOM 2791 C CA . LEU F 2 40 ? 26.858 -25.732 10.717 1.00 17.68 39 LEU F CA 1
ATOM 2792 C C . LEU F 2 40 ? 27.875 -25.481 9.627 1.00 15.79 39 LEU F C 1
ATOM 2793 O O . LEU F 2 40 ? 28.530 -24.437 9.617 1.00 19.00 39 LEU F O 1
ATOM 2798 N N . LYS F 2 41 ? 28.047 -26.431 8.706 1.00 15.14 40 LYS F N 1
ATOM 2799 C CA . LYS F 2 41 ? 28.897 -26.135 7.559 1.00 14.38 40 LYS F CA 1
ATOM 2800 C C . LYS F 2 41 ? 28.429 -24.853 6.880 1.00 14.12 40 LYS F C 1
ATOM 2801 O O . LYS F 2 41 ? 29.220 -23.954 6.611 1.00 16.16 40 LYS F O 1
ATOM 2807 N N . LEU F 2 42 ? 27.117 -24.751 6.637 1.00 12.16 41 LEU F N 1
ATOM 2808 C CA . LEU F 2 42 ? 26.565 -23.600 5.924 1.00 10.67 41 LEU F CA 1
ATOM 2809 C C . LEU F 2 42 ? 26.827 -22.284 6.657 1.00 12.40 41 LEU F C 1
ATOM 2810 O O . LEU F 2 42 ? 27.254 -21.313 6.050 1.00 15.12 41 LEU F O 1
ATOM 2815 N N . VAL F 2 43 ? 26.617 -22.256 7.974 1.00 10.75 42 VAL F N 1
ATOM 2816 C CA . VAL F 2 43 ? 26.756 -21.031 8.738 1.00 19.00 42 VAL F CA 1
ATOM 2817 C C . VAL F 2 43 ? 28.225 -20.650 8.850 1.00 24.02 42 VAL F C 1
ATOM 2818 O O . VAL F 2 43 ? 28.580 -19.465 8.791 1.00 20.52 42 VAL F O 1
ATOM 2822 N N . LYS F 2 44 ? 29.107 -21.636 9.040 1.00 18.87 43 LYS F N 1
ATOM 2823 C CA . LYS F 2 44 ? 30.523 -21.297 9.131 1.00 15.69 43 LYS F CA 1
ATOM 2824 C C . LYS F 2 44 ? 31.094 -20.870 7.791 1.00 13.64 43 LYS F C 1
ATOM 2825 O O . LYS F 2 44 ? 31.949 -19.977 7.738 1.00 18.93 43 LYS F O 1
ATOM 2831 N N . ALA F 2 45 ? 30.616 -21.449 6.698 1.00 13.89 44 ALA F N 1
ATOM 2832 C CA . ALA F 2 45 ? 31.091 -21.025 5.388 1.00 14.72 44 ALA F CA 1
ATOM 2833 C C . ALA F 2 45 ? 30.665 -19.596 5.104 1.00 22.36 44 ALA F C 1
ATOM 2834 O O . ALA F 2 45 ? 31.471 -18.789 4.634 1.00 17.08 44 ALA F O 1
ATOM 2836 N N . VAL F 2 46 ? 29.420 -19.250 5.453 1.00 25.57 45 VAL F N 1
ATOM 2837 C CA . VAL F 2 46 ? 28.879 -17.909 5.262 1.00 31.52 45 VAL F CA 1
ATOM 2838 C C . VAL F 2 46 ? 28.821 -17.244 6.624 1.00 36.65 45 VAL F C 1
ATOM 2839 O O . VAL F 2 46 ? 27.791 -17.314 7.311 1.00 46.11 45 VAL F O 1
ATOM 2843 N N . GLY F 2 47 ? 29.895 -16.571 7.008 1.00 30.80 46 GLY F N 1
ATOM 2844 C CA . GLY F 2 47 ? 29.990 -16.040 8.350 1.00 26.40 46 GLY F CA 1
ATOM 2845 C C . GLY F 2 47 ? 29.240 -14.737 8.481 1.00 33.43 46 GLY F C 1
ATOM 2846 O O . GLY F 2 47 ? 29.826 -13.714 8.849 1.00 38.74 46 GLY F O 1
ATOM 2847 N N . ASP F 2 48 ? 27.955 -14.745 8.138 1.00 31.32 47 ASP F N 1
ATOM 2848 C CA . ASP F 2 48 ? 27.112 -13.565 8.271 1.00 33.67 47 ASP F CA 1
ATOM 2849 C C . ASP F 2 48 ? 26.132 -13.746 9.425 1.00 35.73 47 ASP F C 1
ATOM 2850 O O . ASP F 2 48 ? 25.575 -14.837 9.613 1.00 29.68 47 ASP F O 1
ATOM 2855 N N . GLU F 2 49 ? 25.860 -12.636 10.125 1.00 28.51 48 GLU F N 1
ATOM 2856 C CA . GLU F 2 49 ? 25.001 -12.663 11.310 1.00 30.17 48 GLU F CA 1
ATOM 2857 C C . GLU F 2 49 ? 23.590 -13.105 10.979 1.00 27.86 48 GLU F C 1
ATOM 2858 O O . GLU F 2 49 ? 22.984 -13.899 11.717 1.00 31.16 48 GLU F O 1
ATOM 2859 N N . ALA F 2 50 ? 23.042 -12.572 9.884 1.00 33.67 49 ALA F N 1
ATOM 2860 C CA . ALA F 2 50 ? 21.691 -12.936 9.460 1.00 26.67 49 ALA F CA 1
ATOM 2861 C C . ALA F 2 50 ? 21.586 -14.434 9.176 1.00 29.30 49 ALA F C 1
ATOM 2862 O O . ALA F 2 50 ? 20.547 -15.053 9.423 1.00 22.13 49 ALA F O 1
ATOM 2864 N N . VAL F 2 51 ? 22.629 -15.032 8.599 1.00 29.83 50 VAL F N 1
ATOM 2865 C CA . VAL F 2 51 ? 22.568 -16.457 8.308 1.00 32.57 50 VAL F CA 1
ATOM 2866 C C . VAL F 2 51 ? 22.581 -17.281 9.594 1.00 27.34 50 VAL F C 1
ATOM 2867 O O . VAL F 2 51 ? 21.806 -18.231 9.738 1.00 24.27 50 VAL F O 1
ATOM 2871 N N . LYS F 2 52 ? 23.436 -16.928 10.558 1.00 28.15 51 LYS F N 1
ATOM 2872 C CA . LYS F 2 52 ? 23.438 -17.646 11.825 1.00 28.23 51 LYS F CA 1
ATOM 2873 C C . LYS F 2 52 ? 22.065 -17.592 12.476 1.00 25.20 51 LYS F C 1
ATOM 2874 O O . LYS F 2 52 ? 21.565 -18.608 12.967 1.00 23.68 51 LYS F O 1
ATOM 2880 N N . LYS F 2 53 ? 21.454 -16.392 12.522 1.00 30.70 52 LYS F N 1
ATOM 2881 C CA . LYS F 2 53 ? 20.119 -16.283 13.127 1.00 28.45 52 LYS F CA 1
ATOM 2882 C C . LYS F 2 53 ? 19.093 -17.098 12.354 1.00 27.21 52 LYS F C 1
ATOM 2883 O O . LYS F 2 53 ? 18.244 -17.788 12.944 1.00 29.65 52 LYS F O 1
ATOM 2889 N N . PHE F 2 54 ? 19.123 -17.005 11.026 1.00 28.28 53 PHE F N 1
ATOM 2890 C CA . PHE F 2 54 ? 18.174 -17.748 10.220 1.00 23.97 53 PHE F CA 1
ATOM 2891 C C . PHE F 2 54 ? 18.303 -19.245 10.450 1.00 27.21 53 PHE F C 1
ATOM 2892 O O . PHE F 2 54 ? 17.297 -19.945 10.571 1.00 25.01 53 PHE F O 1
ATOM 2900 N N . ALA F 2 55 ? 19.538 -19.748 10.529 1.00 21.27 54 ALA F N 1
ATOM 2901 C CA . ALA F 2 55 ? 19.748 -21.170 10.768 1.00 24.25 54 ALA F CA 1
ATOM 2902 C C . ALA F 2 55 ? 19.213 -21.577 12.121 1.00 25.26 54 ALA F C 1
ATOM 2903 O O . ALA F 2 55 ? 18.621 -22.647 12.260 1.00 24.34 54 ALA F O 1
ATOM 2905 N N . ILE F 2 56 ? 19.419 -20.740 13.141 1.00 23.39 55 ILE F N 1
ATOM 2906 C CA . ILE F 2 56 ? 18.868 -21.075 14.451 1.00 26.41 55 ILE F CA 1
ATOM 2907 C C . ILE F 2 56 ? 17.343 -21.138 14.381 1.00 26.02 55 ILE F C 1
ATOM 2908 O O . ILE F 2 56 ? 16.715 -22.052 14.937 1.00 28.95 55 ILE F O 1
ATOM 2913 N N . GLU F 2 57 ? 16.727 -20.190 13.661 1.00 27.57 56 GLU F N 1
ATOM 2914 C CA . GLU F 2 57 ? 15.267 -20.161 13.554 1.00 27.04 56 GLU F CA 1
ATOM 2915 C C . GLU F 2 57 ? 14.739 -21.381 12.804 1.00 26.94 56 GLU F C 1
ATOM 2916 O O . GLU F 2 57 ? 13.736 -21.980 13.212 1.00 25.51 56 GLU F O 1
ATOM 2922 N N . GLU F 2 58 ? 15.409 -21.771 11.716 1.00 25.05 57 GLU F N 1
ATOM 2923 C CA . GLU F 2 58 ? 15.011 -22.961 10.971 1.00 26.46 57 GLU F CA 1
ATOM 2924 C C . GLU F 2 58 ? 15.237 -24.235 11.784 1.00 29.16 57 GLU F C 1
ATOM 2925 O O . GLU F 2 58 ? 14.489 -25.207 11.646 1.00 26.53 57 GLU F O 1
ATOM 2931 N N . ALA F 2 59 ? 16.267 -24.257 12.622 1.00 28.36 58 ALA F N 1
ATOM 2932 C CA . ALA F 2 59 ? 16.442 -25.394 13.513 1.00 27.49 58 ALA F CA 1
ATOM 2933 C C . ALA F 2 59 ? 15.270 -25.497 14.478 1.00 28.09 58 ALA F C 1
ATOM 2934 O O . ALA F 2 59 ? 14.744 -26.588 14.720 1.00 25.68 58 ALA F O 1
ATOM 2936 N N . LYS F 2 60 ? 14.817 -24.359 15.008 1.00 28.07 59 LYS F N 1
ATOM 2937 C CA . LYS F 2 60 ? 13.657 -24.393 15.898 1.00 30.11 59 LYS F CA 1
ATOM 2938 C C . LYS F 2 60 ? 12.400 -24.865 15.160 1.00 29.54 59 LYS F C 1
ATOM 2939 O O . LYS F 2 60 ? 11.609 -25.643 15.702 1.00 29.75 59 LYS F O 1
ATOM 2945 N N . ALA F 2 61 ? 12.202 -24.405 13.922 1.00 24.68 60 ALA F N 1
ATOM 2946 C CA . ALA F 2 61 ? 11.048 -24.848 13.142 1.00 25.50 60 ALA F CA 1
ATOM 2947 C C . ALA F 2 61 ? 11.101 -26.343 12.863 1.00 28.84 60 ALA F C 1
ATOM 2948 O O . ALA F 2 61 ? 10.071 -27.038 12.937 1.00 27.53 60 ALA F O 1
ATOM 2950 N N . LEU F 2 62 ? 12.289 -26.857 12.523 1.00 28.96 61 LEU F N 1
ATOM 2951 C CA . LEU F 2 62 ? 12.460 -28.282 12.272 1.00 27.82 61 LEU F CA 1
ATOM 2952 C C . LEU F 2 62 ? 12.126 -29.097 13.517 1.00 31.74 61 LEU F C 1
ATOM 2953 O O . LEU F 2 62 ? 11.356 -30.063 13.461 1.00 30.47 61 LEU F O 1
ATOM 2958 N N . VAL F 2 63 ? 12.658 -28.679 14.667 1.00 33.16 62 VAL F N 1
ATOM 2959 C CA . VAL F 2 63 ? 12.368 -29.386 15.912 1.00 32.05 62 VAL F CA 1
ATOM 2960 C C . VAL F 2 63 ? 10.883 -29.304 16.240 1.00 35.00 62 VAL F C 1
ATOM 2961 O O . VAL F 2 63 ? 10.294 -30.261 16.763 1.00 42.93 62 VAL F O 1
ATOM 2965 N N . GLU F 2 64 ? 10.240 -28.171 15.919 1.00 34.58 63 GLU F N 1
ATOM 2966 C CA . GLU F 2 64 ? 8.805 -28.031 16.131 1.00 36.63 63 GLU F CA 1
ATOM 2967 C C . GLU F 2 64 ? 8.023 -29.012 15.269 1.00 33.03 63 GLU F C 1
ATOM 2968 O O . GLU F 2 64 ? 7.052 -29.618 15.727 1.00 40.43 63 GLU F O 1
ATOM 2974 N N . GLU F 2 65 ? 8.446 -29.199 14.030 1.00 30.33 64 GLU F N 1
ATOM 2975 C CA . GLU F 2 65 ? 7.715 -30.085 13.141 1.00 31.82 64 GLU F CA 1
ATOM 2976 C C . GLU F 2 65 ? 8.057 -31.557 13.363 1.00 37.30 64 GLU F C 1
ATOM 2977 O O . GLU F 2 65 ? 7.439 -32.430 12.740 1.00 36.66 64 GLU F O 1
ATOM 2983 N N . LEU F 2 66 ? 9.004 -31.869 14.234 1.00 38.21 65 LEU F N 1
ATOM 2984 C CA . LEU F 2 66 ? 9.366 -33.269 14.404 1.00 40.61 65 LEU F CA 1
ATOM 2985 C C . LEU F 2 66 ? 8.241 -34.023 15.110 1.00 34.58 65 LEU F C 1
ATOM 2986 O O . LEU F 2 66 ? 7.878 -35.128 14.685 1.00 42.36 65 LEU F O 1
#

Radius of gyration: 26.63 Å; Cα contacts (8 Å, |Δi|>4): 436; chains: 6; bounding box: 42×59×78 Å